Protein AF-A0AAD8XVC3-F1 (afdb_monomer)

Nearest PDB structures (foldseek):
  6iv2-assembly1_C  TM=5.619E-01  e=1.681E-02  Klebsiella pneumoniae IS53
  3zx6-assembly1_B  TM=2.616E-01  e=1.242E+00  Archaeoglobus fulgidus DSM 4304
  7sqc-assembly1_1K  TM=2.149E-01  e=1.416E+00  Chlamydomonas reinhardtii
  7sqc-assembly1_1J  TM=1.838E-01  e=1.416E+00  Chlamydomonas reinhardtii
  2b5u-assembly2_C  TM=2.620E-01  e=6.584E+00  Escherichia coli

Radius of gyration: 31.73 Å; Cα contacts (8 Å, |Δi|>4): 232; chains: 1; bounding box: 78×61×95 Å

Mean predicted aligned error: 15.18 Å

pLDDT: mean 74.12, std 20.17, range [29.25, 97.38]

Solvent-accessible surface area (backbone atoms only — not comparable to full-atom values): 22757 Å² total; per-residue (Å²): 137,85,83,81,68,81,80,72,83,74,81,72,62,64,63,67,61,52,33,49,46,53,58,72,42,43,65,58,52,51,52,51,50,53,53,52,50,59,71,70,61,52,65,84,41,78,66,34,45,54,46,42,64,70,50,52,41,54,45,41,65,71,45,49,50,55,52,48,50,50,53,44,50,52,52,50,51,53,48,49,50,51,35,51,50,50,47,54,51,45,50,47,37,52,50,51,44,53,49,47,51,54,52,42,53,51,34,46,44,70,7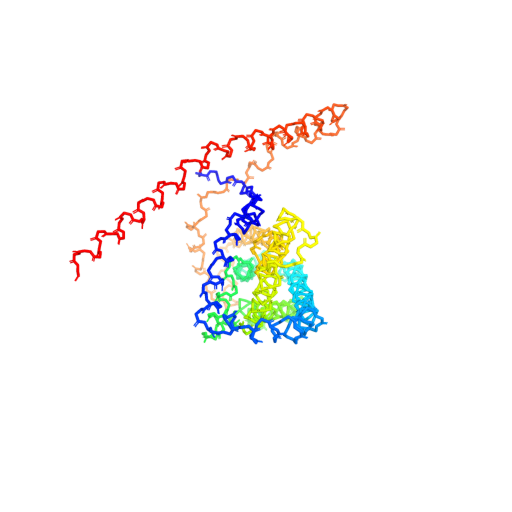0,29,64,50,62,95,31,11,64,54,37,22,52,54,38,50,34,52,39,51,37,48,50,51,51,49,55,63,54,34,76,68,20,55,63,53,49,51,52,28,54,76,71,62,51,67,78,70,52,43,61,57,57,46,52,49,62,60,64,74,35,95,72,56,44,83,79,38,47,73,49,52,52,52,39,50,52,46,51,54,49,44,52,50,41,50,50,54,41,52,48,56,61,70,61,68,83,57,70,67,58,57,53,51,56,51,51,43,53,50,49,53,54,50,51,51,50,66,70,63,75,57,96,85,77,70,90,56,56,74,65,57,52,46,50,52,50,25,51,52,49,32,50,55,51,50,48,51,51,50,49,58,30,44,69,43,47,44,38,69,90,74,35,50,44,73,62,53,49,59,48,55,53,47,46,54,52,39,54,52,52,28,53,52,21,46,52,48,36,65,74,49,54,68,68,62,49,50,52,52,46,74,75,63,74,68,87,80,82,72,68,73,67,72,72,69,78,81,74,90,84,79,80,85,83,66,87,77,55,75,60,67,60,50,50,54,51,46,60,72,40,97,59,15,66,59,51,47,52,52,47,52,49,48,53,51,46,50,55,51,50,48,62,57,50,50,63,59,55,62,65,62,64,60,57,59,61,52,50,54,66,50,56,55,62,56,62,64,70,78,78,115

Foldseek 3Di:
DPDDDPPPPPPDCVLVVVLCVCLVCVVVVLVVVVVVVVVVPQCPDPVSVVCCVPPVLCCLVVPVLVVLVVVLVVLLVVLLVLLVVLLVLLLVLLVVLLVLLVVLLVLLCVLQVDLVRLVVSLVLLVLSLVQLVVVLCCLAPPNLVVLVVCVVVVNPPDGSLVVSLCSLPVAPPSCVVSVVSSVSNVVSSVVSVVSSVVSSVSSNDDDDPVSVVSSVVSLVSSLSSLSSNVSDDDDCPDDPVVSSVVSSVSSSVSSVSVVSSVQSNGQCDHDNHPVVSSVSSVVVSVVSVVSSVVSVVSNVVPDPVNVVVCCVVRPDDDPPVPPVVPPPPPDDDPPPPDDPPVVVVVCCCPDPNNVVVVVVVVVVVVVCVVVVVVVCVVVVVPPPVVVVVVVVVVVVVVVVPD

Structure (mmCIF, N/CA/C/O backbone):
data_AF-A0AAD8XVC3-F1
#
_entry.id   AF-A0AAD8XVC3-F1
#
loop_
_atom_site.group_PDB
_atom_site.id
_atom_site.type_symbol
_atom_site.label_atom_id
_atom_site.label_alt_id
_atom_site.label_comp_id
_atom_site.label_asym_id
_atom_site.label_entity_id
_atom_site.label_seq_id
_atom_site.pdbx_PDB_ins_code
_atom_site.Cartn_x
_atom_site.Cartn_y
_atom_site.Cartn_z
_atom_site.occupancy
_atom_site.B_iso_or_equiv
_atom_site.auth_seq_id
_atom_site.auth_comp_id
_atom_site.auth_asym_id
_atom_site.auth_atom_id
_atom_site.pdbx_PDB_model_num
ATOM 1 N N . MET A 1 1 ? -10.674 18.846 -23.474 1.00 35.31 1 MET A N 1
ATOM 2 C CA . MET A 1 1 ? -10.203 18.866 -22.060 1.00 35.31 1 MET A CA 1
ATOM 3 C C . MET A 1 1 ? -11.229 19.304 -20.996 1.00 35.31 1 MET A C 1
ATOM 5 O O . MET A 1 1 ? -11.520 20.488 -20.851 1.00 35.31 1 MET A O 1
ATOM 9 N N . LYS A 1 2 ? -11.726 18.361 -20.175 1.00 30.55 2 LYS A N 1
ATOM 10 C CA . LYS A 1 2 ? -12.271 18.656 -18.83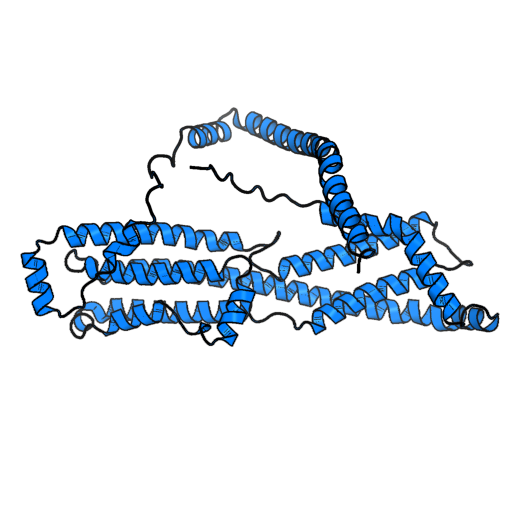2 1.00 30.55 2 LYS A CA 1
ATOM 11 C C . LYS A 1 2 ? -11.085 18.838 -17.884 1.00 30.55 2 LYS A C 1
ATOM 13 O O . LYS A 1 2 ? -10.333 17.897 -17.667 1.00 30.55 2 LYS A O 1
ATOM 18 N N . THR A 1 3 ? -10.907 20.033 -17.342 1.00 30.14 3 THR A N 1
ATOM 19 C CA . THR A 1 3 ? -9.887 20.326 -16.333 1.00 30.14 3 THR A CA 1
ATOM 20 C C . THR A 1 3 ? -10.238 19.622 -15.019 1.00 30.14 3 THR A C 1
ATOM 22 O O . THR A 1 3 ? -11.072 20.091 -14.244 1.00 30.14 3 THR A O 1
ATOM 25 N N . GLU A 1 4 ? -9.623 18.466 -14.763 1.00 30.56 4 GLU A N 1
ATOM 26 C CA . GLU A 1 4 ? -9.633 17.857 -13.433 1.00 30.56 4 GLU A CA 1
ATOM 27 C C . GLU A 1 4 ? -8.769 18.704 -12.495 1.00 30.56 4 GLU A C 1
ATOM 29 O O . GLU A 1 4 ? -7.540 18.681 -12.523 1.00 30.56 4 GLU A O 1
ATOM 34 N N . TYR A 1 5 ? -9.440 19.514 -11.679 1.00 32.16 5 TYR A N 1
ATOM 35 C CA . TYR A 1 5 ? -8.822 20.233 -10.574 1.00 32.16 5 TYR A CA 1
ATOM 36 C C . TYR A 1 5 ? -8.181 19.245 -9.587 1.00 32.16 5 TYR A C 1
ATOM 38 O O . TYR A 1 5 ? -8.728 18.157 -9.375 1.00 32.16 5 TYR A O 1
ATOM 46 N N . PRO A 1 6 ? -7.073 19.625 -8.920 1.00 30.75 6 PRO A N 1
ATOM 47 C CA . PRO A 1 6 ? -6.490 18.809 -7.866 1.00 30.75 6 PRO A CA 1
ATOM 48 C C . PRO A 1 6 ? -7.566 18.542 -6.812 1.00 30.75 6 PRO A C 1
ATOM 50 O O . PRO A 1 6 ? -8.139 19.477 -6.246 1.00 30.75 6 PRO A O 1
ATOM 53 N N . LYS A 1 7 ? -7.869 17.260 -6.580 1.00 31.59 7 LYS A N 1
ATOM 54 C CA . LYS A 1 7 ? -8.741 16.813 -5.493 1.00 31.59 7 LYS A CA 1
ATOM 55 C C . LYS A 1 7 ? -8.135 17.318 -4.183 1.00 31.59 7 LYS A C 1
ATOM 57 O O . LYS A 1 7 ? -7.226 16.705 -3.632 1.00 31.59 7 LYS A O 1
ATOM 62 N N . ILE A 1 8 ? -8.620 18.464 -3.705 1.00 29.25 8 ILE A N 1
ATOM 63 C CA . ILE A 1 8 ? -8.343 18.958 -2.360 1.00 29.25 8 ILE A CA 1
ATOM 64 C C . ILE A 1 8 ? -8.825 17.857 -1.426 1.00 29.25 8 ILE A C 1
ATOM 66 O O . ILE A 1 8 ? -10.016 17.545 -1.398 1.00 29.25 8 ILE A O 1
ATOM 70 N N . VAL A 1 9 ? -7.886 17.245 -0.709 1.00 31.75 9 VAL A N 1
ATOM 71 C CA . VAL A 1 9 ? -8.146 16.238 0.316 1.00 31.75 9 VAL A CA 1
ATOM 72 C C . VAL A 1 9 ? -9.052 16.886 1.362 1.00 31.75 9 VAL A C 1
ATOM 74 O O . VAL A 1 9 ? -8.613 17.630 2.237 1.00 31.75 9 VAL A O 1
ATOM 77 N N . THR A 1 10 ? -10.361 16.682 1.218 1.00 36.31 10 THR A N 1
ATOM 78 C CA . THR A 1 10 ? -11.358 17.153 2.172 1.00 36.31 10 THR A CA 1
ATOM 79 C C . THR A 1 10 ? -11.164 16.378 3.463 1.00 36.31 10 THR A C 1
ATOM 81 O O . THR A 1 10 ? -11.577 15.223 3.559 1.00 36.31 10 THR A O 1
ATOM 84 N N . PHE A 1 11 ? -10.554 17.021 4.459 1.00 41.00 11 PHE A N 1
ATOM 85 C CA . PHE A 1 11 ? -10.508 16.506 5.822 1.00 41.00 11 PHE A CA 1
ATOM 86 C C . PHE A 1 11 ? -11.944 16.395 6.347 1.00 41.00 11 PHE A C 1
ATOM 88 O O . PHE A 1 11 ? -12.620 17.376 6.666 1.00 41.00 11 PHE A O 1
ATOM 95 N N . SER A 1 12 ? -12.442 15.165 6.351 1.00 41.41 12 SER A N 1
ATOM 96 C CA . SER A 1 12 ? -13.770 14.810 6.815 1.00 41.41 12 SER A CA 1
ATOM 97 C C . SER A 1 12 ? -13.841 15.024 8.328 1.00 41.41 12 SER A C 1
ATOM 99 O O . SER A 1 12 ? -13.273 14.255 9.089 1.00 41.41 12 SER A O 1
ATOM 101 N N . LEU A 1 13 ? -14.580 16.040 8.791 1.00 40.75 13 LEU A N 1
ATOM 102 C CA . LEU A 1 13 ? -14.974 16.198 10.207 1.00 40.75 13 LEU A CA 1
ATOM 103 C C . LEU A 1 13 ? -16.072 15.193 10.631 1.00 40.75 13 LEU A C 1
ATOM 105 O O . LEU A 1 13 ? -16.576 15.229 11.755 1.00 40.75 13 LEU A O 1
ATOM 109 N N . GLN A 1 14 ? -16.454 14.274 9.736 1.00 41.41 14 GLN A N 1
ATOM 110 C CA . GLN A 1 14 ? -17.455 13.236 9.976 1.00 41.41 14 GLN A CA 1
ATOM 111 C C . GLN A 1 14 ? -17.119 12.276 11.141 1.00 41.41 14 GLN A C 1
ATOM 113 O O . GLN A 1 14 ? -18.072 11.859 11.805 1.00 41.41 14 GLN A O 1
ATOM 118 N N . PRO A 1 15 ? -15.846 11.936 11.448 1.00 42.09 15 PRO A N 1
ATOM 119 C CA . PRO A 1 15 ? -15.507 11.151 12.634 1.00 42.09 15 PRO A CA 1
ATOM 120 C C . PRO A 1 15 ? -15.822 11.935 13.911 1.00 42.09 15 PRO A C 1
ATOM 122 O O . PRO A 1 15 ? -16.535 11.437 14.775 1.00 42.09 15 PRO A O 1
ATOM 125 N N . PHE A 1 16 ? -15.419 13.207 13.978 1.00 38.66 16 PHE A N 1
ATOM 126 C CA . PHE A 1 16 ? -15.544 14.044 15.175 1.00 38.66 16 PHE A CA 1
ATOM 127 C C . PHE A 1 16 ? -17.006 14.319 15.567 1.00 38.66 16 PHE A C 1
ATOM 129 O O . PHE A 1 16 ? -17.372 14.225 16.733 1.00 38.66 16 PHE A O 1
ATOM 136 N N . CYS A 1 17 ? -17.904 14.571 14.606 1.00 43.31 17 CYS A N 1
ATOM 137 C CA . CYS A 1 17 ? -19.334 14.727 14.918 1.00 43.31 17 CYS A CA 1
ATOM 138 C C . CYS A 1 17 ? -20.045 13.392 15.222 1.00 43.31 17 CYS A C 1
ATOM 140 O O . CYS A 1 17 ? -21.037 13.386 15.952 1.00 43.31 17 CYS A O 1
ATOM 142 N N . ARG A 1 18 ? -19.554 12.249 14.709 1.00 43.16 18 ARG A N 1
ATOM 143 C CA . ARG A 1 18 ? -20.071 10.918 15.090 1.00 43.16 18 ARG A CA 1
ATOM 144 C C . ARG A 1 18 ? -19.725 10.564 16.535 1.00 43.16 18 ARG A C 1
ATOM 146 O O . ARG A 1 18 ? -20.543 9.908 17.175 1.00 43.16 18 ARG A O 1
ATOM 153 N N . GLN A 1 19 ? -18.606 11.059 17.062 1.00 44.12 19 GLN A N 1
ATOM 154 C CA . GLN A 1 19 ? -18.180 10.858 18.453 1.00 44.12 19 GLN A CA 1
ATOM 155 C C . GLN A 1 19 ? -19.134 11.469 19.490 1.00 44.12 19 GLN A C 1
ATOM 157 O O . GLN A 1 19 ? -19.184 10.994 20.619 1.00 44.12 19 GLN A O 1
ATOM 162 N N . PHE A 1 20 ? -19.960 12.451 19.102 1.00 44.62 20 PHE A N 1
ATOM 163 C CA . PHE A 1 20 ? -21.008 13.025 19.960 1.00 44.62 20 PHE A CA 1
ATOM 164 C C . PHE A 1 20 ? -22.375 12.341 19.820 1.00 44.62 20 PHE A C 1
ATOM 166 O O . PHE A 1 20 ? -23.254 12.547 20.656 1.00 44.62 20 PHE A O 1
ATOM 173 N N . SER A 1 21 ? -22.581 11.488 18.811 1.00 51.16 21 SER A N 1
ATOM 174 C CA . SER A 1 21 ? -23.830 10.719 18.690 1.00 51.16 21 SER A CA 1
ATOM 175 C C . SER A 1 21 ? -24.138 9.816 19.905 1.00 51.16 21 SER A C 1
ATOM 177 O O . SER A 1 21 ? -25.293 9.805 20.334 1.00 51.16 21 SER A O 1
ATOM 179 N N . PRO A 1 22 ? -23.163 9.156 20.564 1.00 48.84 22 PRO A N 1
ATOM 180 C CA . PRO A 1 22 ? -23.394 8.393 21.790 1.00 48.84 22 PRO A CA 1
ATOM 181 C C . PRO A 1 22 ? -23.811 9.279 22.966 1.00 48.84 22 PRO A C 1
ATOM 183 O O . PRO A 1 22 ? -24.531 8.812 23.839 1.00 48.84 22 PRO A O 1
ATOM 186 N N . PHE A 1 23 ? -23.441 10.565 22.983 1.00 48.50 23 PHE A N 1
ATOM 187 C CA . PHE A 1 23 ? -23.909 11.513 24.003 1.00 48.50 23 PHE A CA 1
ATOM 188 C C . PHE A 1 23 ? -25.427 11.740 23.903 1.00 48.50 23 PHE A C 1
ATOM 190 O O . PHE A 1 23 ? -26.105 11.911 24.914 1.00 48.50 23 PHE A O 1
ATOM 197 N N . TYR A 1 24 ? -25.974 11.686 22.683 1.00 57.16 24 TYR A N 1
ATOM 198 C CA . TYR A 1 24 ? -27.407 11.837 22.415 1.00 57.16 24 TYR A CA 1
ATOM 199 C C . TYR A 1 24 ? -28.175 10.508 22.537 1.00 57.16 24 TYR A C 1
ATOM 201 O O . TYR A 1 24 ? -29.303 10.478 23.027 1.00 57.16 24 TYR A O 1
ATOM 209 N N . TYR A 1 25 ? -27.565 9.395 22.111 1.00 53.75 25 TYR A N 1
ATOM 210 C CA . TYR A 1 25 ? -28.173 8.058 22.150 1.00 53.75 25 TYR A CA 1
ATOM 211 C C . TYR A 1 25 ? -27.925 7.286 23.450 1.00 53.75 25 TYR A C 1
ATOM 213 O O . TYR A 1 25 ? -28.614 6.298 23.691 1.00 53.75 25 TYR A O 1
ATOM 221 N N . GLY A 1 26 ? -27.009 7.734 24.311 1.00 51.06 26 GLY A N 1
ATOM 222 C CA . GLY A 1 26 ? -26.639 7.046 25.551 1.00 51.06 26 GLY A CA 1
ATOM 223 C C . GLY A 1 26 ? -27.832 6.786 26.468 1.00 51.06 26 GLY A C 1
ATOM 224 O O . GLY A 1 26 ? -27.933 5.711 27.047 1.00 51.06 26 GLY A O 1
ATOM 225 N N . GLY A 1 27 ? -28.806 7.704 26.505 1.00 55.66 27 GLY A N 1
ATOM 226 C CA . GLY A 1 27 ? -30.067 7.481 27.218 1.00 55.66 27 GLY A CA 1
ATOM 227 C C . GLY A 1 27 ? -30.868 6.295 26.667 1.00 55.66 27 GLY A C 1
ATOM 228 O O . GLY A 1 27 ? -31.350 5.475 27.436 1.00 55.66 27 GLY A O 1
ATOM 229 N N . LYS A 1 28 ? -30.960 6.145 25.339 1.00 65.31 28 LYS A N 1
ATOM 230 C CA . LYS A 1 28 ? -31.692 5.037 24.699 1.00 65.31 28 LYS A CA 1
ATOM 231 C C . LYS A 1 28 ? -30.962 3.701 24.824 1.00 65.31 28 LYS A C 1
ATOM 233 O O . LYS A 1 28 ? -31.613 2.683 25.018 1.00 65.31 28 LYS A O 1
ATOM 238 N N . ILE A 1 29 ? -29.632 3.709 24.730 1.00 57.62 29 ILE A N 1
ATOM 239 C CA . ILE A 1 29 ? -28.807 2.505 24.904 1.00 57.62 29 ILE A CA 1
ATOM 240 C C . ILE A 1 29 ? -28.877 2.028 26.360 1.00 57.62 29 ILE A C 1
ATOM 242 O O . ILE A 1 29 ? -29.065 0.841 26.593 1.00 57.62 29 ILE A O 1
ATOM 246 N N . SER A 1 30 ? -28.811 2.947 27.328 1.00 54.78 30 SER A N 1
ATOM 247 C CA . SER A 1 30 ? -28.977 2.630 28.752 1.00 54.78 30 SER A CA 1
ATOM 248 C C . SER A 1 30 ? -30.360 2.037 29.056 1.00 54.78 30 SER A C 1
ATOM 250 O O . SER A 1 30 ? -30.449 1.005 29.715 1.00 54.78 30 SER A O 1
ATOM 252 N N . ILE A 1 31 ? -31.433 2.611 28.494 1.00 62.53 31 ILE A N 1
ATOM 253 C CA . ILE A 1 31 ? -32.797 2.064 28.618 1.00 62.53 31 ILE A CA 1
ATOM 254 C C . ILE A 1 31 ? -32.910 0.679 27.956 1.00 62.53 31 ILE A C 1
ATOM 256 O O . ILE A 1 31 ? -33.521 -0.224 28.515 1.00 62.53 31 ILE A O 1
ATOM 260 N N . GLY A 1 32 ? -32.309 0.473 26.781 1.00 64.19 32 GLY A N 1
ATOM 261 C CA . GLY A 1 32 ? -32.302 -0.839 26.122 1.00 64.19 32 GLY A CA 1
ATOM 262 C C . GLY A 1 32 ? -31.554 -1.903 26.930 1.00 64.19 32 GLY A C 1
ATOM 263 O O . GLY A 1 32 ? -32.036 -3.023 27.078 1.00 64.19 32 GLY A O 1
ATOM 264 N N . LEU A 1 33 ? -30.409 -1.535 27.511 1.00 60.41 33 LEU A N 1
ATOM 265 C CA . LEU A 1 33 ? -29.636 -2.408 28.390 1.00 60.41 33 LEU A CA 1
ATOM 266 C C . LEU A 1 33 ? -30.405 -2.722 29.680 1.00 60.41 33 LEU A C 1
ATOM 268 O O . LEU A 1 33 ? -30.401 -3.865 30.122 1.00 60.41 33 LEU A O 1
ATOM 272 N N . SER A 1 34 ? -31.098 -1.744 30.272 1.00 58.81 34 SER A N 1
ATOM 273 C CA . SER A 1 34 ? -31.883 -1.972 31.489 1.00 58.81 34 SER A CA 1
ATOM 274 C C . SER A 1 34 ? -33.068 -2.913 31.251 1.00 58.81 34 SER A C 1
ATOM 276 O O . SER A 1 34 ? -33.328 -3.768 32.094 1.00 58.81 34 SER A O 1
ATOM 278 N N . VAL A 1 35 ? -33.726 -2.828 30.087 1.00 67.75 35 VAL A N 1
ATOM 279 C CA . VAL A 1 35 ? -34.789 -3.761 29.662 1.00 67.75 35 VAL A CA 1
ATOM 280 C C . VAL A 1 35 ? -34.239 -5.165 29.390 1.00 67.75 35 VAL A C 1
ATOM 282 O O . VAL A 1 35 ? -34.867 -6.162 29.743 1.00 67.75 35 VAL A O 1
ATOM 285 N N . PHE A 1 36 ? -33.054 -5.270 28.789 1.00 67.50 36 PHE A N 1
ATOM 286 C CA . PHE A 1 36 ? -32.385 -6.557 28.596 1.00 67.50 36 PHE A CA 1
ATOM 287 C C . PHE A 1 36 ? -32.048 -7.207 29.946 1.00 67.50 36 PHE A C 1
ATOM 289 O O . PHE A 1 36 ? -32.426 -8.346 30.202 1.00 67.50 36 PHE A O 1
ATOM 296 N N . LEU A 1 37 ? -31.416 -6.464 30.855 1.00 61.78 37 LEU A N 1
ATOM 297 C CA . LEU A 1 37 ? -31.037 -6.961 32.181 1.00 61.78 37 LEU A CA 1
ATOM 298 C C . LEU A 1 37 ? -32.247 -7.324 33.048 1.00 61.78 37 LEU A C 1
ATOM 300 O O . LEU A 1 37 ? -32.185 -8.301 33.793 1.00 61.78 37 LEU A O 1
ATOM 304 N N . SER A 1 38 ? -33.354 -6.583 32.935 1.00 63.69 38 SER A N 1
ATOM 305 C CA . SER A 1 38 ? -34.596 -6.916 33.639 1.00 63.69 38 SER A CA 1
ATOM 306 C C . SER A 1 38 ? -35.263 -8.179 33.086 1.00 63.69 38 SER A C 1
ATOM 308 O O . SER A 1 38 ? -35.881 -8.918 33.850 1.00 63.69 38 SER A O 1
ATOM 310 N N . SER A 1 39 ? -35.076 -8.476 31.795 1.00 68.88 39 SER A N 1
ATOM 311 C CA . SER A 1 39 ? -35.589 -9.689 31.143 1.00 68.88 39 SER A CA 1
ATOM 312 C C . SER A 1 39 ? -34.814 -10.956 31.535 1.00 68.88 39 SER A C 1
ATOM 314 O O . SER A 1 39 ? -35.397 -12.035 31.568 1.00 68.88 39 SER A O 1
ATOM 316 N N . PHE A 1 40 ? -33.526 -10.838 31.883 1.00 62.97 40 PHE A N 1
ATOM 317 C CA . PHE A 1 40 ? -32.688 -11.958 32.348 1.00 62.97 40 PHE A CA 1
ATOM 318 C C . PHE A 1 40 ? -32.732 -12.194 33.875 1.00 62.97 40 PHE A C 1
ATOM 320 O O . PHE A 1 40 ? -32.008 -13.038 34.395 1.00 62.97 40 PHE A O 1
ATOM 327 N N . GLY A 1 41 ? -33.618 -11.506 34.603 1.00 48.41 41 GLY A N 1
ATOM 328 C CA . GLY A 1 41 ? -34.179 -11.988 35.875 1.00 48.41 41 GLY A CA 1
ATOM 329 C C . GLY A 1 41 ? -33.339 -11.854 37.154 1.00 48.41 41 GLY A C 1
ATOM 330 O O . GLY A 1 41 ? -33.872 -12.100 38.231 1.00 48.41 41 GLY A O 1
ATOM 331 N N . VAL A 1 42 ? -32.074 -11.426 37.101 1.00 52.31 42 VAL A N 1
ATOM 332 C CA . VAL A 1 42 ? -31.207 -11.402 38.306 1.00 52.31 42 VAL A CA 1
ATOM 333 C C . VAL A 1 42 ? -31.412 -10.157 39.191 1.00 52.31 42 VAL A C 1
ATOM 335 O O . VAL A 1 42 ? -31.109 -10.189 40.378 1.00 52.31 42 VAL A O 1
ATOM 338 N N . VAL A 1 43 ? -31.963 -9.059 38.662 1.00 54.16 43 VAL A N 1
ATOM 339 C CA . VAL A 1 43 ? -31.930 -7.740 39.342 1.00 54.16 43 VAL A CA 1
ATOM 340 C C . VAL A 1 43 ? -33.186 -7.427 40.177 1.00 54.16 43 VAL A C 1
ATOM 342 O O . VAL A 1 43 ? -33.182 -6.486 40.965 1.00 54.16 43 VAL A O 1
ATOM 345 N N . ASN A 1 44 ? -34.259 -8.217 40.062 1.00 58.94 44 ASN A N 1
ATOM 346 C CA . ASN A 1 44 ? -35.554 -7.870 40.671 1.00 58.94 44 ASN A CA 1
ATOM 347 C C . ASN A 1 44 ? -35.824 -8.517 42.045 1.00 58.94 44 ASN A C 1
ATOM 349 O O . ASN A 1 44 ? -36.875 -8.257 42.629 1.00 58.94 44 ASN A O 1
ATOM 353 N N . SER A 1 45 ? -34.914 -9.339 42.581 1.00 68.19 45 SER A N 1
ATOM 354 C CA . SER A 1 45 ? -35.022 -9.875 43.946 1.00 68.19 45 SER A CA 1
ATOM 355 C C . SER A 1 45 ? -34.109 -9.109 44.909 1.00 68.19 45 SER A C 1
ATOM 357 O O . SER A 1 45 ? -33.019 -8.672 44.537 1.00 68.19 45 SER A O 1
ATOM 359 N N . ALA A 1 46 ? -34.530 -8.957 46.168 1.00 68.12 46 ALA A N 1
ATOM 360 C CA . ALA A 1 46 ? -33.719 -8.303 47.201 1.00 68.12 46 ALA A CA 1
ATOM 361 C C . ALA A 1 46 ? -32.344 -8.982 47.376 1.00 68.12 46 ALA A C 1
ATOM 363 O O . ALA A 1 46 ? -31.335 -8.309 47.565 1.00 68.12 46 ALA A O 1
ATOM 364 N N . GLU A 1 47 ? -32.290 -10.308 47.228 1.00 70.25 47 GLU A N 1
ATOM 365 C CA . GLU A 1 47 ? -31.052 -11.097 47.249 1.00 70.25 47 GLU A CA 1
ATOM 366 C C . GLU A 1 47 ? -30.165 -10.838 46.019 1.00 70.25 47 GLU A C 1
ATOM 368 O O . GLU A 1 47 ? -28.942 -10.753 46.140 1.00 70.25 47 GLU A O 1
ATOM 373 N N . GLY A 1 48 ? -30.768 -10.635 44.843 1.00 67.12 48 GLY A N 1
ATOM 374 C CA . GLY A 1 48 ? -30.065 -10.301 43.605 1.00 67.12 48 GLY A CA 1
ATOM 375 C C . GLY A 1 48 ? -29.380 -8.934 43.652 1.00 67.12 48 GLY A C 1
ATOM 376 O O . GLY A 1 48 ? -28.270 -8.780 43.139 1.00 67.12 48 GLY A O 1
ATOM 377 N N . ILE A 1 49 ? -29.983 -7.959 44.341 1.00 69.25 49 ILE A N 1
ATOM 378 C CA . ILE A 1 49 ? -29.376 -6.640 44.582 1.00 69.25 49 ILE A CA 1
ATOM 379 C C . ILE A 1 49 ? -28.140 -6.776 45.483 1.00 69.25 49 ILE A C 1
ATOM 381 O O . ILE A 1 49 ? -27.074 -6.264 45.145 1.00 69.25 49 ILE A O 1
ATOM 385 N N . VAL A 1 50 ? -28.242 -7.530 46.584 1.00 73.75 50 VAL A N 1
ATOM 386 C CA . VAL A 1 50 ? -27.124 -7.761 47.520 1.00 73.75 50 VAL A CA 1
ATOM 387 C C . VAL A 1 50 ? -25.965 -8.501 46.841 1.00 73.75 50 VAL A C 1
ATOM 389 O O . VAL A 1 50 ? -24.805 -8.130 47.027 1.00 73.75 50 VAL A O 1
ATOM 392 N N . PHE A 1 51 ? -26.254 -9.514 46.019 1.00 74.25 51 PHE A N 1
ATOM 393 C CA . PHE A 1 51 ? -25.242 -10.223 45.229 1.00 74.25 51 PHE A CA 1
ATOM 394 C C . PHE A 1 51 ? -24.551 -9.304 44.209 1.00 74.25 51 PHE A C 1
ATOM 396 O O . PHE A 1 51 ? -23.321 -9.311 44.081 1.00 74.25 51 PHE A O 1
ATOM 403 N N . THR A 1 52 ? -25.336 -8.484 43.504 1.00 69.56 52 THR A N 1
ATOM 404 C CA . THR A 1 52 ? -24.828 -7.544 42.497 1.00 69.56 52 THR A CA 1
ATOM 405 C C . THR A 1 52 ? -23.901 -6.501 43.124 1.00 69.56 52 THR A C 1
ATOM 407 O O . THR A 1 52 ? -22.838 -6.208 42.572 1.00 69.56 52 THR A O 1
ATOM 410 N N . ASP A 1 53 ? -24.272 -5.972 44.290 1.00 72.00 53 ASP A N 1
ATOM 411 C CA . ASP A 1 53 ? -23.548 -4.887 44.953 1.00 72.00 53 ASP A CA 1
ATOM 412 C C . ASP A 1 53 ? -22.286 -5.362 45.676 1.00 72.00 53 ASP A C 1
ATOM 414 O O . ASP A 1 53 ? -21.260 -4.684 45.600 1.00 72.00 53 ASP A O 1
ATOM 418 N N . ASN A 1 54 ? -22.328 -6.535 46.314 1.00 77.06 54 ASN A N 1
ATOM 419 C CA . ASN A 1 54 ? -21.224 -7.009 47.151 1.00 77.06 54 ASN A CA 1
ATOM 420 C C . ASN A 1 54 ? -20.217 -7.903 46.424 1.00 77.06 54 ASN A C 1
ATOM 422 O O . ASN A 1 54 ? -19.059 -7.947 46.832 1.00 77.06 54 ASN A O 1
ATOM 426 N N . LEU A 1 55 ? -20.630 -8.623 45.375 1.00 75.31 55 LEU A N 1
ATOM 427 C CA . LEU A 1 55 ? -19.765 -9.602 44.712 1.00 75.31 55 LEU A CA 1
ATOM 428 C C . LEU A 1 55 ? -19.464 -9.207 43.268 1.00 75.31 55 LEU A C 1
ATOM 430 O O . LEU A 1 55 ? -18.313 -9.007 42.892 1.00 75.31 55 LEU A O 1
ATOM 434 N N . LEU A 1 56 ? -20.507 -9.041 42.457 1.00 70.75 56 LEU A N 1
ATOM 435 C CA . LEU A 1 56 ? -20.353 -8.858 41.015 1.00 70.75 56 LEU A CA 1
ATOM 436 C C . LEU A 1 56 ? -19.697 -7.510 40.679 1.00 70.75 56 LEU A C 1
ATOM 438 O O . LEU A 1 56 ? -18.814 -7.433 39.826 1.00 70.75 56 LEU A O 1
ATOM 442 N N . ARG A 1 57 ? -20.075 -6.440 41.381 1.00 72.69 57 ARG A N 1
ATOM 443 C CA . ARG A 1 57 ? -19.591 -5.084 41.108 1.00 72.69 57 ARG A CA 1
ATOM 444 C C . ARG A 1 57 ? -18.121 -4.852 41.487 1.00 72.69 57 ARG A C 1
ATOM 446 O O . ARG A 1 57 ? -17.396 -4.360 40.618 1.00 72.69 57 ARG A O 1
ATOM 453 N N . PRO A 1 58 ? -17.636 -5.192 42.700 1.00 80.56 58 PRO A N 1
ATOM 454 C CA . PRO A 1 58 ? -16.213 -5.082 43.017 1.00 80.56 58 PRO A CA 1
ATOM 455 C C . PRO A 1 58 ? -15.350 -5.911 42.067 1.00 80.56 58 PRO A C 1
ATOM 457 O O . PRO A 1 58 ? -14.283 -5.459 41.663 1.00 80.56 58 PRO A O 1
ATOM 460 N N . THR A 1 59 ? -15.831 -7.081 41.636 1.00 78.00 59 THR A N 1
ATOM 461 C CA . THR A 1 59 ? -15.122 -7.909 40.656 1.00 78.00 59 THR A CA 1
ATOM 462 C C . THR A 1 59 ? -15.085 -7.260 39.270 1.00 78.00 59 THR A C 1
ATOM 464 O O . THR A 1 59 ? -14.016 -7.200 38.660 1.00 78.00 59 THR A O 1
ATOM 467 N N . ILE A 1 60 ? -16.204 -6.716 38.772 1.00 78.00 60 ILE A N 1
ATOM 468 C CA . ILE A 1 60 ? -16.225 -6.039 37.466 1.00 78.00 60 ILE A CA 1
ATOM 469 C C . ILE A 1 60 ? -15.340 -4.788 37.473 1.00 78.00 60 ILE A C 1
ATOM 471 O O . ILE A 1 60 ? -14.504 -4.632 36.586 1.00 78.00 60 ILE A O 1
ATOM 475 N N . ILE A 1 61 ? -15.500 -3.908 38.464 1.00 81.69 61 ILE A N 1
ATOM 476 C CA . ILE A 1 61 ? -14.768 -2.634 38.534 1.00 81.69 61 ILE A CA 1
ATOM 477 C C . ILE A 1 61 ? -13.296 -2.860 38.894 1.00 81.69 61 ILE A C 1
ATOM 479 O O . ILE A 1 61 ? -12.420 -2.221 38.318 1.00 81.69 61 ILE A O 1
ATOM 483 N N . GLY A 1 62 ? -13.022 -3.748 39.848 1.00 78.81 62 GLY A N 1
ATOM 484 C CA . GLY A 1 62 ? -11.686 -3.945 40.406 1.00 78.81 62 GLY A CA 1
ATOM 485 C C . GLY A 1 62 ? -10.787 -4.858 39.580 1.00 78.81 62 GLY A C 1
ATOM 486 O O . GLY A 1 62 ? -9.573 -4.683 39.608 1.00 78.81 62 GLY A O 1
ATOM 487 N N . VAL A 1 63 ? -11.354 -5.816 38.837 1.00 85.25 63 VAL A N 1
ATOM 488 C CA . VAL A 1 63 ? -10.568 -6.824 38.106 1.00 85.25 63 VAL A CA 1
ATOM 489 C C . VAL A 1 63 ? -10.881 -6.805 36.615 1.00 85.25 63 VAL A C 1
ATOM 491 O O . VAL A 1 63 ? -9.980 -6.611 35.803 1.00 85.25 63 VAL A O 1
ATOM 494 N N . VAL A 1 64 ? -12.150 -6.968 36.233 1.00 83.50 64 VAL A N 1
ATOM 495 C CA . VAL A 1 64 ? -12.519 -7.200 34.825 1.00 83.50 64 VAL A CA 1
ATOM 496 C C . VAL A 1 64 ? -12.239 -5.978 33.948 1.00 83.50 64 VAL A C 1
ATOM 498 O O . VAL A 1 64 ? -11.569 -6.103 32.925 1.00 83.50 64 VAL A O 1
ATOM 501 N N . VAL A 1 65 ? -12.711 -4.790 34.340 1.00 87.06 65 VAL A N 1
ATOM 502 C CA . VAL A 1 65 ? -12.522 -3.555 33.559 1.00 87.06 65 VAL A CA 1
ATOM 503 C C . VAL A 1 65 ? -11.039 -3.212 33.383 1.00 87.06 65 VAL A C 1
ATOM 505 O O . VAL A 1 65 ? -10.645 -2.970 32.238 1.00 87.06 65 VAL A O 1
ATOM 508 N N . PRO A 1 66 ? -10.190 -3.227 34.432 1.00 91.88 66 PRO A N 1
ATOM 509 C CA . PRO A 1 66 ? -8.754 -3.023 34.270 1.00 91.88 66 PRO A CA 1
ATOM 510 C C . PRO A 1 66 ? -8.104 -4.032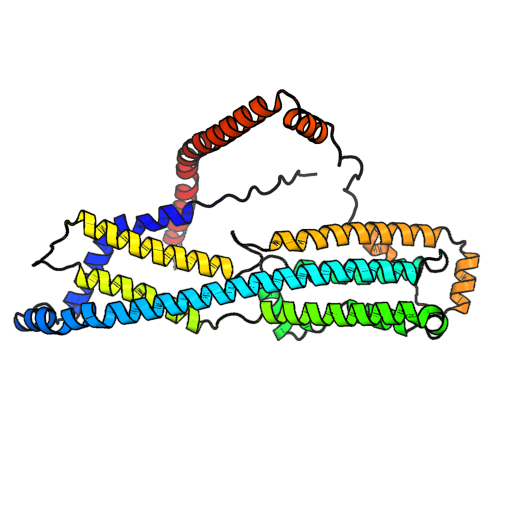 33.322 1.00 91.88 66 PRO A C 1
ATOM 512 O O . PRO A 1 66 ? -7.370 -3.622 32.426 1.00 91.88 66 PRO A O 1
ATOM 515 N N . VAL A 1 67 ? -8.404 -5.328 33.461 1.00 92.00 67 VAL A N 1
ATOM 516 C CA . VAL A 1 67 ? -7.815 -6.380 32.613 1.00 92.00 67 VAL A CA 1
ATOM 517 C C . VAL A 1 67 ? -8.201 -6.193 31.145 1.00 92.00 67 VAL A C 1
ATOM 519 O O . VAL A 1 67 ? -7.323 -6.190 30.284 1.00 92.00 67 VAL A O 1
ATOM 522 N N . ILE A 1 68 ? -9.486 -5.967 30.852 1.00 92.00 68 ILE A N 1
ATOM 523 C CA . ILE A 1 68 ? -9.968 -5.710 29.484 1.00 92.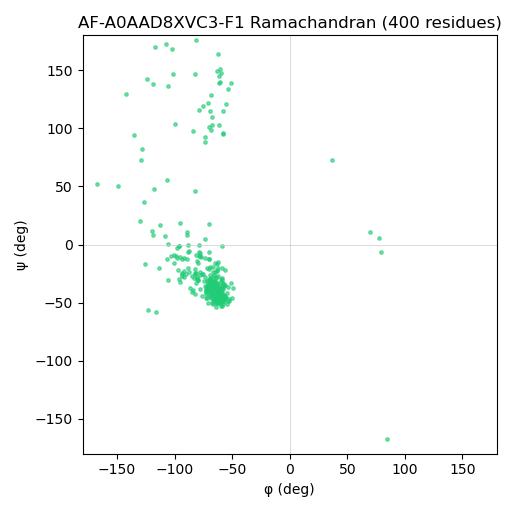00 68 ILE A CA 1
ATOM 524 C C . ILE A 1 68 ? -9.345 -4.427 28.924 1.00 92.00 68 ILE A C 1
ATOM 526 O O . ILE A 1 68 ? -8.948 -4.398 27.762 1.00 92.00 68 ILE A O 1
ATOM 530 N N . SER A 1 69 ? -9.226 -3.375 29.738 1.00 93.06 69 SER A N 1
ATOM 531 C CA . SER A 1 69 ? -8.654 -2.093 29.306 1.00 93.06 69 SER A CA 1
ATOM 532 C C . SER A 1 69 ? -7.170 -2.215 28.975 1.00 93.06 69 SER A C 1
ATOM 534 O O . SER A 1 69 ? -6.729 -1.689 27.956 1.00 93.06 69 SER A O 1
ATOM 536 N N . ILE A 1 70 ? -6.406 -2.936 29.801 1.00 94.81 70 ILE A N 1
ATOM 537 C CA . ILE A 1 70 ? -4.987 -3.209 29.550 1.00 94.81 70 ILE A CA 1
ATOM 538 C C . ILE A 1 70 ? -4.836 -4.064 28.292 1.00 94.81 70 ILE A C 1
ATOM 540 O O . ILE A 1 70 ? -4.045 -3.706 27.427 1.00 94.81 70 ILE A O 1
ATOM 544 N N . ALA A 1 71 ? -5.616 -5.142 28.153 1.00 94.19 71 ALA A N 1
ATOM 545 C CA . ALA A 1 71 ? -5.581 -6.005 26.973 1.00 94.19 71 ALA A CA 1
ATOM 546 C C . ALA A 1 71 ? -5.941 -5.248 25.684 1.00 94.19 71 ALA A C 1
ATOM 548 O O . ALA A 1 71 ? -5.284 -5.414 24.659 1.00 94.19 71 ALA A O 1
ATOM 549 N N . LEU A 1 72 ? -6.954 -4.376 25.731 1.00 94.44 72 LEU A N 1
ATOM 550 C CA . LEU A 1 72 ? -7.299 -3.520 24.600 1.00 94.44 72 LEU A CA 1
ATOM 551 C C . LEU A 1 72 ? -6.154 -2.558 24.276 1.00 94.44 72 LEU A C 1
ATOM 553 O O . LEU A 1 72 ? -5.770 -2.442 23.118 1.00 94.44 72 LEU A O 1
ATOM 557 N N . ALA A 1 73 ? -5.606 -1.870 25.280 1.00 95.38 73 ALA A N 1
ATOM 558 C CA . ALA A 1 73 ? -4.539 -0.897 25.075 1.00 95.38 73 ALA A CA 1
ATOM 559 C C . ALA A 1 73 ? -3.280 -1.545 24.482 1.00 95.38 73 ALA A C 1
ATOM 561 O O . ALA A 1 73 ? -2.678 -0.982 23.567 1.00 95.38 73 ALA A O 1
ATOM 562 N N . THR A 1 74 ? -2.897 -2.734 24.957 1.00 96.69 74 THR A N 1
ATOM 563 C CA . THR A 1 74 ? -1.743 -3.468 24.429 1.00 96.69 74 THR A CA 1
ATOM 564 C C . THR A 1 74 ? -1.983 -3.931 22.998 1.00 96.69 74 THR A C 1
ATOM 566 O O . THR A 1 74 ? -1.143 -3.654 22.147 1.00 96.69 74 THR A O 1
ATOM 569 N N . LEU A 1 75 ? -3.131 -4.551 22.703 1.00 96.06 75 LEU A N 1
ATOM 570 C CA . LEU A 1 75 ? -3.457 -5.012 21.350 1.00 96.06 75 LEU A CA 1
ATOM 571 C C . LEU A 1 75 ? -3.594 -3.856 20.358 1.00 96.06 75 LEU A C 1
ATOM 573 O O . LEU A 1 75 ? -3.104 -3.946 19.237 1.00 96.06 75 LEU A O 1
ATOM 577 N N . VAL A 1 76 ? -4.218 -2.746 20.751 1.00 96.56 76 VAL A N 1
ATOM 578 C CA . VAL A 1 76 ? -4.293 -1.544 19.909 1.00 96.56 76 VAL A CA 1
ATOM 579 C C . VAL A 1 76 ? -2.896 -0.996 19.637 1.00 96.56 76 VAL A C 1
ATOM 581 O O . VAL A 1 76 ? -2.577 -0.691 18.491 1.00 96.56 76 VAL A O 1
ATOM 584 N N . SER A 1 77 ? -2.057 -0.883 20.671 1.00 97.38 77 SER A N 1
ATOM 585 C CA . SER A 1 77 ? -0.695 -0.362 20.537 1.00 97.38 77 SER A CA 1
ATOM 586 C C . SER A 1 77 ? 0.142 -1.212 19.579 1.00 97.38 77 SER A C 1
ATOM 588 O O . SER A 1 77 ? 0.768 -0.673 18.665 1.00 97.38 77 SER A O 1
ATOM 590 N N . THR A 1 78 ? 0.101 -2.542 19.719 1.00 96.69 78 THR A N 1
ATOM 591 C CA . THR A 1 78 ? 0.809 -3.449 18.806 1.00 96.69 78 THR A CA 1
ATOM 592 C C . THR A 1 78 ? 0.253 -3.370 17.388 1.00 96.69 78 THR A C 1
ATOM 594 O O . THR A 1 78 ? 1.040 -3.285 16.449 1.00 96.69 78 THR A O 1
ATOM 597 N N . THR A 1 79 ? -1.072 -3.313 17.222 1.00 96.62 79 THR A N 1
ATOM 598 C CA . THR A 1 79 ? -1.726 -3.179 15.907 1.00 96.62 79 THR A CA 1
ATOM 599 C C . THR A 1 79 ? -1.271 -1.911 15.196 1.00 96.62 79 THR A C 1
ATOM 601 O O . THR A 1 79 ? -0.766 -1.972 14.080 1.00 96.62 79 THR A O 1
ATOM 604 N N . VAL A 1 80 ? -1.379 -0.757 15.860 1.00 96.25 80 VAL A N 1
ATOM 605 C CA . VAL A 1 80 ? -0.968 0.535 15.294 1.00 96.25 80 VAL A CA 1
ATOM 606 C C . VAL A 1 80 ? 0.521 0.533 14.958 1.00 96.25 80 VAL A C 1
ATOM 608 O O . VAL A 1 80 ? 0.903 1.033 13.902 1.00 96.25 80 VAL A O 1
ATOM 611 N N . ASN A 1 81 ? 1.366 -0.039 15.820 1.00 96.81 81 ASN A N 1
ATOM 612 C CA . ASN A 1 81 ? 2.802 -0.110 15.574 1.00 96.81 81 ASN A CA 1
ATOM 613 C C . ASN A 1 81 ? 3.137 -0.967 14.344 1.00 96.81 81 ASN A C 1
ATOM 615 O O . ASN A 1 81 ? 3.912 -0.531 13.496 1.00 96.81 81 ASN A O 1
ATOM 619 N N . VAL A 1 82 ? 2.527 -2.148 14.216 1.00 96.44 82 VAL A N 1
ATOM 620 C CA . VAL A 1 82 ? 2.739 -3.049 13.072 1.00 96.44 82 VAL A CA 1
ATOM 621 C C . VAL A 1 82 ? 2.226 -2.424 11.776 1.00 96.44 82 VAL A C 1
ATOM 623 O O . VAL A 1 82 ? 2.965 -2.394 10.795 1.00 96.44 82 VAL A O 1
ATOM 626 N N . LEU A 1 83 ? 1.013 -1.860 11.767 1.00 95.38 83 LEU A N 1
ATOM 627 C CA . LEU A 1 83 ? 0.459 -1.219 10.568 1.00 95.38 83 LEU A CA 1
ATOM 628 C C . LEU A 1 83 ? 1.285 0.000 10.141 1.00 95.38 83 LEU A C 1
ATOM 630 O O . LEU A 1 83 ? 1.576 0.182 8.960 1.00 95.38 83 LEU A O 1
ATOM 634 N N . ARG A 1 84 ? 1.732 0.818 11.100 1.00 95.69 84 ARG A N 1
ATOM 635 C CA . ARG A 1 84 ? 2.612 1.953 10.807 1.00 95.69 84 ARG A CA 1
ATOM 636 C C . ARG A 1 84 ? 3.957 1.496 10.249 1.00 95.69 84 ARG A C 1
ATOM 638 O O . ARG A 1 84 ? 4.433 2.092 9.286 1.00 95.69 84 ARG A O 1
ATOM 645 N N . GLN A 1 85 ? 4.570 0.470 10.840 1.00 96.12 85 GLN A N 1
ATOM 646 C CA . GLN A 1 85 ? 5.837 -0.072 10.351 1.00 96.12 85 GLN A CA 1
ATOM 647 C C . GLN A 1 85 ? 5.680 -0.614 8.926 1.00 96.12 85 GLN A C 1
ATOM 649 O O . GLN A 1 85 ? 6.460 -0.243 8.054 1.00 96.12 85 GLN A O 1
ATOM 654 N N . ARG A 1 86 ? 4.602 -1.362 8.656 1.00 95.56 86 ARG A N 1
ATOM 655 C CA . ARG A 1 86 ? 4.235 -1.835 7.313 1.00 95.56 86 ARG A CA 1
ATOM 656 C C . ARG A 1 86 ? 4.175 -0.684 6.306 1.00 95.56 86 ARG A C 1
ATOM 658 O O . ARG A 1 86 ? 4.774 -0.783 5.244 1.00 95.56 86 ARG A O 1
ATOM 665 N N . GLN A 1 87 ? 3.523 0.435 6.632 1.00 94.62 87 GLN A N 1
ATOM 666 C CA . GLN A 1 87 ? 3.476 1.605 5.740 1.00 94.62 87 GLN A CA 1
ATOM 667 C C . GLN A 1 87 ? 4.855 2.232 5.484 1.00 94.62 87 GLN A C 1
ATOM 669 O O . GLN A 1 87 ? 5.147 2.650 4.361 1.00 94.62 87 GLN A O 1
ATOM 674 N N . VAL A 1 88 ? 5.701 2.318 6.515 1.00 96.00 88 VAL A N 1
ATOM 675 C CA . VAL A 1 88 ? 7.073 2.833 6.387 1.00 96.00 88 VAL A CA 1
ATOM 676 C C . VAL A 1 88 ? 7.899 1.931 5.472 1.00 96.00 88 VAL A C 1
ATOM 678 O O . VAL A 1 88 ? 8.552 2.440 4.560 1.00 96.00 88 VAL A O 1
ATOM 681 N N . ASP A 1 89 ? 7.813 0.616 5.662 1.00 96.50 89 ASP A N 1
ATOM 682 C CA . ASP A 1 89 ? 8.540 -0.371 4.864 1.00 96.50 89 ASP A CA 1
ATOM 683 C C . ASP A 1 89 ? 8.056 -0.373 3.408 1.00 96.50 89 ASP A C 1
ATOM 685 O O . ASP A 1 89 ? 8.865 -0.303 2.486 1.00 96.50 89 ASP A O 1
ATOM 689 N N . LEU A 1 90 ? 6.737 -0.339 3.176 1.00 95.75 90 LEU A N 1
ATOM 690 C CA . LEU A 1 90 ? 6.161 -0.211 1.831 1.00 95.75 90 LEU A CA 1
ATOM 691 C C . LEU A 1 90 ? 6.657 1.053 1.123 1.00 95.75 90 LEU A C 1
ATOM 693 O O . LEU A 1 90 ? 7.036 1.010 -0.047 1.00 95.75 90 LEU A O 1
ATOM 697 N N . ARG A 1 91 ? 6.702 2.186 1.832 1.00 95.69 91 ARG A N 1
ATOM 698 C CA . ARG A 1 91 ? 7.241 3.434 1.286 1.00 95.69 91 ARG A CA 1
ATOM 699 C C . ARG A 1 91 ? 8.730 3.320 0.961 1.00 95.69 91 ARG A C 1
ATOM 701 O O . ARG A 1 91 ? 9.163 3.904 -0.032 1.00 95.69 91 ARG A O 1
ATOM 708 N N . ALA A 1 92 ? 9.512 2.630 1.787 1.00 96.50 92 ALA A N 1
ATOM 709 C CA . ALA A 1 92 ? 10.927 2.390 1.522 1.00 96.50 92 ALA A CA 1
ATOM 710 C C . ALA A 1 92 ? 11.105 1.562 0.242 1.00 96.50 92 ALA A C 1
ATOM 712 O O . ALA A 1 92 ? 11.785 2.029 -0.669 1.00 96.50 92 ALA A O 1
ATOM 713 N N . PHE A 1 93 ? 10.393 0.438 0.112 1.00 96.62 93 PHE A N 1
ATOM 714 C CA . PHE A 1 93 ? 10.464 -0.414 -1.078 1.00 96.62 93 PHE A CA 1
ATOM 715 C C . PHE A 1 93 ? 10.051 0.313 -2.360 1.00 96.62 93 PHE A C 1
ATOM 717 O O . PHE A 1 93 ? 10.761 0.215 -3.353 1.00 96.62 93 PHE A O 1
ATOM 724 N N . ILE A 1 94 ? 8.989 1.126 -2.338 1.00 95.94 94 ILE A N 1
ATOM 725 C CA . ILE A 1 94 ? 8.588 1.925 -3.513 1.00 95.94 94 ILE A CA 1
ATOM 726 C C . ILE A 1 94 ? 9.699 2.903 -3.931 1.00 95.94 94 ILE A C 1
ATOM 728 O O . ILE A 1 94 ? 9.933 3.115 -5.121 1.00 95.94 94 ILE A O 1
ATOM 732 N N . ASN A 1 95 ? 10.391 3.521 -2.968 1.00 96.06 95 ASN A N 1
ATOM 733 C CA . ASN A 1 95 ? 11.493 4.436 -3.272 1.00 96.06 95 ASN A CA 1
ATOM 734 C C . ASN A 1 95 ? 12.733 3.698 -3.792 1.00 96.06 95 ASN A C 1
ATOM 736 O O . ASN A 1 95 ? 13.393 4.213 -4.696 1.00 96.06 95 ASN A O 1
ATOM 740 N N . GLU A 1 96 ? 13.045 2.526 -3.235 1.00 96.56 96 GLU A N 1
ATOM 741 C CA . GLU A 1 96 ? 14.120 1.649 -3.711 1.00 96.56 96 GLU A CA 1
ATOM 742 C C . GLU A 1 96 ? 13.843 1.211 -5.153 1.00 96.56 96 GLU A C 1
ATOM 744 O O . GLU A 1 96 ? 14.665 1.476 -6.029 1.00 96.56 96 GLU A O 1
ATOM 749 N N . GLU A 1 97 ? 12.638 0.703 -5.439 1.00 96.19 97 GLU A N 1
ATOM 750 C CA . GLU A 1 97 ? 12.203 0.342 -6.793 1.00 96.19 97 GLU A CA 1
ATOM 751 C C . GLU A 1 97 ? 12.297 1.545 -7.745 1.00 96.19 97 GLU A C 1
ATOM 753 O O . GLU A 1 97 ? 12.895 1.454 -8.815 1.00 96.19 97 GLU A O 1
ATOM 758 N N . ALA A 1 98 ? 11.789 2.721 -7.359 1.00 96.00 98 ALA A N 1
ATOM 759 C CA . ALA A 1 98 ? 11.891 3.928 -8.183 1.00 96.00 98 ALA A CA 1
ATOM 760 C C . ALA A 1 98 ? 13.349 4.368 -8.430 1.00 96.00 98 ALA A C 1
ATOM 762 O O . ALA A 1 98 ? 13.665 4.937 -9.481 1.00 96.00 98 ALA A O 1
ATOM 763 N N . GLY A 1 99 ? 14.245 4.153 -7.466 1.00 96.38 99 GLY A N 1
ATOM 764 C CA . GLY A 1 99 ? 15.679 4.400 -7.598 1.00 96.38 99 GLY A CA 1
ATOM 765 C C . GLY A 1 99 ? 16.333 3.441 -8.589 1.00 96.38 99 GLY A C 1
ATOM 766 O O . GLY A 1 99 ? 16.997 3.880 -9.531 1.00 96.38 99 GLY A O 1
ATOM 767 N N . GLU A 1 100 ? 16.090 2.146 -8.428 1.00 96.62 100 GLU A N 1
ATOM 768 C CA . GLU A 1 100 ? 16.618 1.097 -9.299 1.00 96.62 100 GLU A CA 1
ATOM 769 C C . GLU A 1 100 ? 16.095 1.206 -10.726 1.00 96.62 100 GLU A C 1
ATOM 771 O O . GLU A 1 100 ? 16.874 1.072 -11.665 1.00 96.62 100 GLU A O 1
ATOM 776 N N . LEU A 1 101 ? 14.832 1.591 -10.921 1.00 96.88 101 LEU A N 1
ATOM 777 C CA . LEU A 1 101 ? 14.279 1.880 -12.245 1.00 96.88 101 LEU A CA 1
ATOM 778 C C . LEU A 1 101 ? 15.035 3.009 -12.961 1.00 96.88 101 LEU A C 1
ATOM 780 O O . LEU A 1 101 ? 15.264 2.934 -14.170 1.00 96.88 101 LEU A O 1
ATOM 784 N N . ARG A 1 102 ? 15.487 4.044 -12.234 1.00 96.75 102 ARG A N 1
ATOM 785 C CA . ARG A 1 102 ? 16.339 5.109 -12.806 1.00 96.75 102 ARG A CA 1
ATOM 786 C C . ARG A 1 102 ? 17.705 4.570 -13.216 1.00 96.75 102 ARG A C 1
ATOM 788 O O . ARG A 1 102 ? 18.222 4.973 -14.260 1.00 96.75 102 ARG A O 1
ATOM 795 N N . PHE A 1 103 ? 18.297 3.687 -12.416 1.00 96.44 103 PHE A N 1
ATOM 796 C CA . PHE A 1 103 ? 19.566 3.050 -12.763 1.00 96.44 103 PHE A CA 1
ATOM 797 C C . PHE A 1 103 ? 19.415 2.099 -13.946 1.00 96.44 103 PHE A C 1
ATOM 799 O O . PHE A 1 103 ? 20.231 2.154 -14.863 1.00 96.44 103 PHE A O 1
ATOM 806 N N . LEU A 1 104 ? 18.333 1.324 -13.995 1.00 95.31 104 LEU A N 1
ATOM 807 C CA . LEU A 1 104 ? 18.052 0.394 -15.079 1.00 95.31 104 LEU A CA 1
ATOM 808 C C . LEU A 1 104 ? 17.819 1.131 -16.397 1.00 95.31 104 LEU A C 1
ATOM 810 O O . LEU A 1 104 ? 18.407 0.780 -17.416 1.00 95.31 104 LEU A O 1
ATOM 814 N N . ARG A 1 105 ? 17.065 2.236 -16.362 1.00 95.25 105 ARG A N 1
ATOM 815 C CA . ARG A 1 105 ? 16.929 3.160 -17.494 1.00 95.25 105 ARG A CA 1
ATOM 816 C C . ARG A 1 105 ? 18.299 3.625 -18.005 1.00 95.25 105 ARG A C 1
ATOM 818 O O . ARG A 1 105 ? 18.566 3.545 -19.201 1.00 95.25 105 ARG A O 1
ATOM 825 N N . ARG A 1 106 ? 19.200 4.072 -17.121 1.00 93.94 106 ARG A N 1
ATOM 826 C CA . ARG A 1 106 ? 20.565 4.490 -17.507 1.00 93.94 106 ARG A CA 1
ATOM 827 C C . ARG A 1 106 ? 21.391 3.333 -18.072 1.00 93.94 106 ARG A C 1
ATOM 829 O O . ARG A 1 106 ? 22.100 3.533 -19.054 1.00 93.94 106 ARG A O 1
ATOM 836 N N . ALA A 1 107 ? 21.276 2.137 -17.499 1.00 92.19 107 ALA A N 1
ATOM 837 C CA . ALA A 1 107 ? 21.938 0.939 -18.004 1.00 92.19 107 ALA A CA 1
ATOM 838 C C . ALA A 1 107 ? 21.458 0.596 -19.423 1.00 92.19 107 ALA A C 1
ATOM 840 O O . ALA A 1 107 ? 22.283 0.316 -20.287 1.00 92.19 107 ALA A O 1
ATOM 841 N N . ILE A 1 108 ? 20.157 0.724 -19.710 1.00 92.12 108 ILE A N 1
ATOM 842 C CA . ILE A 1 108 ? 19.586 0.556 -21.057 1.00 92.12 108 ILE A CA 1
ATOM 843 C C . ILE A 1 108 ? 20.207 1.545 -22.052 1.00 92.12 108 ILE A C 1
ATOM 845 O O . ILE A 1 108 ? 20.575 1.146 -23.158 1.00 92.12 108 ILE A O 1
ATOM 849 N N . PHE A 1 109 ? 20.384 2.814 -21.672 1.00 91.19 109 PHE A N 1
ATOM 850 C CA . PHE A 1 109 ? 21.086 3.790 -22.516 1.00 91.19 109 PHE A CA 1
ATOM 851 C C . PHE A 1 109 ? 22.571 3.457 -22.700 1.00 91.19 109 PHE A C 1
ATOM 853 O O . PHE A 1 109 ? 23.089 3.616 -23.800 1.00 91.19 109 PHE A O 1
ATOM 860 N N . GLY A 1 110 ? 23.252 2.946 -21.673 1.00 88.69 110 GLY A N 1
ATOM 861 C CA . GLY A 1 110 ? 24.628 2.456 -21.804 1.00 88.69 110 GLY A CA 1
ATOM 862 C C . GLY A 1 110 ? 24.733 1.254 -22.750 1.00 88.69 110 GLY A C 1
ATOM 863 O O . GLY A 1 110 ? 25.603 1.212 -23.618 1.00 88.69 110 GLY A O 1
ATOM 864 N N . MET A 1 111 ? 23.798 0.306 -22.637 1.00 87.44 111 MET A N 1
ATOM 865 C CA . MET A 1 111 ? 23.735 -0.898 -23.465 1.00 87.44 111 MET A CA 1
ATOM 866 C C . MET A 1 111 ? 23.341 -0.602 -24.910 1.00 87.44 111 MET A C 1
ATOM 868 O O . MET A 1 111 ? 23.849 -1.260 -25.811 1.00 87.44 111 MET A O 1
ATOM 872 N N . TYR A 1 112 ? 22.441 0.350 -25.163 1.00 88.75 112 TYR A N 1
ATOM 873 C CA . TYR A 1 112 ? 21.870 0.625 -26.489 1.00 88.75 112 TYR A CA 1
ATOM 874 C C . TYR A 1 112 ? 22.005 2.100 -26.901 1.00 88.75 112 TYR A C 1
ATOM 876 O O . TYR A 1 112 ? 21.115 2.672 -27.533 1.00 88.75 112 TYR A O 1
ATOM 884 N N . GLY A 1 113 ? 23.123 2.731 -26.542 1.00 85.19 113 GLY A N 1
ATOM 885 C CA . GLY A 1 113 ? 23.336 4.166 -26.755 1.00 85.19 113 GLY A CA 1
ATOM 886 C C . GLY A 1 113 ? 23.567 4.574 -28.209 1.00 85.19 113 GLY A C 1
ATOM 887 O O . GLY A 1 113 ? 23.368 5.732 -28.559 1.00 85.19 113 GLY A O 1
ATOM 888 N N . THR A 1 114 ? 23.963 3.647 -29.085 1.00 87.31 114 THR A N 1
ATOM 889 C CA . THR A 1 114 ? 24.194 3.969 -30.500 1.00 87.31 114 THR A CA 1
ATOM 890 C C . THR A 1 114 ? 22.887 3.978 -31.291 1.00 87.31 114 THR A C 1
ATOM 892 O O . THR A 1 114 ? 22.002 3.150 -31.061 1.00 87.31 114 THR A O 1
ATOM 895 N N . ARG A 1 115 ? 22.798 4.850 -32.306 1.00 86.38 115 ARG A N 1
ATOM 896 C CA . ARG A 1 115 ? 21.632 4.925 -33.210 1.00 86.38 115 ARG A CA 1
ATOM 897 C C . ARG A 1 115 ? 21.285 3.575 -33.842 1.00 86.38 115 ARG A C 1
ATOM 899 O O . ARG A 1 115 ? 20.122 3.215 -33.948 1.00 86.38 115 ARG A O 1
ATOM 906 N N . GLN A 1 116 ? 22.293 2.762 -34.168 1.00 84.50 116 GLN A N 1
ATOM 907 C CA . GLN A 1 116 ? 22.116 1.410 -34.723 1.00 84.50 116 GLN A CA 1
ATOM 908 C C . GLN A 1 116 ? 21.315 0.466 -33.805 1.00 84.50 116 GLN A C 1
ATOM 910 O O . GLN A 1 116 ? 20.767 -0.536 -34.267 1.00 84.50 116 GLN A O 1
ATOM 915 N N . HIS A 1 117 ? 21.231 0.768 -32.508 1.00 87.19 117 HIS A N 1
ATOM 916 C CA . HIS A 1 117 ? 20.468 0.001 -31.528 1.00 87.19 117 HIS A CA 1
ATOM 917 C C . HIS A 1 117 ? 19.204 0.708 -31.038 1.00 87.19 117 HIS A C 1
ATOM 919 O O . HIS A 1 117 ? 18.540 0.169 -30.153 1.00 87.19 117 HIS A O 1
ATOM 925 N N . ALA A 1 118 ? 18.818 1.842 -31.627 1.00 89.06 118 ALA A N 1
ATOM 926 C CA . ALA A 1 118 ? 17.656 2.619 -31.200 1.00 89.06 118 ALA A CA 1
ATOM 927 C C . ALA A 1 118 ? 16.362 1.778 -31.165 1.00 89.06 118 ALA A C 1
ATOM 929 O O . ALA A 1 118 ? 15.644 1.773 -30.169 1.00 89.06 118 ALA A O 1
ATOM 930 N N . GLY A 1 119 ? 16.131 0.917 -32.166 1.00 88.31 119 GLY A N 1
ATOM 931 C CA . GLY A 1 119 ? 14.972 0.009 -32.176 1.00 88.31 119 GLY A CA 1
ATOM 932 C C . GLY A 1 119 ? 15.009 -1.118 -31.125 1.00 88.31 119 GLY A C 1
ATOM 933 O O . GLY A 1 119 ? 13.977 -1.717 -30.821 1.00 88.31 119 GLY A O 1
ATOM 934 N N . ARG A 1 120 ? 16.179 -1.455 -30.565 1.00 87.88 120 ARG A N 1
ATOM 935 C CA . ARG A 1 120 ? 16.281 -2.352 -29.394 1.00 87.88 120 ARG A CA 1
ATOM 936 C C . ARG A 1 120 ? 16.102 -1.560 -28.103 1.00 87.88 120 ARG A C 1
ATOM 938 O O . ARG A 1 120 ? 15.357 -2.006 -27.240 1.00 87.88 120 ARG A O 1
ATOM 945 N N . ARG A 1 121 ? 16.692 -0.365 -28.014 1.00 91.81 121 ARG A N 1
ATOM 946 C CA . ARG A 1 121 ? 16.478 0.568 -26.904 1.00 91.81 121 ARG A CA 1
ATOM 947 C C . ARG A 1 121 ? 14.990 0.837 -26.684 1.00 91.81 121 ARG A C 1
ATOM 949 O O . ARG A 1 121 ? 14.513 0.656 -25.573 1.00 91.81 121 ARG A O 1
ATOM 956 N N . ALA A 1 122 ? 14.250 1.156 -27.747 1.00 93.19 122 ALA A N 1
ATOM 957 C CA . ALA A 1 122 ? 12.807 1.378 -27.688 1.00 93.19 122 ALA A CA 1
ATOM 958 C C . ALA A 1 122 ? 12.059 0.168 -27.099 1.00 93.19 122 ALA A C 1
ATOM 960 O O . ALA A 1 122 ? 11.253 0.329 -26.191 1.00 93.19 122 ALA A O 1
ATOM 961 N N . ARG A 1 123 ? 12.374 -1.056 -27.548 1.00 91.31 123 ARG A N 1
ATOM 962 C CA . ARG A 1 123 ? 11.763 -2.290 -27.018 1.00 91.31 123 ARG A CA 1
ATOM 963 C C . ARG A 1 123 ? 12.061 -2.515 -25.534 1.00 91.31 123 ARG A C 1
ATOM 965 O O . ARG A 1 123 ? 11.146 -2.819 -24.779 1.00 91.31 123 ARG A O 1
ATOM 972 N N . ALA A 1 124 ? 13.314 -2.334 -25.122 1.00 92.38 124 ALA A N 1
ATOM 973 C CA . ALA A 1 124 ? 13.714 -2.440 -23.721 1.00 92.38 124 ALA A CA 1
ATOM 974 C C . ALA A 1 124 ? 12.968 -1.423 -22.839 1.00 92.38 124 ALA A C 1
ATOM 976 O O . ALA A 1 124 ? 12.449 -1.773 -21.783 1.00 92.38 124 ALA A O 1
ATOM 977 N N . LEU A 1 125 ? 12.861 -0.174 -23.302 1.00 94.75 125 LEU A N 1
ATOM 978 C CA . LEU A 1 125 ? 12.143 0.884 -22.594 1.00 94.75 125 LEU A CA 1
ATOM 979 C C . LEU A 1 125 ? 10.628 0.632 -22.533 1.00 94.75 125 LEU A C 1
ATOM 981 O O . LEU A 1 125 ? 10.011 0.980 -21.531 1.00 94.75 125 LEU A O 1
ATOM 985 N N . VAL A 1 126 ? 10.028 0.003 -23.552 1.00 94.88 126 VAL A N 1
ATOM 986 C CA . VAL A 1 126 ? 8.613 -0.416 -23.527 1.00 94.88 126 VAL A CA 1
ATOM 987 C C . VAL A 1 126 ? 8.365 -1.460 -22.437 1.00 94.88 126 VAL A C 1
ATOM 989 O O . VAL A 1 126 ? 7.419 -1.302 -21.672 1.00 94.88 126 VAL A O 1
ATOM 992 N N . LEU A 1 127 ? 9.227 -2.476 -22.311 1.00 94.00 127 LEU A N 1
ATOM 993 C CA . LEU A 1 127 ? 9.116 -3.477 -21.239 1.00 94.00 127 LEU A CA 1
ATOM 994 C C . LEU A 1 127 ? 9.294 -2.839 -19.855 1.00 94.00 127 LEU A C 1
ATOM 996 O O . LEU A 1 127 ? 8.513 -3.098 -18.942 1.00 94.00 127 LEU A O 1
ATOM 1000 N N . LEU A 1 128 ? 10.266 -1.931 -19.720 1.00 95.69 128 LEU A N 1
ATOM 1001 C CA . LEU A 1 128 ? 10.473 -1.180 -18.482 1.00 95.69 128 LEU A CA 1
ATOM 1002 C C . LEU A 1 128 ? 9.260 -0.305 -18.132 1.00 95.69 128 LEU A C 1
ATOM 1004 O O . LEU A 1 128 ? 8.861 -0.239 -16.972 1.00 95.69 128 LEU A O 1
ATOM 1008 N N . ARG A 1 129 ? 8.639 0.344 -19.126 1.00 96.12 129 ARG A N 1
ATOM 1009 C CA . ARG A 1 129 ? 7.393 1.101 -18.942 1.00 96.12 129 ARG A CA 1
ATOM 1010 C C . ARG A 1 129 ? 6.250 0.184 -18.507 1.00 96.12 129 ARG A C 1
ATOM 1012 O O . ARG A 1 129 ? 5.520 0.568 -17.600 1.00 96.12 129 ARG A O 1
ATOM 1019 N N . GLY A 1 130 ? 6.111 -0.995 -19.115 1.00 94.69 130 GLY A N 1
ATOM 1020 C CA . GLY A 1 130 ? 5.108 -1.990 -18.728 1.00 94.69 130 GLY A CA 1
ATOM 1021 C C . GLY A 1 130 ? 5.246 -2.393 -17.260 1.00 94.69 130 GLY A C 1
ATOM 1022 O O . GLY A 1 130 ? 4.266 -2.367 -16.520 1.00 94.69 130 GLY A O 1
ATOM 1023 N N . TYR A 1 131 ? 6.478 -2.627 -16.798 1.00 95.62 131 TYR A N 1
ATOM 1024 C CA . TYR A 1 131 ? 6.746 -2.879 -15.382 1.00 95.62 131 TYR A CA 1
ATOM 1025 C C . TYR A 1 131 ? 6.384 -1.686 -14.480 1.00 95.62 131 TYR A C 1
ATOM 1027 O O . TYR A 1 131 ? 5.790 -1.867 -13.421 1.00 95.62 131 TYR A O 1
ATOM 1035 N N . VAL A 1 132 ? 6.696 -0.449 -14.890 1.00 96.31 132 VAL A N 1
ATOM 1036 C CA . VAL A 1 132 ? 6.296 0.757 -14.136 1.00 96.31 132 VAL A CA 1
ATOM 1037 C C . VAL A 1 132 ? 4.776 0.879 -14.046 1.00 96.31 132 VAL A C 1
ATOM 1039 O O . VAL A 1 132 ? 4.255 1.233 -12.991 1.00 96.31 132 VAL A O 1
ATOM 1042 N N . GLU A 1 133 ? 4.054 0.584 -15.125 1.00 94.56 133 GLU A N 1
ATOM 1043 C CA . GLU A 1 133 ? 2.590 0.589 -15.131 1.00 94.56 133 GLU A CA 1
ATOM 1044 C C . GLU A 1 133 ? 2.032 -0.489 -14.197 1.00 94.56 133 GLU A C 1
ATOM 1046 O O . GLU A 1 133 ? 1.184 -0.172 -13.363 1.00 94.56 133 GLU A O 1
ATOM 1051 N N . GLN A 1 134 ? 2.576 -1.709 -14.239 1.00 92.75 134 GLN A N 1
ATOM 1052 C CA . GLN A 1 134 ? 2.251 -2.772 -13.284 1.00 92.75 134 GLN A CA 1
ATOM 1053 C C . GLN A 1 134 ? 2.475 -2.298 -11.840 1.00 92.75 134 GLN A C 1
ATOM 1055 O O . GLN A 1 134 ? 1.552 -2.334 -11.027 1.00 92.75 134 GLN A O 1
ATOM 1060 N N . LEU A 1 135 ? 3.647 -1.741 -11.534 1.00 94.00 135 LEU A N 1
ATOM 1061 C CA . LEU A 1 135 ? 3.979 -1.218 -10.210 1.00 94.00 135 LEU A CA 1
ATOM 1062 C C . LEU A 1 135 ? 3.010 -0.116 -9.749 1.00 94.00 135 LEU A C 1
ATOM 1064 O O . LEU A 1 135 ? 2.585 -0.109 -8.594 1.00 94.00 135 LEU A O 1
ATOM 1068 N N . MET A 1 136 ? 2.619 0.794 -10.645 1.00 94.00 136 MET A N 1
ATOM 1069 C CA . MET A 1 136 ? 1.609 1.814 -10.354 1.00 94.00 136 MET A CA 1
ATOM 1070 C C . MET A 1 136 ? 0.246 1.190 -10.038 1.00 94.00 136 MET A C 1
ATOM 1072 O O . MET A 1 136 ? -0.390 1.618 -9.078 1.00 94.00 136 MET A O 1
ATOM 1076 N N . THR A 1 137 ? -0.191 0.166 -10.783 1.00 92.06 137 THR A N 1
ATOM 1077 C CA . THR A 1 137 ? -1.459 -0.530 -10.487 1.00 92.06 137 THR A CA 1
ATOM 1078 C C . THR A 1 137 ? -1.430 -1.283 -9.156 1.00 92.06 137 THR A C 1
ATOM 1080 O O . THR A 1 137 ? -2.456 -1.370 -8.476 1.00 92.06 137 THR A O 1
ATOM 1083 N N . GLU A 1 138 ? -0.260 -1.780 -8.751 1.00 92.00 138 GLU A N 1
ATOM 1084 C CA . GLU A 1 138 ? -0.024 -2.409 -7.447 1.00 92.00 138 GLU A CA 1
ATOM 1085 C C . GLU A 1 138 ? 0.105 -1.387 -6.298 1.00 92.00 138 GLU A C 1
ATOM 1087 O O . GLU A 1 138 ? 0.098 -1.776 -5.131 1.00 92.00 138 GLU A O 1
ATOM 1092 N N . CYS A 1 139 ? 0.217 -0.090 -6.609 1.00 92.12 139 CYS A N 1
ATOM 1093 C CA . CYS A 1 139 ? 0.321 1.012 -5.645 1.00 92.12 139 CYS A CA 1
ATOM 1094 C C . CYS A 1 139 ? -0.903 1.947 -5.652 1.00 92.12 139 CYS A C 1
ATOM 1096 O O . CYS A 1 139 ? -0.819 3.083 -5.178 1.00 92.12 139 CYS A O 1
ATOM 1098 N N . ASP A 1 140 ? -2.015 1.493 -6.227 1.00 91.44 140 ASP A N 1
ATOM 1099 C CA . ASP A 1 140 ? -3.270 2.240 -6.302 1.00 91.44 140 ASP A CA 1
ATOM 1100 C C . ASP A 1 140 ? -4.291 1.735 -5.269 1.00 91.44 140 ASP A C 1
ATOM 1102 O O . ASP A 1 140 ? -4.132 0.670 -4.663 1.00 91.44 140 ASP A O 1
ATOM 1106 N N . ASP A 1 141 ? -5.372 2.483 -5.070 1.00 87.25 141 ASP A N 1
ATOM 1107 C CA . ASP A 1 141 ? -6.452 2.055 -4.188 1.00 87.25 141 ASP A CA 1
ATOM 1108 C C . ASP A 1 141 ? -7.072 0.730 -4.680 1.00 87.25 141 ASP A C 1
ATOM 1110 O O . ASP A 1 141 ? -7.206 0.453 -5.881 1.00 87.25 141 ASP A O 1
ATOM 1114 N N . GLY A 1 142 ? -7.389 -0.152 -3.733 1.00 85.12 142 GLY A N 1
ATOM 1115 C CA . GLY A 1 142 ? -7.835 -1.517 -4.016 1.00 85.12 142 GLY A CA 1
ATOM 1116 C C . GLY A 1 142 ? -6.763 -2.456 -4.590 1.00 85.12 142 GLY A C 1
ATOM 1117 O O . GLY A 1 142 ? -7.112 -3.550 -5.032 1.00 85.12 142 GLY A O 1
ATOM 1118 N N . ALA A 1 143 ? -5.478 -2.075 -4.591 1.00 87.62 143 ALA A N 1
ATOM 1119 C CA . ALA A 1 143 ? -4.400 -2.950 -5.062 1.00 87.62 143 ALA A CA 1
ATOM 1120 C C . ALA A 1 143 ? -4.319 -4.271 -4.290 1.00 87.62 143 ALA A C 1
ATOM 1122 O O . ALA A 1 143 ? -4.079 -5.303 -4.904 1.00 87.62 143 ALA A O 1
ATOM 1123 N N . VAL A 1 144 ? -4.569 -4.253 -2.976 1.00 87.06 144 VAL A N 1
ATOM 1124 C CA . VAL A 1 144 ? -4.531 -5.457 -2.128 1.00 87.06 144 VAL A CA 1
ATOM 1125 C C . VAL A 1 144 ? -5.510 -6.516 -2.640 1.00 87.06 144 VAL A C 1
ATOM 1127 O O . VAL A 1 144 ? -5.088 -7.624 -2.942 1.00 87.06 144 VAL A O 1
ATOM 1130 N N . GLY A 1 145 ? -6.778 -6.157 -2.865 1.00 85.88 145 GLY A N 1
ATOM 1131 C CA . GLY A 1 145 ? -7.779 -7.105 -3.372 1.00 85.88 145 GLY A CA 1
ATOM 1132 C C . GLY A 1 145 ? -7.458 -7.636 -4.775 1.00 85.88 145 GLY A C 1
ATOM 1133 O O . GLY A 1 145 ? -7.657 -8.816 -5.047 1.00 85.88 145 GLY A O 1
ATOM 1134 N N . ARG A 1 146 ? -6.893 -6.797 -5.658 1.00 89.31 146 ARG A N 1
ATOM 1135 C CA . ARG A 1 146 ? -6.422 -7.250 -6.982 1.00 89.31 146 ARG A CA 1
ATOM 1136 C C . ARG A 1 146 ? -5.246 -8.219 -6.866 1.00 89.31 146 ARG A C 1
ATOM 1138 O O . ARG A 1 146 ? -5.181 -9.196 -7.604 1.00 89.31 146 ARG A O 1
ATOM 1145 N N . LEU A 1 147 ? -4.309 -7.945 -5.959 1.00 89.31 147 LEU A N 1
ATOM 1146 C CA . LEU A 1 147 ? -3.164 -8.814 -5.699 1.00 89.31 147 LEU A CA 1
ATOM 1147 C C . LEU A 1 147 ? -3.603 -10.154 -5.108 1.00 89.31 147 LEU A C 1
ATOM 1149 O O . LEU A 1 147 ? -3.096 -11.180 -5.541 1.00 89.31 147 LEU A O 1
ATOM 1153 N N . GLU A 1 148 ? -4.572 -10.170 -4.195 1.00 87.44 148 GLU A N 1
ATOM 1154 C CA . GLU A 1 148 ? -5.161 -11.407 -3.668 1.00 87.44 148 GLU A CA 1
ATOM 1155 C C . GLU A 1 148 ? -5.821 -12.240 -4.775 1.00 87.44 148 GLU A C 1
ATOM 1157 O O . GLU A 1 148 ? -5.581 -13.443 -4.872 1.00 87.44 148 GLU A O 1
ATOM 1162 N N . GLU A 1 149 ? -6.597 -11.609 -5.661 1.00 88.75 149 GLU A N 1
ATOM 1163 C CA . GLU A 1 149 ? -7.197 -12.290 -6.814 1.00 88.75 149 GLU A CA 1
ATOM 1164 C C . GLU A 1 149 ? -6.122 -12.879 -7.742 1.00 88.75 149 GLU A C 1
ATOM 1166 O O . GLU A 1 149 ? -6.205 -14.048 -8.127 1.00 88.75 149 GLU A O 1
ATOM 1171 N N . MET A 1 150 ? -5.060 -12.116 -8.025 1.00 86.81 150 MET A N 1
ATOM 1172 C CA . MET A 1 150 ? -3.911 -12.601 -8.796 1.00 86.81 150 MET A CA 1
ATOM 1173 C C . MET A 1 150 ? -3.140 -13.717 -8.078 1.00 86.81 150 MET A C 1
ATOM 1175 O O . MET A 1 150 ? -2.570 -14.589 -8.734 1.00 86.81 150 MET A O 1
ATOM 1179 N N . GLN A 1 151 ? -3.099 -13.719 -6.742 1.00 86.81 151 GLN A N 1
ATOM 1180 C CA . GLN A 1 151 ? -2.480 -14.795 -5.966 1.00 86.81 151 GLN A CA 1
ATOM 1181 C C . GLN A 1 151 ? -3.256 -16.096 -6.145 1.00 86.81 151 GLN A C 1
ATOM 1183 O O . GLN A 1 151 ? -2.658 -17.148 -6.368 1.00 86.81 151 GLN A O 1
ATOM 1188 N N . LEU A 1 152 ? -4.585 -16.011 -6.071 1.00 86.12 152 LEU A N 1
ATOM 1189 C CA . LEU A 1 152 ? -5.484 -17.150 -6.232 1.00 86.12 152 LEU A CA 1
ATOM 1190 C C . LEU A 1 152 ? -5.464 -17.698 -7.663 1.00 86.12 152 LEU A C 1
ATOM 1192 O O . LEU A 1 152 ? -5.560 -18.910 -7.849 1.00 86.12 152 LEU A O 1
ATOM 1196 N N . SER A 1 153 ? -5.301 -16.832 -8.666 1.00 88.19 153 SER A N 1
ATOM 1197 C CA . SER A 1 153 ? -5.179 -17.242 -10.069 1.00 88.19 153 SER A CA 1
ATOM 1198 C C . SER A 1 153 ? -3.772 -17.716 -10.462 1.00 88.19 153 SER A C 1
ATOM 1200 O O . SER A 1 153 ? -3.593 -18.220 -11.569 1.00 88.19 153 SER A O 1
ATOM 1202 N N . GLY A 1 154 ? -2.771 -17.554 -9.586 1.00 83.56 154 GLY A N 1
ATOM 1203 C CA . GLY A 1 154 ? -1.363 -17.869 -9.859 1.00 83.56 154 GLY A CA 1
ATOM 1204 C C . GLY A 1 154 ? -0.622 -16.834 -10.719 1.00 83.56 154 GLY A C 1
ATOM 1205 O O . GLY A 1 154 ? 0.539 -17.052 -11.057 1.00 83.56 154 GLY A O 1
ATOM 1206 N N . GLY A 1 155 ? -1.253 -15.702 -11.047 1.00 82.56 155 GLY A N 1
ATOM 1207 C CA . GLY A 1 155 ? -0.710 -14.666 -11.935 1.00 82.56 155 GLY A CA 1
ATOM 1208 C C . GLY A 1 155 ? 0.318 -13.725 -11.295 1.00 82.56 155 GLY A C 1
ATOM 1209 O O . GLY A 1 155 ? 0.928 -12.928 -11.996 1.00 82.56 155 GLY A O 1
ATOM 1210 N N . ILE A 1 156 ? 0.557 -13.799 -9.979 1.00 82.19 156 ILE A N 1
ATOM 1211 C CA . ILE A 1 156 ? 1.544 -12.930 -9.297 1.00 82.19 156 ILE A CA 1
ATOM 1212 C C . ILE A 1 156 ? 2.965 -13.086 -9.861 1.00 82.19 156 ILE A C 1
ATOM 1214 O O . ILE A 1 156 ? 3.748 -12.127 -9.841 1.00 82.19 156 ILE A O 1
ATOM 1218 N N . ALA A 1 157 ? 3.293 -14.286 -10.348 1.00 77.88 157 ALA A N 1
ATOM 1219 C CA . ALA A 1 157 ? 4.601 -14.598 -10.909 1.00 77.88 157 ALA A CA 1
ATOM 1220 C C . ALA A 1 157 ? 4.851 -13.912 -12.261 1.00 77.88 157 ALA A C 1
ATOM 1222 O O . ALA A 1 157 ? 6.010 -13.727 -12.619 1.00 77.88 157 ALA A O 1
ATOM 1223 N N . ASP A 1 158 ? 3.802 -13.494 -12.977 1.00 80.44 158 ASP A N 1
ATOM 1224 C CA . ASP A 1 158 ? 3.961 -12.842 -14.271 1.00 80.44 158 ASP A CA 1
ATOM 1225 C C . ASP A 1 158 ? 4.549 -11.435 -14.095 1.00 80.44 158 ASP A C 1
ATOM 1227 O O . ASP A 1 158 ? 4.017 -10.571 -13.384 1.00 80.44 158 ASP A O 1
ATOM 1231 N N . ASN A 1 159 ? 5.691 -11.215 -14.745 1.00 82.00 159 ASN A N 1
ATOM 1232 C CA . ASN A 1 159 ? 6.472 -9.998 -14.606 1.00 82.00 159 ASN A CA 1
ATOM 1233 C C . ASN A 1 159 ? 7.080 -9.572 -15.948 1.00 82.00 159 ASN A C 1
ATOM 1235 O O . ASN A 1 159 ? 7.757 -10.346 -16.628 1.00 82.00 159 ASN A O 1
ATOM 1239 N N . GLU A 1 160 ? 6.894 -8.303 -16.315 1.00 84.75 160 GLU A N 1
ATOM 1240 C CA . GLU A 1 160 ? 7.498 -7.728 -17.524 1.00 84.75 160 GLU A CA 1
ATOM 1241 C C . GLU A 1 160 ? 9.039 -7.723 -17.470 1.00 84.75 160 GLU A C 1
ATOM 1243 O O . GLU A 1 160 ? 9.702 -7.752 -18.513 1.00 84.75 160 GLU A O 1
ATOM 1248 N N . LEU A 1 161 ? 9.633 -7.763 -16.269 1.00 88.94 161 LEU A N 1
ATOM 1249 C CA . LEU A 1 161 ? 11.083 -7.879 -16.101 1.00 88.94 161 LEU A CA 1
ATOM 1250 C C . LEU A 1 161 ? 11.643 -9.224 -16.577 1.00 88.94 161 LEU A C 1
ATOM 1252 O O . LEU A 1 161 ? 12.778 -9.251 -17.048 1.00 88.94 161 LEU A O 1
ATOM 1256 N N . ASP A 1 162 ? 10.868 -10.311 -16.549 1.00 88.75 162 ASP A N 1
ATOM 1257 C CA . ASP A 1 162 ? 11.333 -11.615 -17.046 1.00 88.75 162 ASP A CA 1
ATOM 1258 C C . ASP A 1 162 ? 11.452 -11.607 -18.573 1.00 88.75 162 ASP A C 1
ATOM 1260 O O . ASP A 1 162 ? 12.411 -12.129 -19.147 1.00 88.75 162 ASP A O 1
ATOM 1264 N N . ARG A 1 163 ? 10.523 -10.920 -19.250 1.00 87.56 163 ARG A N 1
ATOM 1265 C CA . ARG A 1 163 ? 10.611 -10.671 -20.697 1.00 87.56 163 ARG A CA 1
ATOM 1266 C C . ARG A 1 163 ? 11.801 -9.781 -21.032 1.00 87.56 163 ARG A C 1
ATOM 1268 O O . ARG A 1 163 ? 12.463 -9.997 -22.049 1.00 87.56 163 ARG A O 1
ATOM 1275 N N . PHE A 1 164 ? 12.091 -8.796 -20.183 1.00 89.25 164 PHE A N 1
ATOM 1276 C CA . PHE A 1 164 ? 13.262 -7.944 -20.351 1.00 89.25 164 PHE A CA 1
ATOM 1277 C C . PHE A 1 164 ? 14.569 -8.723 -20.143 1.00 89.25 164 PHE A C 1
ATOM 1279 O O . PHE A 1 164 ? 15.461 -8.630 -20.984 1.00 89.25 164 PHE A O 1
ATOM 1286 N N . ALA A 1 165 ? 14.656 -9.570 -19.117 1.00 89.12 165 ALA A N 1
ATOM 1287 C CA . ALA A 1 165 ? 15.793 -10.463 -18.898 1.00 89.12 165 ALA A CA 1
ATOM 1288 C C . ALA A 1 165 ? 15.994 -11.435 -20.076 1.00 89.12 165 ALA A C 1
ATOM 1290 O O . ALA A 1 165 ? 17.104 -11.575 -20.591 1.00 89.12 165 ALA A O 1
ATOM 1291 N N . ALA A 1 166 ? 14.918 -12.037 -20.594 1.00 86.75 166 ALA A N 1
ATOM 1292 C CA . ALA A 1 166 ? 14.984 -12.889 -21.783 1.00 86.75 166 ALA A CA 1
ATOM 1293 C C . ALA A 1 166 ? 15.509 -12.129 -23.017 1.00 86.75 166 ALA A C 1
ATOM 1295 O O . ALA A 1 166 ? 16.288 -12.672 -23.802 1.00 86.75 166 ALA A O 1
ATOM 1296 N N . MET A 1 167 ? 15.136 -10.854 -23.175 1.00 85.81 167 MET A N 1
ATOM 1297 C CA . MET A 1 167 ? 15.656 -9.991 -24.239 1.00 85.81 167 MET A CA 1
ATOM 1298 C C . MET A 1 167 ? 17.161 -9.705 -24.092 1.00 85.81 167 MET A C 1
ATOM 1300 O O . MET A 1 167 ? 17.840 -9.552 -25.111 1.00 85.81 167 MET A O 1
ATOM 1304 N N . LEU A 1 168 ? 17.690 -9.638 -22.865 1.00 83.19 168 LEU A N 1
ATOM 1305 C CA . LEU A 1 168 ? 19.126 -9.462 -22.617 1.00 83.19 168 LEU A CA 1
ATOM 1306 C C . LEU A 1 168 ? 19.931 -10.701 -23.039 1.00 83.19 168 LEU A C 1
ATOM 1308 O O . LEU A 1 168 ? 20.979 -10.555 -23.672 1.00 83.19 168 LEU A O 1
ATOM 1312 N N . HIS A 1 169 ? 19.416 -11.903 -22.760 1.00 77.06 169 HIS A N 1
ATOM 1313 C CA . HIS A 1 169 ? 20.096 -13.168 -23.061 1.00 77.06 169 HIS A CA 1
ATOM 1314 C C . HIS A 1 169 ? 19.881 -13.689 -24.488 1.00 77.06 169 HIS A C 1
ATOM 1316 O O . HIS A 1 169 ? 20.754 -14.366 -25.017 1.00 77.06 169 HIS A O 1
ATOM 1322 N N . GLY A 1 170 ? 18.768 -13.356 -25.150 1.00 67.00 170 GLY A N 1
ATOM 1323 C CA . GLY A 1 170 ? 18.432 -13.842 -26.498 1.00 67.00 170 GLY A CA 1
ATOM 1324 C C . GLY A 1 170 ? 19.301 -13.296 -27.642 1.00 67.00 170 GLY A C 1
ATOM 1325 O O . GLY A 1 170 ? 18.877 -13.319 -28.797 1.00 67.00 170 GLY A O 1
ATOM 1326 N N . VAL A 1 171 ? 20.484 -12.742 -27.355 1.00 58.25 171 VAL A N 1
ATOM 1327 C CA . VAL A 1 171 ? 21.370 -12.119 -28.345 1.00 58.25 171 VAL A CA 1
ATOM 1328 C C . VAL A 1 171 ? 22.784 -12.692 -28.236 1.00 58.25 171 VAL A C 1
ATOM 1330 O O . VAL A 1 171 ? 23.687 -12.050 -27.693 1.00 58.25 171 VAL A O 1
ATOM 1333 N N . ASP A 1 172 ? 22.990 -13.853 -28.860 1.00 49.91 172 ASP A N 1
ATOM 1334 C CA . ASP A 1 172 ? 24.230 -14.657 -28.853 1.00 49.91 172 ASP A CA 1
ATOM 1335 C C . ASP A 1 172 ? 25.503 -13.955 -29.388 1.00 49.91 172 ASP A C 1
ATOM 1337 O O . ASP A 1 172 ? 26.589 -14.523 -29.359 1.00 49.91 172 ASP A O 1
ATOM 1341 N N . GLY A 1 173 ? 25.423 -12.698 -29.844 1.00 51.50 173 GLY A N 1
ATOM 1342 C CA . GLY A 1 173 ? 26.586 -11.915 -30.296 1.00 51.50 173 GLY A CA 1
ATOM 1343 C C . GLY A 1 173 ? 26.782 -10.547 -29.630 1.00 51.50 173 GLY A C 1
ATOM 1344 O O . GLY A 1 173 ? 27.869 -9.983 -29.712 1.00 51.50 173 GLY A O 1
ATOM 1345 N N . ALA A 1 174 ? 25.764 -9.983 -28.965 1.00 50.50 174 ALA A N 1
ATOM 1346 C CA . ALA A 1 174 ? 25.868 -8.651 -28.347 1.00 50.50 174 ALA A CA 1
ATOM 1347 C C . ALA A 1 174 ? 26.245 -8.720 -26.862 1.00 50.50 174 ALA A C 1
ATOM 1349 O O . ALA A 1 174 ? 26.972 -7.844 -26.390 1.00 50.50 174 ALA A O 1
ATOM 1350 N N . ALA A 1 175 ? 25.819 -9.776 -26.158 1.00 52.88 175 ALA A N 1
ATOM 1351 C CA . ALA A 1 175 ? 26.177 -10.015 -24.760 1.00 52.88 175 ALA A CA 1
ATOM 1352 C C . ALA A 1 175 ? 27.705 -10.103 -24.566 1.00 52.88 175 ALA A C 1
ATOM 1354 O O . ALA A 1 175 ? 28.243 -9.510 -23.635 1.00 52.88 175 ALA A O 1
ATOM 1355 N N . ALA A 1 176 ? 28.422 -10.713 -25.519 1.00 51.12 176 ALA A N 1
ATOM 1356 C CA . ALA A 1 176 ? 29.878 -10.872 -25.474 1.00 51.12 176 ALA A CA 1
ATOM 1357 C C . ALA A 1 176 ? 30.676 -9.549 -25.541 1.00 51.12 176 ALA A C 1
ATOM 1359 O O . ALA A 1 176 ? 31.804 -9.495 -25.067 1.00 51.12 176 ALA A O 1
ATOM 1360 N N . SER A 1 177 ? 30.113 -8.468 -26.101 1.00 56.00 177 SER A N 1
ATOM 1361 C CA . SER A 1 177 ? 30.799 -7.158 -26.198 1.00 56.00 177 SER A CA 1
ATOM 1362 C C . SER A 1 177 ? 30.388 -6.159 -25.111 1.00 56.00 177 SER A C 1
ATOM 1364 O O . SER A 1 177 ? 31.004 -5.104 -24.976 1.00 56.00 177 SER A O 1
ATOM 1366 N N . ARG A 1 178 ? 29.337 -6.472 -24.341 1.00 67.81 178 ARG A N 1
ATOM 1367 C CA . ARG A 1 178 ? 28.680 -5.560 -23.384 1.00 67.81 178 ARG A CA 1
ATOM 1368 C C . ARG A 1 178 ? 28.489 -6.175 -22.001 1.00 67.81 178 ARG A C 1
ATOM 1370 O O . ARG A 1 178 ? 27.663 -5.690 -21.226 1.00 67.81 178 ARG A O 1
ATOM 1377 N N . GLN A 1 179 ? 29.268 -7.211 -21.699 1.00 71.38 179 GLN A N 1
ATOM 1378 C CA . GLN A 1 179 ? 29.081 -8.101 -20.557 1.00 71.38 179 GLN A CA 1
ATOM 1379 C C . GLN A 1 179 ? 28.889 -7.349 -19.233 1.00 71.38 179 GLN A C 1
ATOM 1381 O O . GLN A 1 179 ? 27.899 -7.588 -18.558 1.00 71.38 179 GLN A O 1
ATOM 1386 N N . GLY A 1 180 ? 29.712 -6.334 -18.936 1.00 79.12 180 GLY A N 1
ATOM 1387 C CA . GLY A 1 180 ? 29.572 -5.561 -17.693 1.00 79.12 180 GLY A CA 1
ATOM 1388 C C . GLY A 1 180 ? 28.277 -4.740 -17.579 1.00 79.12 180 GLY A C 1
ATOM 1389 O O . GLY A 1 180 ? 27.742 -4.576 -16.489 1.00 79.12 180 GLY A O 1
ATOM 1390 N N . SER A 1 181 ? 27.734 -4.235 -18.692 1.00 80.81 181 SER A N 1
ATOM 1391 C CA . SER A 1 181 ? 26.462 -3.489 -18.675 1.00 80.81 181 SER A CA 1
ATOM 1392 C C . SER A 1 181 ? 25.233 -4.397 -18.631 1.00 80.81 181 SER A C 1
ATOM 1394 O O . SER A 1 181 ? 24.218 -4.012 -18.056 1.00 80.81 181 SER A O 1
ATOM 1396 N N . VAL A 1 182 ? 25.342 -5.598 -19.206 1.00 85.25 182 VAL A N 1
ATOM 1397 C CA . VAL A 1 182 ? 24.297 -6.628 -19.150 1.00 85.25 182 VAL A CA 1
ATOM 1398 C C . VAL A 1 182 ? 24.235 -7.228 -17.746 1.00 85.25 182 VAL A C 1
ATOM 1400 O O . VAL A 1 182 ? 23.160 -7.269 -17.163 1.00 85.25 182 VAL A O 1
ATOM 1403 N N . GLU A 1 183 ? 25.383 -7.561 -17.153 1.00 87.12 183 GLU A N 1
ATOM 1404 C CA . GLU A 1 183 ? 25.487 -8.045 -15.770 1.00 87.12 183 GLU A CA 1
ATOM 1405 C C . GLU A 1 183 ? 24.941 -7.018 -14.764 1.00 87.12 183 GLU A C 1
ATOM 1407 O O . GLU A 1 183 ? 24.158 -7.362 -13.880 1.00 87.12 183 GLU A O 1
ATOM 1412 N N . ALA A 1 184 ? 25.266 -5.731 -14.944 1.00 89.62 184 ALA A N 1
ATOM 1413 C CA . ALA A 1 184 ? 24.691 -4.665 -14.125 1.00 89.62 184 ALA A CA 1
ATOM 1414 C C . ALA A 1 184 ? 23.161 -4.562 -14.280 1.00 89.62 184 ALA A C 1
ATOM 1416 O O . ALA A 1 184 ? 22.461 -4.305 -13.302 1.00 89.62 184 ALA A O 1
ATOM 1417 N N . ALA A 1 185 ? 22.627 -4.758 -15.490 1.00 91.00 185 ALA A N 1
ATOM 1418 C CA . ALA A 1 185 ? 21.185 -4.768 -15.719 1.00 91.00 185 ALA A CA 1
ATOM 1419 C C . ALA A 1 185 ? 20.510 -5.999 -15.092 1.00 91.00 185 ALA A C 1
ATOM 1421 O O . ALA A 1 185 ? 19.442 -5.857 -14.505 1.00 91.00 185 ALA A O 1
ATOM 1422 N N . GLU A 1 186 ? 21.130 -7.179 -15.157 1.00 91.44 186 GLU A N 1
ATOM 1423 C CA . GLU A 1 186 ? 20.640 -8.401 -14.508 1.00 91.44 186 GLU A CA 1
ATOM 1424 C C . GLU A 1 186 ? 20.602 -8.276 -12.982 1.00 91.44 186 GLU A C 1
ATOM 1426 O O . GLU A 1 186 ? 19.621 -8.686 -12.361 1.00 91.44 186 GLU A O 1
ATOM 1431 N N . GLU A 1 187 ? 21.628 -7.677 -12.371 1.00 93.94 187 GLU A N 1
ATOM 1432 C CA . GLU A 1 187 ? 21.641 -7.417 -10.928 1.00 93.94 187 GLU A CA 1
ATOM 1433 C C . GLU A 1 187 ? 20.519 -6.453 -10.526 1.00 93.94 187 GLU A C 1
ATOM 1435 O O . GLU A 1 187 ? 19.793 -6.714 -9.569 1.00 93.94 187 GLU A O 1
ATOM 1440 N N . LEU A 1 188 ? 20.300 -5.389 -11.306 1.00 95.19 188 LEU A N 1
ATOM 1441 C CA . LEU A 1 188 ? 19.188 -4.463 -11.083 1.00 95.19 188 LEU A CA 1
ATOM 1442 C C . LEU A 1 188 ? 17.821 -5.144 -11.251 1.00 95.19 188 LEU A C 1
ATOM 1444 O O . LEU A 1 188 ? 16.919 -4.883 -10.464 1.00 95.19 188 LEU A O 1
ATOM 1448 N N . ILE A 1 189 ? 17.653 -6.035 -12.234 1.00 94.69 189 ILE A N 1
ATOM 1449 C CA . ILE A 1 189 ? 16.413 -6.812 -12.410 1.00 94.69 189 ILE A CA 1
ATOM 1450 C C . ILE A 1 189 ? 16.179 -7.738 -11.212 1.00 94.69 189 ILE A C 1
ATOM 1452 O O . ILE A 1 189 ? 15.069 -7.806 -10.685 1.00 94.69 189 ILE A O 1
ATOM 1456 N N . ARG A 1 190 ? 17.222 -8.441 -10.758 1.00 94.88 190 ARG A N 1
ATOM 1457 C CA . ARG A 1 190 ? 17.158 -9.322 -9.585 1.00 94.88 190 ARG A CA 1
ATOM 1458 C C . ARG A 1 190 ? 16.778 -8.540 -8.331 1.00 94.88 190 ARG A C 1
ATOM 1460 O O . ARG A 1 190 ? 15.929 -9.000 -7.565 1.00 94.88 190 ARG A O 1
ATOM 1467 N N . SER A 1 191 ? 17.379 -7.368 -8.142 1.00 96.38 191 SER A N 1
ATOM 1468 C CA . SER A 1 191 ? 17.079 -6.488 -7.016 1.00 96.38 191 SER A CA 1
ATOM 1469 C C . SER A 1 191 ? 15.636 -5.981 -7.072 1.00 96.38 191 SER A C 1
ATOM 1471 O O . SER A 1 191 ? 14.887 -6.202 -6.117 1.00 96.38 191 SER A O 1
ATOM 1473 N N . LEU A 1 192 ? 15.179 -5.477 -8.227 1.00 96.00 192 LEU A N 1
ATOM 1474 C CA . LEU A 1 192 ? 13.792 -5.047 -8.445 1.00 96.00 192 LEU A CA 1
ATOM 1475 C C . LEU A 1 192 ? 12.790 -6.166 -8.139 1.00 96.00 192 LEU A C 1
ATOM 1477 O O . LEU A 1 192 ? 11.811 -5.939 -7.430 1.00 96.00 192 LEU A O 1
ATOM 1481 N N . ASN A 1 193 ? 13.057 -7.390 -8.601 1.00 94.44 193 ASN A N 1
ATOM 1482 C CA . ASN A 1 193 ? 12.221 -8.556 -8.305 1.00 94.44 193 ASN A CA 1
ATOM 1483 C C . ASN A 1 193 ? 12.178 -8.871 -6.803 1.00 94.44 193 ASN A C 1
ATOM 1485 O O . ASN A 1 193 ? 11.118 -9.197 -6.264 1.00 94.44 193 ASN A O 1
ATOM 1489 N N . SER A 1 194 ? 13.312 -8.744 -6.110 1.00 95.31 194 SER A N 1
ATOM 1490 C CA . SER A 1 194 ? 13.395 -8.894 -4.654 1.00 95.31 194 SER A CA 1
ATOM 1491 C C . SER A 1 194 ? 12.589 -7.809 -3.925 1.00 95.31 194 SER A C 1
ATOM 1493 O O . SER A 1 194 ? 11.816 -8.136 -3.019 1.00 95.31 194 SER A O 1
ATOM 1495 N N . HIS A 1 195 ? 12.704 -6.538 -4.323 1.00 95.31 195 HIS A N 1
ATOM 1496 C CA . HIS A 1 195 ? 11.938 -5.441 -3.722 1.00 95.31 195 HIS A CA 1
ATOM 1497 C C . HIS A 1 195 ? 10.433 -5.593 -3.976 1.00 95.31 195 HIS A C 1
ATOM 1499 O O . HIS A 1 195 ? 9.654 -5.513 -3.022 1.00 95.31 195 HIS A O 1
ATOM 1505 N N . ARG A 1 196 ? 10.022 -5.928 -5.208 1.00 94.31 196 ARG A N 1
ATOM 1506 C CA . ARG A 1 196 ? 8.624 -6.238 -5.542 1.00 94.31 196 ARG A CA 1
ATOM 1507 C C . ARG A 1 196 ? 8.091 -7.379 -4.695 1.00 94.31 196 ARG A C 1
ATOM 1509 O O . ARG A 1 196 ? 7.025 -7.244 -4.104 1.00 94.31 196 ARG A O 1
ATOM 1516 N N . SER A 1 197 ? 8.828 -8.486 -4.593 1.00 93.75 197 SER A N 1
ATOM 1517 C CA . SER A 1 197 ? 8.403 -9.641 -3.796 1.00 93.75 197 SER A CA 1
ATOM 1518 C C . SER A 1 197 ? 8.192 -9.270 -2.326 1.00 93.75 197 SER A C 1
ATOM 1520 O O . SER A 1 197 ? 7.158 -9.625 -1.761 1.00 93.75 197 SER A O 1
ATOM 1522 N N . LYS A 1 198 ? 9.108 -8.503 -1.718 1.00 95.56 198 LYS A N 1
ATOM 1523 C CA . LYS A 1 198 ? 8.963 -8.026 -0.331 1.00 95.56 198 LYS A CA 1
ATOM 1524 C C . LYS A 1 198 ? 7.769 -7.089 -0.169 1.00 95.56 198 LYS A C 1
ATOM 1526 O O . LYS A 1 198 ? 7.003 -7.245 0.779 1.00 95.56 198 LYS A O 1
ATOM 1531 N N . ARG A 1 199 ? 7.579 -6.147 -1.097 1.00 94.88 199 ARG A N 1
ATOM 1532 C CA . ARG A 1 199 ? 6.444 -5.216 -1.088 1.00 94.88 199 ARG A CA 1
ATOM 1533 C C . ARG A 1 199 ? 5.114 -5.954 -1.224 1.00 94.88 199 ARG A C 1
ATOM 1535 O O . ARG A 1 199 ? 4.215 -5.718 -0.426 1.00 94.88 199 ARG A O 1
ATOM 1542 N N . VAL A 1 200 ? 4.993 -6.860 -2.193 1.00 93.75 200 VAL A N 1
ATOM 1543 C CA . VAL A 1 200 ? 3.786 -7.671 -2.412 1.00 93.75 200 VAL A CA 1
ATOM 1544 C C . VAL A 1 200 ? 3.510 -8.565 -1.205 1.00 93.75 200 VAL A C 1
ATOM 1546 O O . VAL A 1 200 ? 2.375 -8.613 -0.744 1.00 93.75 200 VAL A O 1
ATOM 1549 N N . ALA A 1 201 ? 4.537 -9.198 -0.630 1.00 93.56 201 ALA A N 1
ATOM 1550 C CA . ALA A 1 201 ? 4.386 -9.969 0.600 1.00 93.56 201 ALA A CA 1
ATOM 1551 C C . ALA A 1 201 ? 3.836 -9.099 1.739 1.00 93.56 201 ALA A C 1
ATOM 1553 O O . ALA A 1 201 ? 2.854 -9.485 2.361 1.00 93.56 201 ALA A O 1
ATOM 1554 N N . LEU A 1 202 ? 4.386 -7.898 1.954 1.00 94.19 202 LEU A N 1
ATOM 1555 C CA . LEU A 1 202 ? 3.867 -6.961 2.954 1.00 94.19 202 LEU A CA 1
ATOM 1556 C C . LEU A 1 202 ? 2.440 -6.485 2.663 1.00 94.19 202 LEU A C 1
ATOM 1558 O O . LEU A 1 202 ? 1.683 -6.227 3.597 1.00 94.19 202 LEU A O 1
ATOM 1562 N N . LEU A 1 203 ? 2.057 -6.333 1.394 1.00 92.44 203 LEU A N 1
ATOM 1563 C CA . LEU A 1 203 ? 0.689 -5.969 1.023 1.00 92.44 203 LEU A CA 1
ATOM 1564 C C . LEU A 1 203 ? -0.302 -7.095 1.329 1.00 92.44 203 LEU A C 1
ATOM 1566 O O . LEU A 1 203 ? -1.408 -6.792 1.759 1.00 92.44 203 LEU A O 1
ATOM 1570 N N . LEU A 1 204 ? 0.107 -8.353 1.171 1.00 90.94 204 LEU A N 1
ATOM 1571 C CA . LEU A 1 204 ? -0.735 -9.532 1.395 1.00 90.94 204 LEU A CA 1
ATOM 1572 C C . LEU A 1 204 ? -0.712 -10.035 2.846 1.00 90.94 204 LEU A C 1
ATOM 1574 O O . LEU A 1 204 ? -1.618 -10.747 3.271 1.00 90.94 204 LEU A O 1
ATOM 1578 N N . THR A 1 205 ? 0.308 -9.683 3.631 1.00 89.19 205 THR A N 1
ATOM 1579 C CA . THR A 1 205 ? 0.337 -9.970 5.068 1.00 89.19 205 THR A CA 1
ATOM 1580 C C . THR A 1 205 ? -0.426 -8.892 5.826 1.00 89.19 205 THR A C 1
ATOM 1582 O O . THR A 1 205 ? 0.124 -7.832 6.134 1.00 89.19 205 THR A O 1
ATOM 1585 N N . ASP A 1 206 ? -1.682 -9.179 6.145 1.00 86.38 206 ASP A N 1
ATOM 1586 C CA . ASP A 1 206 ? -2.486 -8.387 7.074 1.00 86.38 206 ASP A CA 1
ATOM 1587 C C . ASP A 1 206 ? -2.881 -9.204 8.319 1.00 86.38 206 ASP A C 1
ATOM 1589 O O . ASP A 1 206 ? -2.647 -10.416 8.408 1.00 86.38 206 ASP A O 1
ATOM 1593 N N . PHE A 1 207 ? -3.434 -8.533 9.328 1.00 87.81 207 PHE A N 1
ATOM 1594 C CA . PHE A 1 207 ? -3.995 -9.182 10.499 1.00 87.81 207 PHE A CA 1
ATOM 1595 C C . PHE A 1 207 ? -5.168 -10.098 10.115 1.00 87.81 207 PHE A C 1
ATOM 1597 O O . PHE A 1 207 ? -6.032 -9.719 9.324 1.00 87.81 207 PHE A O 1
ATOM 1604 N N . PRO A 1 208 ? -5.270 -11.298 10.717 1.00 89.25 208 PRO A N 1
ATOM 1605 C CA . PRO A 1 208 ? -6.412 -12.167 10.475 1.00 89.25 208 PRO A CA 1
ATOM 1606 C C . PRO A 1 208 ? -7.702 -11.498 10.965 1.00 89.25 208 PRO A C 1
ATOM 1608 O O . PRO A 1 208 ? -7.696 -10.808 11.983 1.00 89.25 208 PRO A O 1
ATOM 1611 N N . VAL A 1 209 ? -8.831 -11.786 10.309 1.00 84.94 209 VAL A N 1
ATOM 1612 C CA . VAL A 1 209 ? -10.163 -11.246 10.667 1.00 84.94 209 VAL A CA 1
ATOM 1613 C C . VAL A 1 209 ? -10.468 -11.405 12.165 1.00 84.94 209 VAL A C 1
ATOM 1615 O O . VAL A 1 209 ? -10.964 -10.480 12.804 1.00 84.94 209 VAL A O 1
ATOM 1618 N N . LEU A 1 210 ? -10.052 -12.529 12.760 1.00 85.19 210 LEU A N 1
ATOM 1619 C CA . LEU A 1 210 ? -10.214 -12.809 14.189 1.00 85.19 210 LEU A CA 1
ATOM 1620 C C . LEU A 1 210 ? -9.583 -11.737 15.100 1.00 85.19 210 LEU A C 1
ATOM 1622 O O . LEU A 1 210 ? -10.116 -11.442 16.167 1.00 85.19 210 LEU A O 1
ATOM 1626 N N . HIS A 1 211 ? -8.454 -11.143 14.705 1.00 90.38 211 HIS A N 1
ATOM 1627 C CA . HIS A 1 211 ? -7.803 -10.072 15.469 1.00 90.38 211 HIS A CA 1
ATOM 1628 C C . HIS A 1 211 ? -8.687 -8.822 15.546 1.00 90.38 211 HIS A C 1
ATOM 1630 O O . HIS A 1 211 ? -8.861 -8.237 16.619 1.00 90.38 211 HIS A O 1
ATOM 1636 N N . TRP A 1 212 ? -9.304 -8.452 14.423 1.00 91.12 212 TRP A N 1
ATOM 1637 C CA . TRP A 1 212 ? -10.239 -7.333 14.338 1.00 91.12 212 TRP A CA 1
ATOM 1638 C C . TRP A 1 212 ? -11.506 -7.583 15.162 1.00 91.12 212 TRP A C 1
ATOM 1640 O O . TRP A 1 212 ? -11.961 -6.682 15.874 1.00 91.12 212 TRP A O 1
ATOM 1650 N N . ASP A 1 213 ? -12.016 -8.817 15.150 1.00 85.69 213 ASP A N 1
ATOM 1651 C CA . ASP A 1 213 ? -13.153 -9.229 15.977 1.00 85.69 213 ASP A CA 1
ATOM 1652 C C . ASP A 1 213 ? -12.839 -9.126 17.476 1.00 85.69 213 ASP A C 1
ATOM 1654 O O . ASP A 1 213 ? -13.652 -8.613 18.250 1.00 85.69 213 ASP A O 1
ATOM 1658 N N . ILE A 1 214 ? -11.640 -9.544 17.901 1.00 89.75 214 ILE A N 1
ATOM 1659 C CA . ILE A 1 214 ? -11.190 -9.426 19.297 1.00 89.75 214 ILE A CA 1
ATOM 1660 C C . ILE A 1 214 ? -11.099 -7.952 19.711 1.00 89.75 214 ILE A C 1
ATOM 1662 O O . ILE A 1 214 ? -11.619 -7.575 20.764 1.00 89.75 214 ILE A O 1
ATOM 1666 N N . LEU A 1 215 ? -10.492 -7.092 18.885 1.00 91.31 215 LEU A N 1
ATOM 1667 C CA . LEU A 1 215 ? -10.411 -5.652 19.155 1.00 91.31 215 LEU A CA 1
ATOM 1668 C C . LEU A 1 215 ? -11.797 -5.001 19.255 1.00 91.31 215 LEU A C 1
ATOM 1670 O O . LEU A 1 215 ? -12.035 -4.172 20.141 1.00 91.31 215 LEU A O 1
ATOM 1674 N N . ALA A 1 216 ? -12.727 -5.369 18.372 1.00 89.56 216 ALA A N 1
ATOM 1675 C CA . ALA A 1 216 ? -14.103 -4.888 18.417 1.00 89.56 216 ALA A CA 1
ATOM 1676 C C . ALA A 1 216 ? -14.827 -5.377 19.682 1.00 89.56 216 ALA A C 1
ATOM 1678 O O . ALA A 1 216 ? -15.450 -4.577 20.386 1.00 89.56 216 ALA A O 1
ATOM 1679 N N . GLY A 1 217 ? -14.688 -6.662 20.019 1.00 86.88 217 GLY A N 1
ATOM 1680 C CA . GLY A 1 217 ? -15.274 -7.275 21.209 1.00 86.88 217 GLY A CA 1
ATOM 1681 C C . GLY A 1 217 ? -14.782 -6.639 22.510 1.00 86.88 217 GLY A C 1
ATOM 1682 O O . GLY A 1 217 ? -15.592 -6.318 23.383 1.00 86.88 217 GLY A O 1
ATOM 1683 N N . LEU A 1 218 ? -13.478 -6.371 22.628 1.00 90.44 218 LEU A N 1
ATOM 1684 C CA . LEU A 1 218 ? -12.896 -5.685 23.787 1.00 90.44 218 LEU A CA 1
ATOM 1685 C C . LEU A 1 218 ? -13.414 -4.244 23.913 1.00 90.44 218 LEU A C 1
ATOM 1687 O O . LEU A 1 218 ? -13.828 -3.838 24.999 1.00 90.44 218 LEU A O 1
ATOM 1691 N N . ASN A 1 219 ? -13.476 -3.491 22.808 1.00 91.69 219 ASN A N 1
ATOM 1692 C CA . ASN A 1 219 ? -14.049 -2.139 22.796 1.00 91.69 219 ASN A CA 1
ATOM 1693 C C . ASN A 1 219 ? -15.515 -2.131 23.259 1.00 91.69 219 ASN A C 1
ATOM 1695 O O . ASN A 1 219 ? -15.895 -1.339 24.123 1.00 91.69 219 ASN A O 1
ATOM 1699 N N . VAL A 1 220 ? -16.341 -3.030 22.717 1.00 88.62 220 VAL A N 1
ATOM 1700 C CA . VAL A 1 220 ? -17.754 -3.157 23.105 1.00 88.62 220 VAL A CA 1
ATOM 1701 C C . VAL A 1 220 ? -17.884 -3.564 24.574 1.00 88.62 220 VAL A C 1
ATOM 1703 O O . VAL A 1 220 ? -18.727 -3.018 25.285 1.00 88.62 220 VAL A O 1
ATOM 1706 N N . SER A 1 221 ? -17.016 -4.452 25.061 1.00 87.88 221 SER A N 1
ATOM 1707 C CA . SER A 1 221 ? -17.022 -4.904 26.456 1.00 87.88 221 SER A CA 1
ATOM 1708 C C . SER A 1 221 ? -16.767 -3.761 27.441 1.00 87.88 221 SER A C 1
ATOM 1710 O O . SER A 1 221 ? -17.458 -3.671 28.455 1.00 87.88 221 SER A O 1
ATOM 1712 N N . ILE A 1 222 ? -15.849 -2.837 27.131 1.00 90.31 222 ILE A N 1
ATOM 1713 C CA . ILE A 1 222 ? -15.609 -1.639 27.958 1.00 90.31 222 ILE A CA 1
ATOM 1714 C C . ILE A 1 222 ? -16.847 -0.739 27.989 1.00 90.31 222 ILE A C 1
ATOM 1716 O O . ILE A 1 222 ? -17.227 -0.246 29.052 1.00 90.31 222 ILE A O 1
ATOM 1720 N N . LEU A 1 223 ? -17.515 -0.550 26.847 1.00 88.94 223 LEU A N 1
ATOM 1721 C CA . LEU A 1 223 ? -18.740 0.251 26.778 1.00 88.94 223 LEU A CA 1
ATOM 1722 C C . LEU A 1 223 ? -19.876 -0.374 27.594 1.00 88.94 223 LEU A C 1
ATOM 1724 O O . LEU A 1 223 ? -20.550 0.333 28.342 1.00 88.94 223 LEU A O 1
ATOM 1728 N N . ILE A 1 224 ? -20.067 -1.691 27.492 1.00 84.31 224 ILE A N 1
ATOM 1729 C CA . ILE A 1 224 ? -21.063 -2.422 28.283 1.00 84.31 224 ILE A CA 1
ATOM 1730 C C . ILE A 1 224 ? -20.735 -2.312 29.775 1.00 84.31 224 ILE A C 1
ATOM 1732 O O . ILE A 1 224 ? -21.613 -1.967 30.564 1.00 84.31 224 ILE A O 1
ATOM 1736 N N . ALA A 1 225 ? -19.480 -2.529 30.171 1.00 85.62 225 ALA A N 1
ATOM 1737 C CA . ALA A 1 225 ? -19.061 -2.418 31.564 1.00 85.62 225 ALA A CA 1
ATOM 1738 C C . ALA A 1 225 ? -19.263 -1.000 32.126 1.00 85.62 225 ALA A C 1
ATOM 1740 O O . ALA A 1 225 ? -19.727 -0.845 33.258 1.00 85.62 225 ALA A O 1
ATOM 1741 N N . PHE A 1 226 ? -19.003 0.043 31.332 1.00 85.94 226 PHE A N 1
ATOM 1742 C CA . PHE A 1 226 ? -19.304 1.421 31.723 1.00 85.94 226 PHE A CA 1
ATOM 1743 C C . PHE A 1 226 ? -20.811 1.633 31.934 1.00 85.94 226 PHE A C 1
ATOM 1745 O O . PHE A 1 226 ? -21.230 2.250 32.912 1.00 85.94 226 PHE A O 1
ATOM 1752 N N . LEU A 1 227 ? -21.657 1.112 31.043 1.00 83.88 227 LEU A N 1
ATOM 1753 C CA . LEU A 1 227 ? -23.110 1.255 31.169 1.00 83.88 227 LEU A CA 1
ATOM 1754 C C . LEU A 1 227 ? -23.660 0.495 32.386 1.00 83.88 227 LEU A C 1
ATOM 1756 O O . LEU A 1 227 ? -24.487 1.036 33.117 1.00 83.88 227 LEU A O 1
ATOM 1760 N N . LEU A 1 228 ? -23.159 -0.714 32.649 1.00 77.69 228 LEU A N 1
ATOM 1761 C CA . LEU A 1 228 ? -23.537 -1.512 33.821 1.00 77.69 228 LEU A CA 1
ATOM 1762 C C . LEU A 1 228 ? -23.155 -0.834 35.139 1.00 77.69 228 LEU A C 1
ATOM 1764 O O . LEU A 1 228 ? -23.934 -0.837 36.091 1.00 77.69 228 LEU A O 1
ATOM 1768 N N . THR A 1 229 ? -21.962 -0.244 35.195 1.00 77.38 229 THR A N 1
ATOM 1769 C CA . THR A 1 229 ? -21.459 0.422 36.406 1.00 77.38 229 THR A CA 1
ATOM 1770 C C . THR A 1 229 ? -22.099 1.789 36.632 1.00 77.38 229 THR A C 1
ATOM 1772 O O . THR A 1 229 ? -22.202 2.235 37.770 1.00 77.38 229 THR A O 1
ATOM 1775 N N . SER A 1 230 ? -22.575 2.449 35.575 1.00 77.06 230 SER A N 1
ATOM 1776 C CA . SER A 1 230 ? -23.143 3.795 35.664 1.00 77.06 230 SER A CA 1
ATOM 1777 C C . SER A 1 230 ? -24.661 3.865 35.878 1.00 77.06 230 SER A C 1
ATOM 1779 O O . SER A 1 230 ? -25.157 4.871 36.395 1.00 77.06 230 SER A O 1
ATOM 1781 N N . ASN A 1 231 ? -25.408 2.815 35.524 1.00 70.94 231 ASN A N 1
ATOM 1782 C CA . ASN A 1 231 ? -26.873 2.754 35.619 1.00 70.94 231 ASN A CA 1
ATOM 1783 C C . ASN A 1 231 ? -27.392 2.385 37.029 1.00 70.94 231 ASN A C 1
ATOM 1785 O O . ASN A 1 231 ? -28.244 1.512 37.175 1.00 70.94 231 ASN A O 1
ATOM 1789 N N . GLN A 1 232 ? -26.855 3.002 38.085 1.00 64.69 232 GLN A N 1
ATOM 1790 C CA . GLN A 1 232 ? -27.127 2.589 39.468 1.00 64.69 232 GLN A CA 1
ATOM 1791 C C . GLN A 1 232 ? -27.797 3.691 40.306 1.00 64.69 232 GLN A C 1
ATOM 1793 O O . GLN A 1 232 ? -27.384 4.849 40.221 1.00 64.69 232 GLN A O 1
ATOM 1798 N N . PRO A 1 233 ? -28.809 3.345 41.130 1.00 56.12 233 PRO A N 1
ATOM 1799 C CA . PRO A 1 233 ? -29.642 4.323 41.834 1.00 56.12 233 PRO A CA 1
ATOM 1800 C C . PRO A 1 233 ? -29.033 4.911 43.119 1.00 56.12 233 PRO A C 1
ATOM 1802 O O . PRO A 1 233 ? -29.557 5.903 43.613 1.00 56.12 233 PRO A O 1
ATOM 1805 N N . THR A 1 234 ? -27.966 4.335 43.688 1.00 49.00 234 THR A N 1
ATOM 1806 C CA . THR A 1 234 ? -27.674 4.527 45.124 1.00 49.00 234 THR A CA 1
ATOM 1807 C C . THR A 1 234 ? -26.410 5.311 45.498 1.00 49.00 234 THR A C 1
ATOM 1809 O O . THR A 1 234 ? -26.387 5.842 46.600 1.00 49.00 234 THR A O 1
ATOM 1812 N N . LEU A 1 235 ? -25.395 5.480 44.639 1.00 49.53 235 LEU A N 1
ATOM 1813 C CA . LEU A 1 235 ? -24.128 6.157 45.009 1.00 49.53 235 LEU A CA 1
ATOM 1814 C C . LEU A 1 235 ? -23.476 6.895 43.817 1.00 49.53 235 LEU A C 1
ATOM 1816 O O . LEU A 1 235 ? -22.296 6.720 43.512 1.00 49.53 235 LEU A O 1
ATOM 1820 N N . GLN A 1 236 ? -24.237 7.728 43.100 1.00 53.88 236 GLN A N 1
ATOM 1821 C CA . GLN A 1 236 ? -23.647 8.617 42.091 1.00 53.88 236 GLN A CA 1
ATOM 1822 C C . GLN A 1 236 ? -22.902 9.772 42.779 1.00 53.88 236 GLN A C 1
ATOM 1824 O O . GLN A 1 236 ? -23.449 10.847 42.998 1.00 53.88 236 GLN A O 1
ATOM 1829 N N . TYR A 1 237 ? -21.621 9.559 43.093 1.00 57.66 237 TYR A N 1
ATOM 1830 C CA . TYR A 1 237 ? -20.699 10.637 43.483 1.00 57.66 237 TYR A CA 1
ATOM 1831 C C . TYR A 1 237 ? -20.499 11.673 42.361 1.00 57.66 237 TYR A C 1
ATOM 1833 O O . TYR A 1 237 ? -20.077 12.799 42.618 1.00 57.66 237 TYR A O 1
ATOM 1841 N N . LEU A 1 238 ? -20.793 11.292 41.112 1.00 63.44 238 LEU A N 1
ATOM 1842 C CA . LEU A 1 238 ? -20.674 12.130 39.924 1.00 63.44 238 LEU A CA 1
ATOM 1843 C C . LEU A 1 238 ? -22.051 12.576 39.435 1.00 63.44 238 LEU A C 1
ATOM 1845 O O . LEU A 1 238 ? -22.981 11.781 39.319 1.00 63.44 238 LEU A O 1
ATOM 1849 N N . SER A 1 239 ? -22.155 13.849 39.069 1.00 78.25 239 SER A N 1
ATOM 1850 C CA . SER A 1 239 ? -23.346 14.401 38.422 1.00 78.25 239 SER A CA 1
ATOM 1851 C C . SER A 1 239 ? -23.635 13.705 37.083 1.00 78.25 239 SER A C 1
ATOM 1853 O O . SER A 1 239 ? -22.723 13.292 36.362 1.00 78.25 239 SER A O 1
ATOM 1855 N N . SER A 1 240 ? -24.915 13.644 36.691 1.00 79.56 240 SER A N 1
ATOM 1856 C CA . SER A 1 240 ? -25.346 13.039 35.415 1.00 79.56 240 SER A CA 1
ATOM 1857 C C . SER A 1 240 ? -24.570 13.577 34.203 1.00 79.56 240 SER A C 1
ATOM 1859 O O . SER A 1 240 ? -24.297 12.840 33.254 1.00 79.56 240 SER A O 1
ATOM 1861 N N . ILE A 1 241 ? -24.164 14.851 34.234 1.00 77.19 241 ILE A N 1
ATOM 1862 C CA . ILE A 1 241 ? -23.396 15.460 33.148 1.00 77.19 241 ILE A CA 1
ATOM 1863 C C . ILE A 1 241 ? -21.947 14.961 33.085 1.00 77.19 241 ILE A C 1
ATOM 1865 O O . ILE A 1 241 ? -21.462 14.682 31.989 1.00 77.19 241 ILE A O 1
ATOM 1869 N N . GLN A 1 242 ? -21.284 14.769 34.231 1.00 82.19 242 GLN A N 1
ATOM 1870 C CA . GLN A 1 242 ? -19.929 14.206 34.296 1.00 82.19 242 GLN A CA 1
ATOM 1871 C C . GLN A 1 242 ? -19.906 12.771 33.760 1.00 82.19 242 GLN A C 1
ATOM 1873 O O . GLN A 1 242 ? -19.020 12.412 32.990 1.00 82.19 242 GLN A O 1
ATOM 1878 N N . LEU A 1 243 ? -20.923 11.973 34.092 1.00 82.00 243 LEU A N 1
ATOM 1879 C CA . LEU A 1 243 ? -21.050 10.604 33.599 1.00 82.00 243 LEU A CA 1
ATOM 1880 C C . LEU A 1 243 ? -21.231 10.548 32.070 1.00 82.00 243 LEU A C 1
ATOM 1882 O O . LEU A 1 243 ? -20.564 9.773 31.386 1.00 82.00 243 LEU A O 1
ATOM 1886 N N . ARG A 1 244 ? -22.097 11.404 31.512 1.00 82.00 244 ARG A N 1
ATOM 1887 C CA . ARG A 1 244 ? -22.282 11.507 30.052 1.00 82.00 244 ARG A CA 1
ATOM 1888 C C . ARG A 1 244 ? -21.005 11.958 29.349 1.00 82.00 244 ARG A C 1
ATOM 1890 O O . ARG A 1 244 ? -20.706 11.476 28.259 1.00 82.00 244 ARG A O 1
ATOM 1897 N N . PHE A 1 245 ? -20.261 12.874 29.965 1.00 84.00 245 PHE A N 1
ATOM 1898 C CA . PHE A 1 245 ? -18.985 13.346 29.440 1.00 84.00 245 PHE A CA 1
ATOM 1899 C C . PHE A 1 245 ? -17.929 12.233 29.413 1.00 84.00 245 PHE A C 1
ATOM 1901 O O . PHE A 1 245 ? -17.273 12.041 28.388 1.00 84.00 245 PHE A O 1
ATOM 1908 N N . LEU A 1 246 ? -17.815 11.448 30.490 1.00 86.38 246 LEU A N 1
ATOM 1909 C CA . LEU A 1 246 ? -16.931 10.280 30.538 1.00 86.38 246 LEU A CA 1
ATOM 1910 C C . LEU A 1 246 ? -17.307 9.253 29.466 1.00 86.38 246 LEU A C 1
ATOM 1912 O O . LEU A 1 246 ? -16.440 8.816 28.714 1.00 86.38 246 LEU A O 1
ATOM 1916 N N . PHE A 1 247 ? -18.597 8.938 29.323 1.00 86.19 247 PHE A N 1
ATOM 1917 C CA . PHE A 1 247 ? -19.065 8.021 28.282 1.00 86.19 247 PHE A CA 1
ATOM 1918 C C . PHE A 1 247 ? -18.702 8.504 26.874 1.00 86.19 247 PHE A C 1
ATOM 1920 O O . PHE A 1 247 ? -18.169 7.740 26.072 1.00 86.19 247 PHE A O 1
ATOM 1927 N N . ALA A 1 248 ? -18.957 9.780 26.569 1.00 84.00 248 ALA A N 1
ATOM 1928 C CA . ALA A 1 248 ? -18.608 10.339 25.268 1.00 84.00 248 ALA A CA 1
ATOM 1929 C C . ALA A 1 248 ? -17.101 10.325 25.019 1.00 84.00 248 ALA A C 1
ATOM 1931 O O . ALA A 1 248 ? -16.690 10.002 23.912 1.00 84.00 248 ALA A O 1
ATOM 1932 N N . THR A 1 249 ? -16.287 10.605 26.038 1.00 89.00 249 THR A N 1
ATOM 1933 C CA . THR A 1 249 ? -14.825 10.495 25.940 1.00 89.00 249 THR A CA 1
ATOM 1934 C C . THR A 1 249 ? -14.410 9.070 25.584 1.00 89.00 249 THR A C 1
ATOM 1936 O O . THR A 1 249 ? -13.640 8.882 24.647 1.00 89.00 249 THR A O 1
ATOM 1939 N N . ILE A 1 250 ? -14.956 8.058 26.267 1.00 88.88 250 ILE A N 1
ATOM 1940 C CA . ILE A 1 250 ? -14.633 6.651 25.990 1.00 88.88 250 ILE A CA 1
ATOM 1941 C C . ILE A 1 250 ? -15.013 6.289 24.554 1.00 88.88 250 ILE A C 1
ATOM 1943 O O . ILE A 1 250 ? -14.181 5.774 23.812 1.00 88.88 250 ILE A O 1
ATOM 1947 N N . VAL A 1 251 ? -16.235 6.610 24.116 1.00 89.06 251 VAL A N 1
ATOM 1948 C CA . VAL A 1 251 ? -16.645 6.301 22.738 1.00 89.06 251 VAL A CA 1
ATOM 1949 C C . VAL A 1 251 ? -15.818 7.087 21.718 1.00 89.06 251 VAL A C 1
ATOM 1951 O O . VAL A 1 251 ? -15.493 6.557 20.654 1.00 89.06 251 VAL A O 1
ATOM 1954 N N . ALA A 1 252 ? -15.443 8.330 22.023 1.00 89.94 252 ALA A N 1
ATOM 1955 C CA . ALA A 1 252 ? -14.572 9.129 21.172 1.00 89.94 252 ALA A CA 1
ATOM 1956 C C . ALA A 1 252 ? -13.195 8.480 21.003 1.00 89.94 252 ALA A C 1
ATOM 1958 O O . ALA A 1 252 ? -12.721 8.366 19.875 1.00 89.94 252 ALA A O 1
ATOM 1959 N N . VAL A 1 253 ? -12.600 7.982 22.090 1.00 91.81 253 VAL A N 1
ATOM 1960 C CA . VAL A 1 253 ? -11.328 7.252 22.050 1.00 91.81 253 VAL A CA 1
ATOM 1961 C C . VAL A 1 253 ? -11.481 5.953 21.259 1.00 91.81 253 VAL A C 1
ATOM 1963 O O . VAL A 1 253 ? -10.778 5.780 20.271 1.00 91.81 253 VAL A O 1
ATOM 1966 N N . CYS A 1 254 ? -12.448 5.092 21.595 1.00 89.19 254 CYS A N 1
ATOM 1967 C CA . CYS A 1 254 ? -12.665 3.818 20.896 1.00 89.19 254 CYS A CA 1
ATOM 1968 C C . CYS A 1 254 ? -12.891 4.008 19.388 1.00 89.19 254 CYS A C 1
ATOM 1970 O O . CYS A 1 254 ? -12.302 3.310 18.566 1.00 89.19 254 CYS A O 1
ATOM 1972 N N . SER A 1 255 ? -13.731 4.973 19.008 1.00 90.25 255 SER A N 1
ATOM 1973 C CA . SER A 1 255 ? -14.004 5.259 17.595 1.00 90.25 255 SER A CA 1
ATOM 1974 C C . SER A 1 255 ? -12.822 5.916 16.889 1.00 90.25 255 SER A C 1
ATOM 1976 O O . SER A 1 255 ? -12.560 5.571 15.743 1.00 90.25 255 SER A O 1
ATOM 1978 N N . GLY A 1 256 ? -12.092 6.817 17.555 1.00 91.75 256 GLY A N 1
ATOM 1979 C CA . GLY A 1 256 ? -10.870 7.419 17.026 1.00 91.75 256 GLY A CA 1
ATOM 1980 C C . GLY A 1 256 ? -9.799 6.365 16.749 1.00 91.75 256 GLY A C 1
ATOM 1981 O O . GLY A 1 256 ? -9.230 6.335 15.660 1.00 91.75 256 GLY A O 1
ATOM 1982 N N . THR A 1 257 ? -9.597 5.444 17.690 1.00 91.81 257 THR A N 1
ATOM 1983 C CA . THR A 1 257 ? -8.709 4.293 17.527 1.00 91.81 257 THR A CA 1
ATOM 1984 C C . THR A 1 257 ? -9.156 3.392 16.380 1.00 91.81 257 THR A C 1
ATOM 1986 O O . THR A 1 257 ? -8.339 3.058 15.532 1.00 91.81 257 THR A O 1
ATOM 1989 N N . ALA A 1 258 ? -10.444 3.046 16.295 1.00 89.75 258 ALA A N 1
ATOM 1990 C CA . ALA A 1 258 ? -10.956 2.226 15.198 1.00 89.75 258 ALA A CA 1
ATOM 1991 C C . ALA A 1 258 ? -10.746 2.899 13.832 1.00 89.75 258 ALA A C 1
ATOM 1993 O O . ALA A 1 258 ? -10.313 2.246 12.889 1.00 89.75 258 ALA A O 1
ATOM 1994 N N . THR A 1 259 ? -10.994 4.211 13.728 1.00 91.75 259 THR A N 1
ATOM 1995 C CA . THR A 1 259 ? -10.726 4.955 12.489 1.00 91.75 259 THR A CA 1
ATOM 1996 C C . THR A 1 259 ? -9.244 5.025 12.162 1.00 91.75 259 THR A C 1
ATOM 1998 O O . THR A 1 259 ? -8.902 4.945 10.993 1.00 91.75 259 THR A O 1
ATOM 2001 N N . LEU A 1 260 ? -8.373 5.150 13.167 1.00 93.50 260 LEU A N 1
ATOM 2002 C CA . LEU A 1 260 ? -6.929 5.144 12.963 1.00 93.50 260 LEU A CA 1
ATOM 2003 C C . LEU A 1 260 ? -6.459 3.786 12.438 1.00 93.50 260 LEU A C 1
ATOM 2005 O O . LEU A 1 260 ? -5.725 3.749 11.461 1.00 93.50 260 LEU A O 1
ATOM 2009 N N . CYS A 1 261 ? -6.895 2.682 13.049 1.00 92.88 261 CYS A N 1
ATOM 2010 C CA . CYS A 1 261 ? -6.527 1.351 12.576 1.00 92.88 261 CYS A CA 1
ATOM 2011 C C . CYS A 1 261 ? -7.058 1.091 11.161 1.00 92.88 261 CYS A C 1
ATOM 2013 O O . CYS A 1 261 ? -6.312 0.590 10.335 1.00 92.88 261 CYS A O 1
ATOM 2015 N N . TRP A 1 262 ? -8.298 1.498 10.865 1.00 90.88 262 TRP A N 1
ATOM 2016 C CA . TRP A 1 262 ? -8.874 1.398 9.520 1.00 90.88 262 TRP A CA 1
ATOM 2017 C C . TRP A 1 262 ? -8.100 2.221 8.479 1.00 90.88 262 TRP A C 1
ATOM 2019 O O . TRP A 1 262 ? -7.907 1.780 7.354 1.00 90.88 262 TRP A O 1
ATOM 2029 N N . ASP A 1 263 ? -7.658 3.429 8.838 1.00 92.19 263 ASP A N 1
ATOM 2030 C CA . ASP A 1 263 ? -6.873 4.288 7.941 1.00 92.19 263 ASP A CA 1
ATOM 2031 C C . ASP A 1 263 ? -5.458 3.738 7.712 1.00 92.19 263 ASP A C 1
ATOM 2033 O O . ASP A 1 263 ? -4.900 3.896 6.632 1.00 92.19 263 ASP A O 1
ATOM 2037 N N . LEU A 1 264 ? -4.875 3.085 8.722 1.00 92.88 264 LEU A N 1
ATOM 2038 C CA . LEU A 1 264 ? -3.550 2.474 8.621 1.00 92.88 264 LEU A CA 1
ATOM 2039 C C . LEU A 1 264 ? -3.554 1.133 7.871 1.00 92.88 264 LEU A C 1
ATOM 2041 O O . LEU A 1 264 ? -2.529 0.766 7.299 1.00 92.88 264 LEU A O 1
ATOM 2045 N N . ASP A 1 265 ? -4.685 0.428 7.877 1.00 91.38 265 ASP A N 1
ATOM 2046 C CA . ASP A 1 265 ? -4.862 -0.880 7.246 1.00 91.38 265 ASP A CA 1
ATOM 2047 C C . ASP A 1 265 ? -4.681 -0.836 5.718 1.00 91.38 265 ASP A C 1
ATOM 2049 O O . ASP A 1 265 ? -3.955 -1.649 5.142 1.00 91.38 265 ASP A O 1
ATOM 2053 N N . ASN A 1 266 ? -5.250 0.180 5.058 1.00 90.06 266 ASN A N 1
ATOM 2054 C CA . ASN A 1 266 ? -5.063 0.389 3.623 1.00 90.06 266 ASN A CA 1
ATOM 2055 C C . ASN A 1 266 ? -3.994 1.472 3.356 1.00 90.06 266 ASN A C 1
ATOM 2057 O O . ASN A 1 266 ? -4.301 2.663 3.447 1.00 90.06 266 ASN A O 1
ATOM 2061 N N . PRO A 1 267 ? -2.765 1.096 2.948 1.00 92.12 267 PRO A N 1
ATOM 2062 C CA . PRO A 1 267 ? -1.636 2.020 2.822 1.00 92.12 267 PRO A CA 1
ATOM 2063 C C . PRO A 1 267 ? -1.807 3.067 1.713 1.00 92.12 267 PRO A C 1
ATOM 2065 O O . PRO A 1 267 ? -1.172 4.120 1.769 1.00 92.12 267 PRO A O 1
ATOM 2068 N N . PHE A 1 268 ? -2.637 2.811 0.698 1.00 92.50 268 PHE A N 1
ATOM 2069 C CA . PHE A 1 268 ? -2.798 3.713 -0.449 1.00 92.50 268 PHE A CA 1
ATOM 2070 C C . PHE A 1 268 ? -4.021 4.625 -0.331 1.00 92.50 268 PHE A C 1
ATOM 2072 O O . PHE A 1 268 ? -4.116 5.623 -1.048 1.00 92.50 268 PHE A O 1
ATOM 2079 N N . SER A 1 269 ? -4.908 4.364 0.628 1.00 88.31 269 SER A N 1
ATOM 2080 C CA . SER A 1 269 ? -6.089 5.187 0.893 1.00 88.31 269 SER A CA 1
ATOM 2081 C C . SER A 1 269 ? -5.940 6.000 2.185 1.00 88.31 269 SER A C 1
ATOM 2083 O O . SER A 1 2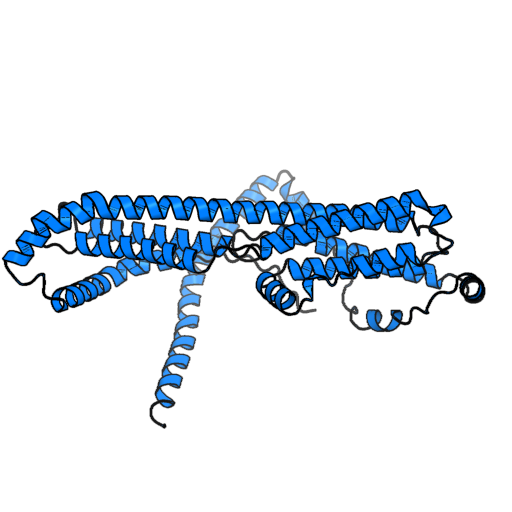69 ? -4.985 5.832 2.938 1.00 88.31 269 SER A O 1
ATOM 2085 N N . GLY A 1 270 ? -6.890 6.898 2.447 1.00 87.19 270 GLY A N 1
ATOM 2086 C CA . GLY A 1 270 ? -6.993 7.527 3.763 1.00 87.19 270 GLY A CA 1
ATOM 2087 C C . GLY A 1 270 ? -6.097 8.746 4.001 1.00 87.19 270 GLY A C 1
ATOM 2088 O O . GLY A 1 270 ? -5.558 9.353 3.073 1.00 87.19 270 GLY A O 1
ATOM 2089 N N . SER A 1 271 ? -5.994 9.153 5.268 1.00 88.88 271 SER A N 1
ATOM 2090 C CA . SER A 1 271 ? -5.226 10.326 5.704 1.00 88.88 271 SER A CA 1
ATOM 2091 C C . SER A 1 271 ? -3.730 10.045 5.835 1.00 88.88 271 SER A C 1
ATOM 2093 O O . SER A 1 271 ? -2.934 10.969 5.661 1.00 88.88 271 SER A O 1
ATOM 2095 N N . PHE A 1 272 ? -3.347 8.809 6.159 1.00 87.44 272 PHE A N 1
ATOM 2096 C CA . PHE A 1 272 ? -1.951 8.362 6.251 1.00 87.44 272 PHE A CA 1
ATOM 2097 C C . PHE A 1 272 ? -1.441 7.698 4.961 1.00 87.44 272 PHE A C 1
ATOM 2099 O O . PHE A 1 272 ? -0.415 7.023 4.978 1.00 87.44 272 PHE A O 1
ATOM 2106 N N . SER A 1 273 ? -2.129 7.926 3.837 1.00 90.00 273 SER A N 1
ATOM 2107 C CA . SER A 1 273 ? -1.790 7.342 2.538 1.00 90.00 273 SER A CA 1
ATOM 2108 C C . SER A 1 273 ? -0.338 7.606 2.120 1.00 90.00 273 SER A C 1
ATOM 2110 O O . SER A 1 273 ? 0.150 8.743 2.133 1.00 90.00 273 SER A O 1
ATOM 2112 N N . ILE A 1 274 ? 0.334 6.553 1.652 1.00 92.69 274 ILE A N 1
ATOM 2113 C CA . ILE A 1 274 ? 1.652 6.630 1.014 1.00 92.69 274 ILE A CA 1
ATOM 2114 C C . ILE A 1 274 ? 1.568 6.844 -0.503 1.00 92.69 274 ILE A C 1
ATOM 2116 O O . ILE A 1 274 ? 2.599 6.788 -1.170 1.00 92.69 274 ILE A O 1
ATOM 2120 N N . ALA A 1 275 ? 0.393 7.160 -1.062 1.00 88.06 275 ALA A N 1
ATOM 2121 C CA . ALA A 1 275 ? 0.220 7.443 -2.495 1.00 88.06 275 ALA A CA 1
ATOM 2122 C C . ALA A 1 275 ? 1.131 8.578 -3.003 1.00 88.06 275 ALA A C 1
ATOM 2124 O O . ALA A 1 275 ? 1.482 8.640 -4.176 1.00 88.06 275 ALA A O 1
ATOM 2125 N N . GLY A 1 276 ? 1.604 9.461 -2.116 1.00 86.81 276 GLY A N 1
ATOM 2126 C CA . GLY A 1 276 ? 2.631 10.443 -2.470 1.00 86.81 276 GLY A CA 1
ATOM 2127 C C . GLY A 1 276 ? 3.944 9.808 -2.954 1.00 86.81 276 GLY A C 1
ATOM 2128 O O . GLY A 1 276 ? 4.628 10.397 -3.784 1.00 86.81 276 GLY A O 1
ATOM 2129 N N . ALA A 1 277 ? 4.300 8.608 -2.488 1.00 88.31 277 ALA A N 1
ATOM 2130 C CA . ALA A 1 277 ? 5.511 7.906 -2.912 1.00 88.31 277 ALA A CA 1
ATOM 2131 C C . ALA A 1 277 ? 5.413 7.388 -4.358 1.00 88.31 277 ALA A C 1
ATOM 2133 O O . ALA A 1 277 ? 6.402 7.440 -5.088 1.00 88.31 277 ALA A O 1
ATOM 2134 N N . SER A 1 278 ? 4.220 6.977 -4.805 1.00 88.62 278 SER A N 1
ATOM 2135 C CA . SER A 1 278 ? 4.005 6.473 -6.168 1.00 88.62 278 SER A CA 1
ATOM 2136 C C . SER A 1 278 ? 4.019 7.578 -7.232 1.00 88.62 278 SER A C 1
ATOM 2138 O O . SER A 1 278 ? 4.171 7.285 -8.416 1.00 88.62 278 SER A O 1
ATOM 2140 N N . THR A 1 279 ? 3.978 8.860 -6.843 1.00 90.75 279 THR A N 1
ATOM 2141 C CA . THR A 1 279 ? 4.123 9.990 -7.786 1.00 90.75 279 THR A CA 1
ATOM 2142 C C . THR A 1 279 ? 5.439 9.942 -8.569 1.00 90.75 279 THR A C 1
ATOM 2144 O O . THR A 1 279 ? 5.461 10.262 -9.755 1.00 90.75 279 THR A O 1
ATOM 2147 N N . GLN A 1 280 ? 6.518 9.437 -7.962 1.00 92.62 280 GLN A N 1
ATOM 2148 C CA . GLN A 1 280 ? 7.805 9.263 -8.642 1.00 92.62 280 GLN A CA 1
ATOM 2149 C C . GLN A 1 280 ? 7.742 8.252 -9.794 1.00 92.62 280 GLN A C 1
ATOM 2151 O O . GLN A 1 280 ? 8.508 8.356 -10.753 1.00 92.62 280 GLN A O 1
ATOM 2156 N N . LEU A 1 281 ? 6.839 7.273 -9.701 1.00 94.25 281 LEU A N 1
ATOM 2157 C CA . LEU A 1 281 ? 6.609 6.289 -10.754 1.00 94.25 281 LEU A CA 1
ATOM 2158 C C . LEU A 1 281 ? 5.854 6.915 -11.925 1.00 94.25 281 LEU A C 1
ATOM 2160 O O . LEU A 1 281 ? 6.168 6.623 -13.076 1.00 94.25 281 LEU A O 1
ATOM 2164 N N . ALA A 1 282 ? 4.924 7.833 -11.647 1.00 94.25 282 ALA A N 1
ATOM 2165 C CA . ALA A 1 282 ? 4.251 8.603 -12.689 1.00 94.25 282 ALA A CA 1
ATOM 2166 C C . ALA A 1 282 ? 5.249 9.475 -13.471 1.00 94.25 282 ALA A C 1
ATOM 2168 O O . ALA A 1 282 ? 5.223 9.481 -14.702 1.00 94.25 282 ALA A O 1
ATOM 2169 N N . ASP A 1 283 ? 6.181 10.136 -12.780 1.00 94.81 283 ASP A N 1
ATOM 2170 C CA . ASP A 1 283 ? 7.260 10.888 -13.431 1.00 94.81 283 ASP A CA 1
ATOM 2171 C C . ASP A 1 283 ? 8.158 9.970 -14.273 1.00 94.81 283 ASP A C 1
ATOM 2173 O O . ASP A 1 283 ? 8.475 10.286 -15.422 1.00 94.81 283 ASP A O 1
ATOM 2177 N N . MET A 1 284 ? 8.522 8.798 -13.738 1.00 95.94 284 MET A N 1
ATOM 2178 C CA . MET A 1 284 ? 9.288 7.794 -14.479 1.00 95.94 284 MET A CA 1
ATOM 2179 C C . MET A 1 284 ? 8.558 7.345 -15.748 1.00 95.94 284 MET A C 1
ATOM 2181 O O . MET A 1 284 ? 9.173 7.273 -16.810 1.00 95.94 284 MET A O 1
ATOM 2185 N N . ARG A 1 285 ? 7.249 7.087 -15.669 1.00 96.19 285 ARG A N 1
ATOM 2186 C CA . ARG A 1 285 ? 6.418 6.704 -16.818 1.00 96.19 285 ARG A CA 1
ATOM 2187 C C . ARG A 1 285 ? 6.467 7.761 -17.922 1.00 96.19 285 ARG A C 1
ATOM 2189 O O . ARG A 1 285 ? 6.608 7.407 -19.091 1.00 96.19 285 ARG A O 1
ATOM 2196 N N . VAL A 1 286 ? 6.391 9.044 -17.561 1.00 96.31 286 VAL A N 1
ATOM 2197 C CA . VAL A 1 286 ? 6.501 10.157 -18.518 1.00 96.31 286 VAL A CA 1
ATOM 2198 C C . VAL A 1 286 ? 7.893 10.202 -19.149 1.00 96.31 286 VAL A C 1
ATOM 2200 O O . VAL A 1 286 ? 7.994 10.301 -20.369 1.00 96.31 286 VAL A O 1
ATOM 2203 N N . CYS A 1 287 ? 8.961 10.071 -18.353 1.00 96.88 287 CYS A N 1
ATOM 2204 C CA . CYS A 1 287 ? 10.325 10.013 -18.884 1.00 96.88 287 CYS A CA 1
ATOM 2205 C C . CYS A 1 287 ? 10.517 8.844 -19.859 1.00 96.88 287 CYS A C 1
ATOM 2207 O O . CYS A 1 287 ? 11.055 9.040 -20.942 1.00 96.88 287 CYS A O 1
ATOM 2209 N N . LEU A 1 288 ? 10.049 7.645 -19.501 1.00 96.62 288 LEU A N 1
ATOM 2210 C CA . LEU A 1 288 ? 10.164 6.466 -20.358 1.00 96.62 288 LEU A CA 1
ATOM 2211 C C . LEU A 1 288 ? 9.373 6.631 -21.655 1.00 96.62 288 LEU A C 1
ATOM 2213 O O . LEU A 1 288 ? 9.858 6.234 -22.707 1.00 96.62 288 LEU A O 1
ATOM 2217 N N . ARG A 1 289 ? 8.181 7.239 -21.609 1.00 97.00 289 ARG A N 1
ATOM 2218 C CA . ARG A 1 289 ? 7.396 7.533 -22.817 1.00 97.00 289 ARG A CA 1
ATOM 2219 C C . ARG A 1 289 ? 8.176 8.423 -23.784 1.00 97.00 289 ARG A C 1
ATOM 2221 O O . ARG A 1 289 ? 8.210 8.129 -24.977 1.00 97.00 289 ARG A O 1
ATOM 2228 N N . GLU A 1 290 ? 8.810 9.471 -23.271 1.00 97.19 290 GLU A N 1
ATOM 2229 C CA . GLU A 1 290 ? 9.606 10.380 -24.095 1.00 97.19 290 GLU A CA 1
ATOM 2230 C C . GLU A 1 290 ? 10.852 9.693 -24.668 1.00 97.19 290 GLU A C 1
ATOM 2232 O O . GLU A 1 290 ? 11.112 9.795 -25.865 1.00 97.19 290 GLU A O 1
ATOM 2237 N N . ASP A 1 291 ? 11.555 8.893 -23.865 1.00 97.00 291 ASP A N 1
ATOM 2238 C CA . ASP A 1 291 ? 12.712 8.129 -24.342 1.00 97.00 291 ASP A CA 1
ATOM 2239 C C . ASP A 1 291 ? 12.339 7.094 -25.413 1.00 97.00 291 ASP A C 1
ATOM 2241 O O . ASP A 1 291 ? 13.103 6.852 -26.349 1.00 97.00 291 ASP A O 1
ATOM 2245 N N . ILE A 1 292 ? 11.175 6.446 -25.269 1.00 96.81 292 ILE A N 1
ATOM 2246 C CA . ILE A 1 292 ? 10.643 5.515 -26.271 1.00 96.81 292 ILE A CA 1
ATOM 2247 C C . ILE A 1 292 ? 10.397 6.276 -27.571 1.00 96.81 292 ILE A C 1
ATOM 2249 O O . ILE A 1 292 ? 10.817 5.812 -28.629 1.00 96.81 292 ILE A O 1
ATOM 2253 N N . ARG A 1 293 ? 9.755 7.448 -27.495 1.00 96.50 293 ARG A N 1
ATOM 2254 C CA . ARG A 1 293 ? 9.479 8.303 -28.654 1.00 96.50 293 ARG A CA 1
ATOM 2255 C C . ARG A 1 293 ? 10.772 8.708 -29.363 1.00 96.50 293 ARG A C 1
ATOM 2257 O O . ARG A 1 293 ? 10.875 8.528 -30.573 1.00 96.50 293 ARG A O 1
ATOM 2264 N N . GLU A 1 294 ? 11.767 9.189 -28.623 1.00 95.62 294 GLU A N 1
ATOM 2265 C CA . GLU A 1 294 ? 13.081 9.561 -29.162 1.00 95.62 294 GLU A CA 1
ATOM 2266 C C . GLU A 1 294 ? 13.788 8.363 -29.814 1.00 95.62 294 GLU A C 1
ATOM 2268 O O . GLU A 1 294 ? 14.261 8.451 -30.947 1.00 95.62 294 GLU A O 1
ATOM 2273 N N . ALA A 1 295 ? 13.796 7.203 -29.150 1.00 93.81 295 ALA A N 1
ATOM 2274 C CA . ALA A 1 295 ? 14.397 5.986 -29.688 1.00 93.81 295 ALA A CA 1
ATOM 2275 C C . ALA A 1 295 ? 13.690 5.475 -30.957 1.00 93.81 295 ALA A C 1
ATOM 2277 O O . ALA A 1 295 ? 14.346 4.920 -31.841 1.00 93.81 295 ALA A O 1
ATOM 2278 N N . LEU A 1 296 ? 12.371 5.651 -31.073 1.00 93.31 296 LEU A N 1
ATOM 2279 C CA . LEU A 1 296 ? 11.628 5.311 -32.287 1.00 93.31 296 LEU A CA 1
ATOM 2280 C C . LEU A 1 296 ? 11.997 6.248 -33.443 1.00 93.31 296 LEU A C 1
ATOM 2282 O O . LEU A 1 296 ? 12.325 5.751 -34.521 1.00 93.31 296 LEU A O 1
ATOM 2286 N N . VAL A 1 297 ? 12.051 7.563 -33.202 1.00 93.94 297 VAL A N 1
ATOM 2287 C CA . VAL A 1 297 ? 12.470 8.559 -34.206 1.00 93.94 297 VAL A CA 1
ATOM 2288 C C . VAL A 1 297 ? 13.887 8.271 -34.707 1.00 93.94 297 VAL A C 1
ATOM 2290 O O . VAL A 1 297 ? 14.093 8.136 -35.911 1.00 93.94 297 VAL A O 1
ATOM 2293 N N . GLU A 1 298 ? 14.849 8.058 -33.802 1.00 92.00 298 GLU A N 1
ATOM 2294 C CA . GLU A 1 298 ? 16.219 7.678 -34.179 1.00 92.00 298 GLU A CA 1
ATOM 2295 C C . GLU A 1 298 ? 16.271 6.384 -35.000 1.00 92.00 298 GLU A C 1
ATOM 2297 O O . GLU A 1 298 ? 17.140 6.218 -35.859 1.00 92.00 298 GLU A O 1
ATOM 2302 N N . SER A 1 299 ? 15.367 5.439 -34.727 1.00 88.38 299 SER A N 1
ATOM 2303 C CA . SER A 1 299 ? 15.320 4.176 -35.456 1.00 88.38 299 SER A CA 1
ATOM 2304 C C . SER A 1 299 ? 14.795 4.341 -36.883 1.00 88.38 299 SER A C 1
ATOM 2306 O O . SER A 1 299 ? 15.218 3.587 -37.766 1.00 88.38 299 SER A O 1
ATOM 2308 N N . ASP A 1 300 ? 13.902 5.307 -37.113 1.00 87.69 300 ASP A N 1
ATOM 2309 C CA . ASP A 1 300 ? 13.275 5.601 -38.406 1.00 87.69 300 ASP A CA 1
ATOM 2310 C C . ASP A 1 300 ? 14.144 6.459 -39.325 1.00 87.69 300 ASP A C 1
ATOM 2312 O O . ASP A 1 300 ? 14.065 6.308 -40.543 1.00 87.69 300 ASP A O 1
ATOM 2316 N N . GLU A 1 301 ? 15.060 7.253 -38.770 1.00 86.31 301 GLU A N 1
ATOM 2317 C CA . GLU A 1 301 ? 16.089 7.960 -39.544 1.00 86.31 301 GLU A CA 1
ATOM 2318 C C . GLU A 1 301 ? 17.095 7.018 -40.231 1.00 86.31 301 GLU A C 1
ATOM 2320 O O . GLU A 1 301 ? 17.830 7.432 -41.130 1.00 86.31 301 GLU A O 1
ATOM 2325 N N . ILE A 1 302 ? 17.157 5.744 -39.829 1.00 80.12 302 ILE A N 1
ATOM 2326 C CA . ILE A 1 302 ? 18.071 4.768 -40.426 1.00 80.12 302 ILE A CA 1
ATOM 2327 C C . ILE A 1 302 ? 17.527 4.354 -41.804 1.00 80.12 302 ILE A C 1
ATOM 2329 O O . ILE A 1 302 ? 16.453 3.746 -41.866 1.00 80.12 302 ILE A O 1
ATOM 2333 N N . PRO A 1 303 ? 18.277 4.589 -42.903 1.00 78.06 303 PRO A N 1
ATOM 2334 C CA . PRO A 1 303 ? 17.845 4.240 -44.251 1.00 78.06 303 PRO A CA 1
ATOM 2335 C C . PRO A 1 303 ? 17.385 2.783 -44.351 1.00 78.06 303 PRO A C 1
ATOM 2337 O O . PRO A 1 303 ? 18.001 1.873 -43.785 1.00 78.06 303 PRO A O 1
ATOM 2340 N N . SER A 1 304 ? 16.303 2.550 -45.094 1.00 73.44 304 SER A N 1
ATOM 2341 C CA . SER A 1 304 ? 15.656 1.238 -45.217 1.00 73.44 304 SER A CA 1
ATOM 2342 C C . SER A 1 304 ? 16.595 0.149 -45.755 1.00 73.44 304 SER A C 1
ATOM 2344 O O . SER A 1 304 ? 16.463 -1.012 -45.361 1.00 73.44 304 SER A O 1
ATOM 2346 N N . ASP A 1 305 ? 17.581 0.518 -46.572 1.00 72.50 305 ASP A N 1
ATOM 2347 C CA . ASP A 1 305 ? 18.608 -0.389 -47.095 1.00 72.50 305 ASP A CA 1
ATOM 2348 C C . ASP A 1 305 ? 19.591 -0.838 -46.007 1.00 72.50 305 ASP A C 1
ATOM 2350 O O . ASP A 1 305 ? 19.852 -2.033 -45.851 1.00 72.50 305 ASP A O 1
ATOM 2354 N N . THR A 1 306 ? 20.034 0.090 -45.157 1.00 68.19 306 THR A N 1
ATOM 2355 C CA . THR A 1 306 ? 20.840 -0.198 -43.963 1.00 68.19 306 THR A CA 1
ATOM 2356 C C . THR A 1 306 ? 20.054 -1.079 -42.990 1.00 68.19 306 THR A C 1
ATOM 2358 O O . THR A 1 306 ? 20.565 -2.078 -42.483 1.00 68.19 306 THR A O 1
ATOM 2361 N N . ARG A 1 307 ? 18.763 -0.783 -42.788 1.00 64.62 307 ARG A N 1
ATOM 2362 C CA . ARG A 1 307 ? 17.858 -1.577 -41.944 1.00 64.62 307 ARG A CA 1
ATOM 2363 C C . ARG A 1 307 ? 17.693 -3.010 -42.468 1.00 64.62 307 ARG A C 1
ATOM 2365 O O . ARG A 1 307 ? 17.725 -3.944 -41.669 1.00 64.62 307 ARG A O 1
ATOM 2372 N N . LYS A 1 308 ? 17.542 -3.211 -43.785 1.00 69.12 308 LYS A N 1
ATOM 2373 C CA . LYS A 1 308 ? 17.460 -4.546 -44.414 1.00 69.12 308 LYS A CA 1
ATOM 2374 C C . LYS A 1 308 ? 18.763 -5.330 -44.265 1.00 69.12 308 LYS A C 1
ATOM 2376 O O . LYS A 1 308 ? 18.706 -6.506 -43.911 1.00 69.12 308 LYS A O 1
ATOM 2381 N N . PHE A 1 309 ? 19.910 -4.679 -44.457 1.00 69.44 309 PHE A N 1
ATOM 2382 C CA . PHE A 1 309 ? 21.226 -5.289 -44.262 1.00 69.44 309 PHE A CA 1
ATOM 2383 C C . PHE A 1 309 ? 21.406 -5.784 -42.817 1.00 69.44 309 PHE A C 1
ATOM 2385 O O . PHE A 1 309 ? 21.610 -6.978 -42.592 1.00 69.44 309 PHE A O 1
ATOM 2392 N N . PHE A 1 310 ? 21.184 -4.920 -41.822 1.00 62.66 310 PHE A N 1
ATOM 2393 C CA . PHE A 1 310 ? 21.258 -5.312 -40.409 1.00 62.66 310 PHE A CA 1
ATOM 2394 C C . PHE A 1 310 ? 20.215 -6.372 -40.030 1.00 62.66 310 PHE A C 1
ATOM 2396 O O . PHE A 1 310 ? 20.506 -7.274 -39.248 1.00 62.66 310 PHE A O 1
ATOM 2403 N N . ARG A 1 311 ? 19.008 -6.320 -40.605 1.00 64.06 311 ARG A N 1
ATOM 2404 C CA . ARG A 1 311 ? 17.971 -7.336 -40.377 1.00 64.06 311 ARG A CA 1
ATOM 2405 C C . ARG A 1 311 ? 18.380 -8.710 -40.908 1.00 64.06 311 ARG A C 1
ATOM 2407 O O . ARG A 1 311 ? 18.098 -9.704 -40.246 1.00 64.06 311 ARG A O 1
ATOM 2414 N N . SER A 1 312 ? 19.048 -8.759 -42.061 1.00 59.28 312 SER A N 1
ATOM 2415 C CA . SER A 1 312 ? 19.564 -10.006 -42.638 1.00 59.28 312 SER A CA 1
ATOM 2416 C C . SER A 1 312 ? 20.720 -10.601 -41.829 1.00 59.28 312 SER A C 1
ATOM 2418 O O . SER A 1 312 ? 20.858 -11.817 -41.771 1.00 59.28 312 SER A O 1
ATOM 2420 N N . GLN A 1 313 ? 21.502 -9.754 -41.152 1.00 55.28 313 GLN A N 1
ATOM 2421 C CA . GLN A 1 313 ? 22.689 -10.170 -40.406 1.00 55.28 313 GLN A CA 1
ATOM 2422 C C . GLN A 1 313 ? 22.405 -10.500 -38.928 1.00 55.28 313 GLN A C 1
ATOM 2424 O O . GLN A 1 313 ? 23.108 -11.317 -38.344 1.00 55.28 313 GLN A O 1
ATOM 2429 N N . PHE A 1 314 ? 21.378 -9.892 -38.317 1.00 53.84 314 PHE A N 1
ATOM 2430 C CA . PHE A 1 314 ? 21.106 -9.991 -36.872 1.00 53.84 314 PHE A CA 1
ATOM 2431 C C . PHE A 1 314 ? 19.742 -10.597 -36.499 1.00 53.84 314 PHE A C 1
ATOM 2433 O O . PHE A 1 314 ? 19.349 -10.481 -35.339 1.00 53.84 314 PHE A O 1
ATOM 2440 N N . GLY A 1 315 ? 19.019 -11.199 -37.455 1.00 45.31 315 GLY A N 1
ATOM 2441 C CA . GLY A 1 315 ? 17.882 -12.108 -37.227 1.00 45.31 315 GLY A CA 1
ATOM 2442 C C . GLY A 1 315 ? 16.965 -11.754 -36.049 1.00 45.31 315 GLY A C 1
ATOM 2443 O O . GLY A 1 315 ? 16.999 -12.423 -35.025 1.00 45.31 315 GLY A O 1
ATOM 2444 N N . GLY A 1 316 ? 16.149 -10.701 -36.173 1.00 49.72 316 GLY A N 1
ATOM 2445 C CA . GLY A 1 316 ? 15.202 -10.299 -35.123 1.00 49.72 316 GLY A CA 1
ATOM 2446 C C . GLY A 1 316 ? 13.749 -10.227 -35.617 1.00 49.72 316 GLY A C 1
ATOM 2447 O O . GLY A 1 316 ? 13.527 -9.761 -36.741 1.00 49.72 316 GLY A O 1
ATOM 2448 N N . PRO A 1 317 ? 12.752 -10.627 -34.798 1.00 47.16 317 PRO A N 1
ATOM 2449 C CA . PRO A 1 317 ? 11.335 -10.505 -35.143 1.00 47.16 317 PRO A CA 1
ATOM 2450 C C . PRO A 1 317 ? 10.934 -9.036 -35.359 1.00 47.16 317 PRO A C 1
ATOM 2452 O O . PRO A 1 317 ? 11.469 -8.120 -34.717 1.00 47.16 317 PRO A O 1
ATOM 2455 N N . SER A 1 318 ? 10.015 -8.814 -36.307 1.00 42.78 318 SER A N 1
ATOM 2456 C CA . SER A 1 318 ? 9.514 -7.490 -36.688 1.00 42.78 318 SER A CA 1
ATOM 2457 C C . SER A 1 318 ? 8.690 -6.869 -35.569 1.00 42.78 318 SER A C 1
ATOM 2459 O O . SER A 1 318 ? 7.743 -7.478 -35.083 1.00 42.78 318 SER A O 1
ATOM 2461 N N . VAL A 1 319 ? 9.019 -5.630 -35.209 1.00 48.09 319 VAL A N 1
ATOM 2462 C CA . VAL A 1 319 ? 8.195 -4.796 -34.332 1.00 48.09 319 VAL A CA 1
ATOM 2463 C C . VAL A 1 319 ? 6.988 -4.326 -35.142 1.00 48.09 319 VAL A C 1
ATOM 2465 O O . VAL A 1 319 ? 7.064 -3.336 -35.858 1.00 48.09 319 VAL A O 1
ATOM 2468 N N . SER A 1 320 ? 5.893 -5.078 -35.080 1.00 43.66 320 SER A N 1
ATOM 2469 C CA . SER A 1 320 ? 4.560 -4.641 -35.519 1.00 43.66 320 SER A CA 1
ATOM 2470 C C . SER A 1 320 ? 3.780 -3.930 -34.400 1.00 43.66 320 SER A C 1
ATOM 2472 O O . SER A 1 320 ? 2.681 -3.448 -34.640 1.00 43.66 320 SER A O 1
ATOM 2474 N N . ALA A 1 321 ? 4.371 -3.795 -33.205 1.00 44.97 321 ALA A N 1
ATOM 2475 C CA . ALA A 1 321 ? 3.784 -3.118 -32.042 1.00 44.97 321 ALA A CA 1
ATOM 2476 C C . ALA A 1 321 ? 3.683 -1.582 -32.184 1.00 44.97 321 ALA A C 1
ATOM 2478 O O . ALA A 1 321 ? 3.095 -0.916 -31.339 1.00 44.97 321 ALA A O 1
ATOM 2479 N N . SER A 1 322 ? 4.233 -0.999 -33.254 1.00 45.19 322 SER A N 1
ATOM 2480 C CA . SER A 1 322 ? 4.242 0.453 -33.483 1.00 45.19 322 SER A CA 1
ATOM 2481 C C . SER A 1 322 ? 2.866 1.039 -33.821 1.00 45.19 322 SER A C 1
ATOM 2483 O O . SER A 1 322 ? 2.730 2.257 -33.850 1.00 45.19 322 SER A O 1
ATOM 2485 N N . ARG A 1 323 ? 1.860 0.203 -34.122 1.00 41.72 323 ARG A N 1
ATOM 2486 C CA . ARG A 1 323 ? 0.547 0.672 -34.593 1.00 41.72 323 ARG A CA 1
ATOM 2487 C C . ARG A 1 323 ? -0.512 0.780 -33.492 1.00 41.72 323 ARG A C 1
ATOM 2489 O O . ARG A 1 323 ? -1.420 1.578 -33.646 1.00 41.72 323 ARG A O 1
ATOM 2496 N N . GLU A 1 324 ? -0.360 0.067 -32.377 1.00 43.97 324 GLU A N 1
ATOM 2497 C CA . GLU A 1 324 ? -1.319 0.126 -31.256 1.00 43.97 324 GLU A CA 1
ATOM 2498 C C . GLU A 1 324 ? -1.002 1.250 -30.254 1.00 43.97 324 GLU A C 1
ATOM 2500 O O . GLU A 1 324 ? -1.901 1.764 -29.603 1.00 43.97 324 GLU A O 1
ATOM 2505 N N . LEU A 1 325 ? 0.250 1.721 -30.179 1.00 46.81 325 LEU A N 1
ATOM 2506 C CA . LEU A 1 325 ? 0.631 2.836 -29.294 1.00 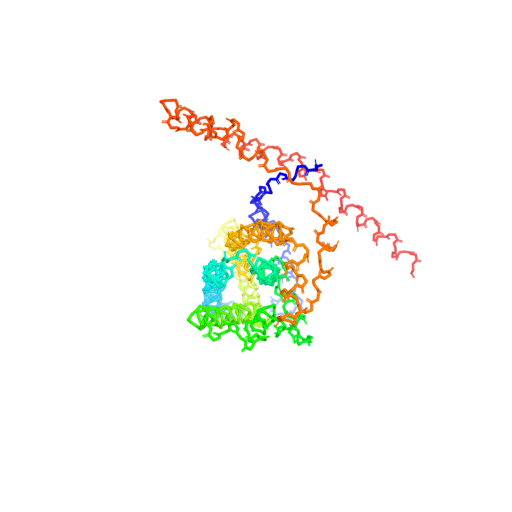46.81 325 LEU A CA 1
ATOM 2507 C C . LEU A 1 325 ? 0.246 4.231 -29.826 1.00 46.81 325 LEU A C 1
ATOM 2509 O O . LEU A 1 325 ? 0.412 5.215 -29.111 1.00 46.81 325 LEU A O 1
ATOM 2513 N N . SER A 1 326 ? -0.203 4.333 -31.082 1.00 43.84 326 SER A N 1
ATOM 2514 C CA . SER A 1 326 ? -0.446 5.611 -31.766 1.00 43.84 326 SER A CA 1
ATOM 2515 C C . SER A 1 326 ? -1.887 6.118 -31.652 1.00 43.84 326 SER A C 1
ATOM 2517 O O . SER A 1 326 ? -2.126 7.265 -32.018 1.00 43.84 326 SER A O 1
ATOM 2519 N N . GLU A 1 327 ? -2.842 5.301 -31.198 1.00 47.41 327 GLU A N 1
ATOM 2520 C CA . GLU A 1 327 ? -4.271 5.660 -31.235 1.00 47.41 327 GLU A CA 1
ATOM 2521 C C . GLU A 1 327 ? -4.836 6.161 -29.889 1.00 47.41 327 GLU A C 1
ATOM 2523 O O . GLU A 1 327 ? -5.930 6.716 -29.877 1.00 47.41 327 GLU A O 1
ATOM 2528 N N . GLU A 1 328 ? -4.101 6.065 -28.770 1.00 47.25 328 GLU A N 1
ATOM 2529 C CA . GLU A 1 328 ? -4.604 6.509 -27.449 1.00 47.25 328 GLU A CA 1
ATOM 2530 C C . GLU A 1 328 ? -4.058 7.861 -26.934 1.00 47.25 328 GLU A C 1
ATOM 2532 O O . GLU A 1 328 ? -4.585 8.388 -25.957 1.00 47.25 328 GLU A O 1
ATOM 2537 N N . ASP A 1 329 ? -3.041 8.466 -27.560 1.00 46.19 329 ASP A N 1
ATOM 2538 C CA . ASP A 1 329 ? -2.282 9.596 -26.976 1.00 46.19 329 ASP A CA 1
ATOM 2539 C C . ASP A 1 329 ? -2.391 10.912 -27.801 1.00 46.19 329 ASP A C 1
ATOM 2541 O O . ASP A 1 329 ? -1.398 11.595 -28.053 1.00 46.19 329 ASP A O 1
ATOM 2545 N N . GLU A 1 330 ? -3.604 11.319 -28.200 1.00 45.00 330 GLU A N 1
ATOM 2546 C CA . GLU A 1 330 ? -3.867 12.595 -28.902 1.00 45.00 330 GLU A CA 1
ATOM 2547 C C . GLU A 1 330 ? -4.551 13.656 -28.000 1.00 45.00 330 GLU A C 1
ATOM 2549 O O . GLU A 1 330 ? -5.617 14.149 -28.337 1.00 45.00 330 GLU A O 1
ATOM 2554 N N . GLU A 1 331 ? -3.990 14.029 -26.833 1.00 41.88 331 GLU A N 1
ATOM 2555 C CA . GLU A 1 331 ? -4.375 15.293 -26.140 1.00 41.88 331 GLU A CA 1
ATOM 2556 C C . GLU A 1 331 ? -3.425 15.710 -24.981 1.00 41.88 331 GLU A C 1
ATOM 2558 O O . GLU A 1 331 ? -3.876 15.975 -23.870 1.00 41.88 331 GLU A O 1
ATOM 2563 N N . LEU A 1 332 ? -2.099 15.802 -25.165 1.00 42.91 332 LEU A N 1
ATOM 2564 C CA . LEU A 1 332 ? -1.231 16.443 -24.151 1.00 42.91 332 LEU A CA 1
ATOM 2565 C C . LEU A 1 332 ? -0.206 17.390 -24.787 1.00 42.91 332 LEU A C 1
ATOM 2567 O O . LEU A 1 332 ? 0.884 16.988 -25.180 1.00 42.91 332 LEU A O 1
ATOM 2571 N N . AS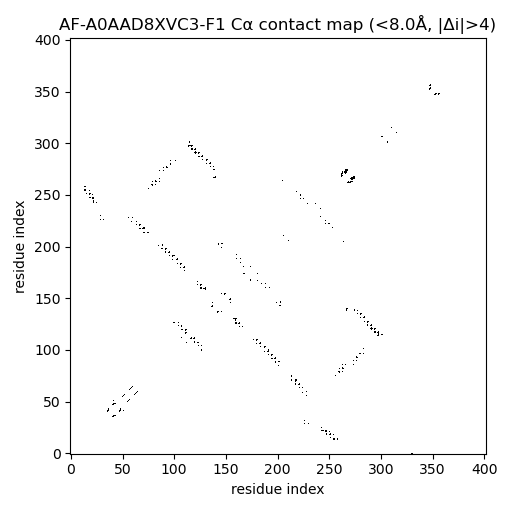P A 1 333 ? -0.580 18.670 -24.850 1.00 36.03 333 ASP A N 1
ATOM 2572 C CA . ASP A 1 333 ? 0.255 19.796 -25.279 1.00 36.03 333 ASP A CA 1
ATOM 2573 C C . ASP A 1 333 ? 1.368 20.085 -24.237 1.00 36.03 333 ASP A C 1
ATOM 2575 O O . ASP A 1 333 ? 1.071 20.462 -23.096 1.00 36.03 333 ASP A O 1
ATOM 2579 N N . PRO A 1 334 ? 2.661 19.910 -24.580 1.00 41.59 334 PRO A N 1
ATOM 2580 C CA . PRO A 1 334 ? 3.774 20.086 -23.646 1.00 41.59 334 PRO A CA 1
ATOM 2581 C C . PRO A 1 334 ? 4.160 21.559 -23.400 1.00 41.59 334 PRO A C 1
ATOM 2583 O O . PRO A 1 334 ? 5.057 21.827 -22.597 1.00 41.59 334 PRO A O 1
ATOM 2586 N N . SER A 1 335 ? 3.494 22.531 -24.035 1.00 40.38 335 SER A N 1
ATOM 2587 C CA . SER A 1 335 ? 3.892 23.949 -23.992 1.00 40.38 335 SER A CA 1
ATOM 2588 C C . SER A 1 335 ? 3.313 24.776 -22.826 1.00 40.38 335 SER A C 1
ATOM 2590 O O . SER A 1 335 ? 3.734 25.911 -22.606 1.00 40.38 335 SER A O 1
ATOM 2592 N N . SER A 1 336 ? 2.407 24.227 -22.005 1.00 44.28 336 SER A N 1
ATOM 2593 C CA . SER A 1 336 ? 1.671 25.014 -20.990 1.00 44.28 336 SER A CA 1
ATOM 2594 C C . SER A 1 336 ? 2.249 24.989 -19.557 1.00 44.28 336 SER A C 1
ATOM 2596 O O . SER A 1 336 ? 1.690 25.633 -18.661 1.00 44.28 336 SER A O 1
ATOM 2598 N N . ARG A 1 337 ? 3.347 24.266 -19.284 1.00 46.69 337 ARG A N 1
ATOM 2599 C CA . ARG A 1 337 ? 3.769 23.956 -17.895 1.00 46.69 337 ARG A CA 1
ATOM 2600 C C . ARG A 1 337 ? 4.469 25.075 -17.112 1.00 46.69 337 ARG A C 1
ATOM 2602 O O . ARG A 1 337 ? 4.635 24.928 -15.905 1.00 46.69 337 ARG A O 1
ATOM 2609 N N . TYR A 1 338 ? 4.793 26.206 -17.736 1.00 45.50 338 TYR A N 1
ATOM 2610 C CA . TYR A 1 338 ? 5.286 27.400 -17.037 1.00 45.50 338 TYR A CA 1
ATOM 2611 C C . TYR A 1 338 ? 4.496 28.641 -17.460 1.00 45.50 338 TYR A C 1
ATOM 2613 O O . TYR A 1 338 ? 4.977 29.498 -18.195 1.00 45.50 338 TYR A O 1
ATOM 2621 N N . GLY A 1 339 ? 3.247 28.733 -16.997 1.00 48.09 339 GLY A N 1
ATOM 2622 C CA . GLY A 1 339 ? 2.476 29.974 -17.092 1.00 48.09 339 GLY A CA 1
ATOM 2623 C C . GLY A 1 339 ? 3.133 31.114 -16.303 1.00 48.09 339 GLY A C 1
ATOM 2624 O O . GLY A 1 339 ? 3.967 30.886 -15.439 1.00 48.09 339 GLY A O 1
ATOM 2625 N N . LEU A 1 340 ? 2.731 32.358 -16.557 1.00 48.56 340 LEU A N 1
ATOM 2626 C CA . LEU A 1 340 ? 3.209 33.564 -15.854 1.00 48.56 340 LEU A CA 1
ATOM 2627 C C . LEU A 1 340 ? 2.882 33.595 -14.345 1.00 48.56 340 LEU A C 1
ATOM 2629 O O . LEU A 1 340 ? 3.431 34.400 -13.599 1.00 48.56 340 LEU A O 1
ATOM 2633 N N . LEU A 1 341 ? 1.970 32.735 -13.889 1.00 49.62 341 LEU A N 1
ATOM 2634 C CA . LEU A 1 341 ? 1.409 32.740 -12.535 1.00 49.62 341 LEU A CA 1
ATOM 2635 C C . LEU A 1 341 ? 2.339 32.176 -11.441 1.00 49.62 341 LEU A C 1
ATOM 2637 O O . LEU A 1 341 ? 2.441 32.820 -10.396 1.00 49.62 341 LEU A O 1
ATOM 2641 N N . PRO A 1 342 ? 3.049 31.044 -11.621 1.00 49.16 342 PRO A N 1
ATOM 2642 C CA . PRO A 1 342 ? 3.953 30.509 -10.602 1.00 49.16 342 PRO A CA 1
ATOM 2643 C C . PRO A 1 342 ? 5.192 31.391 -10.393 1.00 49.16 342 PRO A C 1
ATOM 2645 O O . PRO A 1 342 ? 5.668 31.516 -9.268 1.00 49.16 342 PRO A O 1
ATOM 2648 N N . THR A 1 343 ? 5.679 32.060 -11.442 1.00 53.34 343 THR A N 1
ATOM 2649 C CA . THR A 1 343 ? 6.806 33.007 -11.376 1.00 53.34 343 THR A CA 1
ATOM 2650 C C . THR A 1 343 ? 6.421 34.322 -10.693 1.00 53.34 343 THR A C 1
ATOM 2652 O O . THR A 1 343 ? 7.177 34.813 -9.854 1.00 53.34 343 THR A O 1
ATOM 2655 N N . LEU A 1 344 ? 5.218 34.855 -10.947 1.00 54.50 344 LEU A N 1
ATOM 2656 C CA . LEU A 1 344 ? 4.679 36.008 -10.207 1.00 54.50 344 LEU A CA 1
ATOM 2657 C C . LEU A 1 344 ? 4.425 35.682 -8.731 1.00 54.50 344 LEU A C 1
ATOM 2659 O O . LEU A 1 344 ? 4.737 36.493 -7.860 1.00 54.50 344 LEU A O 1
ATOM 2663 N N . TYR A 1 345 ? 3.909 34.485 -8.442 1.00 51.91 345 TYR A N 1
ATOM 2664 C CA . TYR A 1 345 ? 3.668 34.021 -7.076 1.00 51.91 345 TYR A CA 1
ATOM 2665 C C . TYR A 1 345 ? 4.973 33.883 -6.280 1.00 51.91 345 TYR A C 1
ATOM 2667 O O . TYR A 1 345 ? 5.051 34.334 -5.138 1.00 51.91 345 TYR A O 1
ATOM 2675 N N . TRP A 1 346 ? 6.028 33.342 -6.898 1.00 57.41 346 TRP A N 1
ATOM 2676 C CA . TRP A 1 346 ? 7.337 33.186 -6.261 1.00 57.41 346 TRP A CA 1
ATOM 2677 C C . TRP A 1 346 ? 8.012 34.535 -5.948 1.00 57.41 346 TRP A C 1
ATOM 2679 O O . TRP A 1 346 ? 8.586 34.703 -4.869 1.00 57.41 346 TRP A O 1
ATOM 2689 N N . HIS A 1 347 ? 7.872 35.534 -6.827 1.00 56.88 347 HIS A N 1
ATOM 2690 C CA . HIS A 1 347 ? 8.386 36.889 -6.584 1.00 56.88 347 HIS A CA 1
ATOM 2691 C C . HIS A 1 347 ? 7.555 37.696 -5.574 1.00 56.88 347 HIS A C 1
ATOM 2693 O O . HIS A 1 347 ? 8.123 38.479 -4.810 1.00 56.88 347 HIS A O 1
ATOM 2699 N N . LEU A 1 348 ? 6.237 37.471 -5.491 1.00 56.97 348 LEU A N 1
ATOM 2700 C CA . LEU A 1 348 ? 5.398 38.081 -4.452 1.00 56.97 348 LEU A CA 1
ATOM 2701 C C . LEU A 1 348 ? 5.732 37.549 -3.049 1.00 56.97 348 LEU A C 1
ATOM 2703 O O . LEU A 1 348 ? 5.615 38.286 -2.073 1.00 56.97 348 LEU A O 1
ATOM 2707 N N . LEU A 1 349 ? 6.141 36.279 -2.945 1.00 50.03 349 LEU A N 1
ATOM 2708 C CA . LEU A 1 349 ? 6.410 35.617 -1.665 1.00 50.03 349 LEU A CA 1
ATOM 2709 C C . LEU A 1 349 ? 7.803 35.916 -1.092 1.00 50.03 349 LEU A C 1
ATOM 2711 O O . LEU A 1 349 ? 8.002 35.793 0.116 1.00 50.03 349 LEU A O 1
ATOM 2715 N N . THR A 1 350 ? 8.759 36.279 -1.950 1.00 54.81 350 THR A N 1
ATOM 2716 C CA . THR A 1 350 ? 10.170 36.504 -1.584 1.00 54.81 350 THR A CA 1
ATOM 2717 C C . THR A 1 350 ? 10.573 37.984 -1.563 1.00 54.81 350 THR A C 1
ATOM 2719 O O . THR A 1 350 ? 11.621 38.318 -1.015 1.00 54.81 350 THR A O 1
ATOM 2722 N N . GLY A 1 351 ? 9.745 38.885 -2.108 1.00 68.50 351 GLY A N 1
ATOM 2723 C CA . GLY A 1 351 ? 9.967 40.335 -2.087 1.00 68.50 351 GLY A CA 1
ATOM 2724 C C . GLY A 1 351 ? 9.545 41.037 -0.780 1.00 68.50 351 GLY A C 1
ATOM 2725 O O . GLY A 1 351 ? 8.934 40.424 0.096 1.00 68.50 351 GLY A O 1
ATOM 2726 N N . PRO A 1 352 ? 9.796 42.357 -0.646 1.00 57.19 352 PRO A N 1
ATOM 2727 C CA . PRO A 1 352 ? 9.523 43.135 0.575 1.00 57.19 352 PRO A CA 1
ATOM 2728 C C . PRO A 1 352 ? 8.032 43.215 0.956 1.00 57.19 352 PRO A C 1
ATOM 2730 O O . PRO A 1 352 ? 7.701 43.516 2.100 1.00 57.19 352 PRO A O 1
ATOM 2733 N N . ALA A 1 353 ? 7.124 42.895 0.027 1.00 53.69 353 ALA A N 1
ATOM 2734 C CA . ALA A 1 353 ? 5.687 42.770 0.280 1.00 53.69 353 ALA A CA 1
ATOM 2735 C C . ALA A 1 353 ? 5.255 41.364 0.755 1.00 53.69 353 ALA A C 1
ATOM 2737 O O . ALA A 1 353 ? 4.096 41.172 1.126 1.00 53.69 353 ALA A O 1
ATOM 2738 N N . GLY A 1 354 ? 6.165 40.382 0.788 1.00 57.56 354 GLY A N 1
ATOM 2739 C CA . GLY A 1 354 ? 5.859 38.977 1.080 1.00 57.56 354 GLY A CA 1
ATOM 2740 C C . GLY A 1 354 ? 5.276 38.735 2.474 1.00 57.56 354 GLY A C 1
ATOM 2741 O O . GLY A 1 354 ? 4.468 37.826 2.653 1.00 57.56 354 GLY A O 1
ATOM 2742 N N . ALA A 1 355 ? 5.597 39.593 3.448 1.00 55.75 355 ALA A N 1
ATOM 2743 C CA . ALA A 1 355 ? 4.992 39.547 4.779 1.00 55.75 355 ALA A CA 1
ATOM 2744 C C . ALA A 1 355 ? 3.491 39.890 4.746 1.00 55.75 355 ALA A C 1
ATOM 2746 O O . ALA A 1 355 ? 2.691 39.205 5.381 1.00 55.75 355 ALA A O 1
ATOM 2747 N N . TYR A 1 356 ? 3.087 40.885 3.949 1.00 55.41 356 TYR A N 1
ATOM 2748 C CA . TYR A 1 356 ? 1.676 41.240 3.772 1.00 55.41 356 TYR A CA 1
ATOM 2749 C C . TYR A 1 356 ? 0.929 40.178 2.968 1.00 55.41 356 TYR A C 1
ATOM 2751 O O . TYR A 1 356 ? -0.206 39.860 3.297 1.00 55.41 356 TYR A O 1
ATOM 2759 N N . VAL A 1 357 ? 1.573 39.575 1.967 1.00 57.62 357 VAL A N 1
ATOM 2760 C CA . VAL A 1 357 ? 0.989 38.483 1.172 1.00 57.62 357 VAL A CA 1
ATOM 2761 C C . VAL A 1 357 ? 0.794 37.225 2.017 1.00 57.62 357 VAL A C 1
ATOM 2763 O O . VAL A 1 357 ? -0.245 36.583 1.898 1.00 57.62 357 VAL A O 1
ATOM 2766 N N . ARG A 1 358 ? 1.728 36.898 2.922 1.00 57.50 358 ARG A N 1
ATOM 2767 C CA . ARG A 1 358 ? 1.538 35.824 3.911 1.00 57.50 358 ARG A CA 1
ATOM 2768 C C . ARG A 1 358 ? 0.430 36.153 4.895 1.00 57.50 358 ARG A C 1
ATOM 2770 O O . ARG A 1 358 ? -0.443 35.327 5.092 1.00 57.50 358 ARG A O 1
ATOM 2777 N N . MET A 1 359 ? 0.396 37.370 5.433 1.00 59.81 359 MET A N 1
ATOM 2778 C CA . MET A 1 359 ? -0.654 37.778 6.367 1.00 59.81 359 MET A CA 1
ATOM 2779 C C . MET A 1 359 ? -2.047 37.770 5.716 1.00 59.81 359 MET A C 1
ATOM 2781 O O . MET A 1 359 ? -2.998 37.291 6.323 1.00 59.81 359 MET A O 1
ATOM 2785 N N . PHE A 1 360 ? -2.182 38.246 4.474 1.00 53.66 360 PHE A N 1
ATOM 2786 C CA . PHE A 1 360 ? -3.434 38.166 3.714 1.00 53.66 360 PHE A CA 1
ATOM 2787 C C . PHE A 1 360 ? -3.752 36.739 3.266 1.00 53.66 360 PHE A C 1
ATOM 2789 O O . PHE A 1 360 ? -4.922 36.374 3.242 1.00 53.66 360 PHE A O 1
ATOM 2796 N N . GLY A 1 361 ? -2.744 35.926 2.949 1.00 58.03 361 GLY A N 1
ATOM 2797 C CA . GLY A 1 361 ? -2.892 34.505 2.641 1.00 58.03 361 GLY A CA 1
ATOM 2798 C C . GLY A 1 361 ? -3.394 33.708 3.843 1.00 58.03 361 GLY A C 1
ATOM 2799 O O . GLY A 1 361 ? -4.348 32.948 3.709 1.00 58.03 361 GLY A O 1
ATOM 2800 N N . ASP A 1 362 ? -2.841 33.961 5.026 1.00 50.00 362 ASP A N 1
ATOM 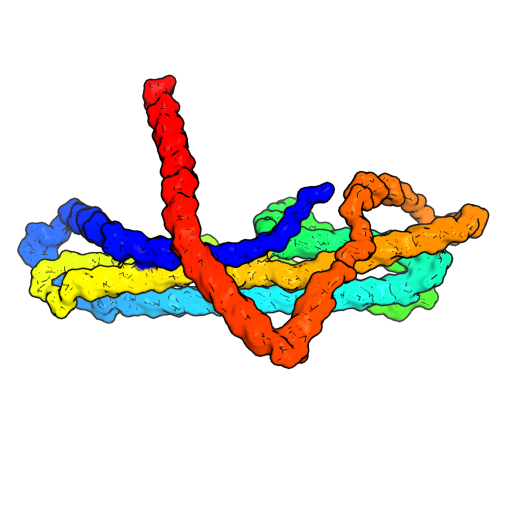2801 C CA . ASP A 1 362 ? -3.249 33.352 6.291 1.00 50.00 362 ASP A CA 1
ATOM 2802 C C . ASP A 1 362 ?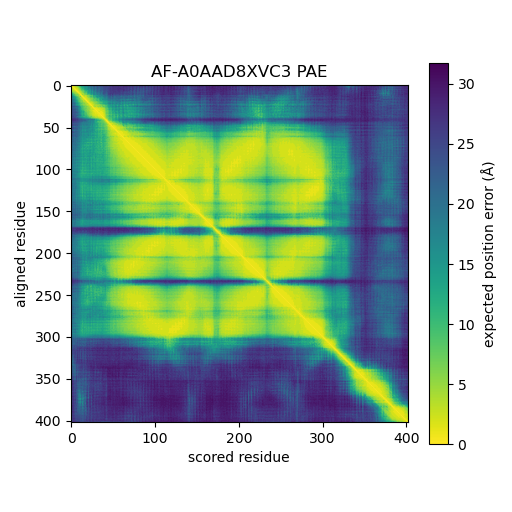 -4.613 33.881 6.742 1.00 50.00 362 ASP A C 1
ATOM 2804 O O . ASP A 1 362 ? -5.462 33.107 7.176 1.00 50.00 362 ASP A O 1
ATOM 2808 N N . ALA A 1 363 ? -4.885 35.178 6.562 1.00 46.19 363 ALA A N 1
ATOM 2809 C CA . ALA A 1 363 ? -6.196 35.761 6.829 1.00 46.19 363 ALA A CA 1
ATOM 2810 C C . ALA A 1 363 ? -7.262 35.238 5.859 1.00 46.19 363 ALA A C 1
ATOM 2812 O O . ALA A 1 363 ? -8.377 34.972 6.291 1.00 46.19 363 ALA A O 1
ATOM 2813 N N . ALA A 1 364 ? -6.939 35.027 4.579 1.00 48.22 364 ALA A N 1
ATOM 2814 C CA . ALA A 1 364 ? -7.828 34.414 3.593 1.00 48.22 364 ALA A CA 1
ATOM 2815 C C . ALA A 1 364 ? -8.001 32.908 3.839 1.00 48.22 364 ALA A C 1
ATOM 2817 O O . ALA A 1 364 ? -9.109 32.398 3.689 1.00 48.22 364 ALA A O 1
ATOM 2818 N N . ALA A 1 365 ? -6.968 32.191 4.287 1.00 48.31 365 ALA A N 1
ATOM 2819 C CA . ALA A 1 365 ? -7.058 30.800 4.739 1.00 48.31 365 ALA A CA 1
ATOM 2820 C C . ALA A 1 365 ? -7.929 30.679 6.007 1.00 48.31 365 ALA A C 1
ATOM 2822 O O . ALA A 1 365 ? -8.762 29.780 6.148 1.00 48.31 365 ALA A O 1
ATOM 2823 N N . TRP A 1 366 ? -7.825 31.646 6.914 1.00 57.06 366 TRP A N 1
ATOM 2824 C CA . TRP A 1 366 ? -8.672 31.742 8.097 1.00 57.06 366 TRP A CA 1
ATOM 2825 C C . TRP A 1 366 ? -10.116 32.153 7.743 1.00 57.06 366 TRP A C 1
ATOM 2827 O O . TRP A 1 366 ? -11.082 31.580 8.248 1.00 57.06 366 TRP A O 1
ATOM 2837 N N . LEU A 1 367 ? -10.307 33.072 6.789 1.00 42.19 367 LEU A N 1
ATOM 2838 C CA . LEU A 1 367 ? -11.633 33.466 6.306 1.00 42.19 367 LEU A CA 1
ATOM 2839 C C . LEU A 1 367 ? -12.310 32.332 5.534 1.00 42.19 367 LEU A C 1
ATOM 2841 O O . LEU A 1 367 ? -13.501 32.109 5.707 1.00 42.19 367 LEU A O 1
ATOM 2845 N N . THR A 1 368 ? -11.573 31.581 4.715 1.00 46.44 368 THR A N 1
ATOM 2846 C CA . THR A 1 368 ? -12.094 30.413 3.984 1.00 46.44 368 THR A CA 1
ATOM 2847 C C . THR A 1 368 ? -12.412 29.255 4.925 1.00 46.44 368 THR A C 1
ATOM 2849 O O . THR A 1 368 ? -13.406 28.565 4.704 1.00 46.44 368 THR A O 1
ATOM 2852 N N . THR A 1 369 ? -11.685 29.091 6.036 1.00 47.53 369 THR A N 1
ATOM 2853 C CA . THR A 1 369 ? -12.066 28.131 7.088 1.00 47.53 369 THR A CA 1
ATOM 2854 C C . THR A 1 369 ? -13.309 28.573 7.869 1.00 47.53 369 THR A C 1
ATOM 2856 O O . THR A 1 369 ? -14.106 27.721 8.257 1.00 47.53 369 THR A O 1
ATOM 2859 N N . ILE A 1 370 ? -13.569 29.874 8.041 1.00 49.34 370 ILE A N 1
ATOM 2860 C CA . ILE A 1 370 ? -14.783 30.383 8.716 1.00 49.34 370 ILE A CA 1
ATOM 2861 C C . ILE A 1 370 ? -16.003 30.443 7.792 1.00 49.34 370 ILE A C 1
ATOM 2863 O O . ILE A 1 370 ? -17.099 30.033 8.180 1.00 49.34 370 ILE A O 1
ATOM 2867 N N . VAL A 1 371 ? -15.830 30.907 6.557 1.00 44.94 371 VAL A N 1
ATOM 2868 C CA . VAL A 1 371 ? -16.875 30.917 5.525 1.00 44.94 371 VAL A CA 1
ATOM 2869 C C . VAL A 1 371 ? -17.193 29.482 5.101 1.00 44.94 371 VAL A C 1
ATOM 2871 O O . VAL A 1 371 ? -18.366 29.146 4.961 1.00 44.94 371 VAL A O 1
ATOM 2874 N N . GLY A 1 372 ? -16.197 28.590 5.043 1.00 45.03 372 GLY A N 1
ATOM 2875 C CA . GLY A 1 372 ? -16.382 27.146 4.870 1.00 45.03 372 GLY A CA 1
ATOM 2876 C C . GLY A 1 372 ? -17.220 26.514 5.987 1.00 45.03 372 GLY A C 1
ATOM 2877 O O . GLY A 1 372 ? -18.139 25.750 5.691 1.00 45.03 372 GLY A O 1
ATOM 2878 N N . ARG A 1 373 ? -17.007 26.924 7.251 1.00 42.78 373 ARG A N 1
ATOM 2879 C CA . ARG A 1 373 ? -17.833 26.521 8.411 1.00 42.78 373 ARG A CA 1
ATOM 2880 C C . ARG A 1 373 ? -19.290 27.016 8.329 1.00 42.78 373 ARG A C 1
ATOM 2882 O O . ARG A 1 373 ? -20.168 26.344 8.865 1.00 42.78 373 ARG A O 1
ATOM 2889 N N . LYS A 1 374 ? -19.579 28.143 7.653 1.00 42.53 374 LYS A N 1
ATOM 2890 C CA . LYS A 1 374 ? -20.950 28.680 7.457 1.00 42.53 374 LYS A CA 1
ATOM 2891 C C . LYS A 1 374 ? -21.638 28.256 6.148 1.00 42.53 374 LYS A C 1
ATOM 2893 O O . LYS A 1 374 ? -22.863 28.215 6.104 1.00 42.53 374 LYS A O 1
ATOM 2898 N N . LEU A 1 375 ? -20.899 27.917 5.090 1.00 39.09 375 LEU A N 1
ATOM 2899 C CA . LEU A 1 375 ? -21.477 27.370 3.852 1.00 39.09 375 LEU A CA 1
ATOM 2900 C C . LEU A 1 375 ? -21.798 25.870 4.001 1.00 39.09 375 LEU A C 1
ATOM 2902 O O . LEU A 1 375 ? -22.789 25.387 3.445 1.00 39.09 375 LEU A O 1
ATOM 2906 N N . GLN A 1 376 ? -21.020 25.144 4.820 1.00 46.38 376 GLN A N 1
ATOM 2907 C CA . GLN A 1 376 ? -21.290 23.746 5.180 1.00 46.38 376 GLN A CA 1
ATOM 2908 C C . GLN A 1 376 ? -22.638 23.561 5.885 1.00 46.38 376 GLN A C 1
ATOM 2910 O O . GLN A 1 376 ? -23.315 22.568 5.624 1.00 46.38 376 GLN A O 1
ATOM 2915 N N . THR A 1 377 ? -23.075 24.507 6.722 1.00 45.41 377 THR A N 1
ATOM 2916 C CA . THR A 1 377 ? -24.373 24.429 7.416 1.00 45.41 377 THR A CA 1
ATOM 2917 C C . THR A 1 377 ? -25.573 24.585 6.475 1.00 45.41 377 THR A C 1
ATOM 2919 O O . THR A 1 377 ? -26.623 24.005 6.741 1.00 45.41 377 THR A O 1
ATOM 2922 N N . ILE A 1 378 ? -25.423 25.273 5.337 1.00 47.34 378 ILE A N 1
ATOM 2923 C CA . ILE A 1 378 ? -26.498 25.448 4.341 1.00 47.34 378 ILE A CA 1
ATOM 2924 C C . ILE A 1 378 ? -26.572 24.242 3.389 1.00 47.34 378 ILE A C 1
ATOM 2926 O O . ILE A 1 378 ? -27.658 23.755 3.066 1.00 47.34 378 ILE A O 1
ATOM 2930 N N . ILE A 1 379 ? -25.424 23.696 2.979 1.00 45.34 379 ILE A N 1
ATOM 2931 C CA . ILE A 1 379 ? -25.357 22.603 1.993 1.00 45.34 379 ILE A CA 1
ATOM 2932 C C . ILE A 1 379 ? -25.672 21.235 2.637 1.00 45.34 379 ILE A C 1
ATOM 2934 O O . ILE A 1 379 ? -26.306 20.380 2.006 1.00 45.34 379 ILE A O 1
ATOM 2938 N N . LEU A 1 380 ? -25.354 21.049 3.929 1.00 45.53 380 LEU A N 1
ATOM 2939 C CA . LEU A 1 380 ? -25.712 19.843 4.692 1.00 45.53 380 LEU A CA 1
ATOM 2940 C C . LEU A 1 380 ? -27.227 19.676 4.910 1.00 45.53 380 LEU A C 1
ATOM 2942 O O . LEU A 1 380 ? -27.678 18.549 5.135 1.00 45.53 380 LEU A O 1
ATOM 2946 N N . HIS A 1 381 ? -28.034 20.736 4.774 1.00 45.78 381 HIS A N 1
ATOM 2947 C CA . HIS A 1 381 ? -29.487 20.638 4.945 1.00 45.78 381 HIS A CA 1
ATOM 2948 C C . HIS A 1 381 ? -30.243 20.110 3.710 1.00 45.78 381 HIS A C 1
ATOM 2950 O O . HIS A 1 381 ? -31.304 19.505 3.875 1.00 45.78 381 HIS A O 1
ATOM 2956 N N . ARG A 1 382 ? -29.701 20.238 2.486 1.00 42.28 382 ARG A N 1
ATOM 2957 C CA . ARG A 1 382 ? -30.383 19.792 1.246 1.00 42.28 382 ARG A CA 1
ATOM 2958 C C . ARG A 1 382 ? -29.983 18.392 0.755 1.00 42.28 382 ARG A C 1
ATOM 2960 O O . ARG A 1 382 ? -30.816 17.697 0.183 1.00 42.28 382 ARG A O 1
ATOM 2967 N N . GLY A 1 383 ? -28.754 17.929 1.006 1.00 43.62 383 GLY A N 1
ATOM 2968 C CA . GLY A 1 383 ? -28.223 16.721 0.348 1.00 43.62 383 GLY A CA 1
ATOM 2969 C C . GLY A 1 383 ? -28.632 15.363 0.944 1.00 43.62 383 GLY A C 1
ATOM 2970 O O . GLY A 1 383 ? -28.778 14.389 0.203 1.00 43.62 383 GLY A O 1
ATOM 2971 N N . ARG A 1 384 ? -28.830 15.264 2.270 1.00 44.19 384 ARG A N 1
ATOM 2972 C CA . ARG A 1 384 ? -29.081 13.971 2.953 1.00 44.19 384 ARG A CA 1
ATOM 2973 C C . ARG A 1 384 ? -30.553 13.677 3.288 1.00 44.19 384 ARG A C 1
ATOM 2975 O O . ARG A 1 384 ? -30.877 12.508 3.473 1.00 44.19 384 ARG A O 1
ATOM 2982 N N . ARG A 1 385 ? -31.466 14.665 3.271 1.00 45.62 385 ARG A N 1
ATOM 2983 C CA . ARG A 1 385 ? -32.927 14.408 3.369 1.00 45.62 385 ARG A CA 1
ATOM 2984 C C . ARG A 1 385 ? -33.498 13.799 2.083 1.00 45.62 385 ARG A C 1
ATOM 2986 O O . ARG A 1 385 ? -34.254 12.841 2.163 1.00 45.62 385 ARG A O 1
ATOM 2993 N N . VAL A 1 386 ? -33.078 14.269 0.908 1.00 47.59 386 VAL A N 1
ATOM 2994 C CA . VAL A 1 386 ? -33.612 13.803 -0.389 1.00 47.59 386 VAL A CA 1
ATOM 2995 C C . VAL A 1 386 ? -33.221 12.345 -0.675 1.00 47.59 386 VAL A C 1
ATOM 2997 O O . VAL A 1 386 ? -34.057 11.547 -1.081 1.00 47.59 386 VAL A O 1
ATOM 3000 N N . ARG A 1 387 ? -31.980 11.943 -0.359 1.00 47.75 387 ARG A N 1
ATOM 3001 C CA . ARG A 1 387 ? -31.488 10.578 -0.631 1.00 47.75 387 ARG A CA 1
ATOM 3002 C C . ARG A 1 387 ? -31.966 9.505 0.355 1.00 47.75 387 ARG A C 1
ATOM 3004 O O . ARG A 1 387 ? -32.007 8.341 -0.023 1.00 47.75 387 ARG A O 1
ATOM 3011 N N . LEU A 1 388 ? -32.350 9.863 1.586 1.00 50.38 388 LEU A N 1
ATOM 3012 C CA . LEU A 1 388 ? -32.915 8.910 2.556 1.00 50.38 388 LEU A CA 1
ATOM 3013 C C . LEU A 1 388 ? -34.449 8.855 2.533 1.00 50.38 388 LEU A C 1
ATOM 3015 O O . LEU A 1 388 ? -34.991 7.808 2.863 1.00 50.38 388 LEU A O 1
ATOM 3019 N N . ILE A 1 389 ? -35.145 9.910 2.089 1.00 56.78 389 ILE A N 1
ATOM 3020 C CA . ILE A 1 389 ? -36.601 9.856 1.863 1.00 56.78 389 ILE A CA 1
ATOM 3021 C C . ILE A 1 389 ? -36.910 9.012 0.616 1.00 56.78 389 ILE A C 1
ATOM 3023 O O . ILE A 1 389 ? -37.704 8.084 0.712 1.00 56.78 389 ILE A O 1
ATOM 3027 N N . ILE A 1 390 ? -36.195 9.208 -0.502 1.00 56.16 390 ILE A N 1
ATOM 3028 C CA . ILE A 1 390 ? -36.376 8.404 -1.730 1.00 56.16 390 ILE A CA 1
ATOM 3029 C C . ILE A 1 390 ? -36.076 6.912 -1.479 1.00 56.16 390 ILE A C 1
ATOM 3031 O O . ILE A 1 390 ? -36.845 6.046 -1.880 1.00 56.16 390 ILE A O 1
ATOM 3035 N N . LYS A 1 391 ? -35.008 6.593 -0.730 1.00 60.62 391 LYS A N 1
ATOM 3036 C CA . LYS A 1 391 ? -34.572 5.203 -0.472 1.00 60.62 391 LYS A CA 1
ATOM 3037 C C . LYS A 1 391 ? -35.383 4.468 0.612 1.00 60.62 391 LYS A C 1
ATOM 3039 O O . LYS A 1 391 ? -35.190 3.265 0.802 1.00 60.62 391 LYS A O 1
ATOM 3044 N N . ARG A 1 392 ? -36.240 5.184 1.353 1.00 58.59 392 ARG A N 1
ATOM 3045 C CA . ARG A 1 392 ? -37.138 4.630 2.386 1.00 58.59 392 ARG A CA 1
ATOM 3046 C C . ARG A 1 392 ? -38.596 4.580 1.906 1.00 58.59 392 ARG A C 1
ATOM 3048 O O . ARG A 1 392 ? -39.297 3.647 2.274 1.00 58.59 392 ARG A O 1
ATOM 3055 N N . TRP A 1 393 ? -39.008 5.503 1.029 1.00 61.06 393 TRP A N 1
ATOM 3056 C CA . TRP A 1 393 ? -40.305 5.468 0.340 1.00 61.06 393 TRP A CA 1
ATOM 3057 C C . TRP A 1 393 ? -40.363 4.337 -0.703 1.00 61.06 393 TRP A C 1
ATOM 3059 O O . TRP A 1 393 ? -41.314 3.566 -0.699 1.00 61.06 393 TRP A O 1
ATOM 3069 N N . TRP A 1 394 ? -39.292 4.133 -1.485 1.00 62.94 394 TRP A N 1
ATOM 3070 C CA . TRP A 1 394 ? -39.209 3.030 -2.460 1.00 62.94 394 TRP A CA 1
ATOM 3071 C C . TRP A 1 394 ? -39.278 1.640 -1.803 1.00 62.94 394 TRP A C 1
ATOM 3073 O O . TRP A 1 394 ? -40.021 0.775 -2.245 1.00 62.94 394 TRP A O 1
ATOM 3083 N N . ARG A 1 395 ? -38.582 1.452 -0.671 1.00 58.97 395 ARG A N 1
ATOM 3084 C CA . ARG A 1 395 ? -38.585 0.181 0.078 1.00 58.97 395 ARG A CA 1
ATOM 3085 C C . ARG A 1 395 ? -39.901 -0.143 0.790 1.00 58.97 395 ARG A C 1
ATOM 3087 O O . ARG A 1 395 ? -40.048 -1.265 1.253 1.00 58.97 395 ARG A O 1
ATOM 3094 N N . SER A 1 396 ? -40.821 0.817 0.903 1.00 66.88 396 SER A N 1
ATOM 3095 C CA . SER A 1 396 ? -42.136 0.570 1.512 1.00 66.88 396 SER A CA 1
ATOM 3096 C C . SER A 1 396 ? -43.180 0.125 0.475 1.00 66.88 396 SER A C 1
ATOM 3098 O O . SER A 1 396 ? -44.090 -0.599 0.839 1.00 66.88 396 SER A O 1
ATOM 3100 N N . PHE A 1 397 ? -43.021 0.477 -0.812 1.00 57.28 397 PHE A N 1
ATOM 3101 C CA . PHE A 1 397 ? -43.938 0.063 -1.892 1.00 57.28 397 PHE A CA 1
ATOM 3102 C C . PHE A 1 397 ? -43.677 -1.363 -2.418 1.00 57.28 397 PHE A C 1
ATOM 3104 O O . PHE A 1 397 ? -44.603 -2.035 -2.868 1.00 57.28 397 PHE A O 1
ATOM 3111 N N . GLU A 1 398 ? -42.436 -1.853 -2.339 1.00 60.19 398 GLU A N 1
ATOM 3112 C CA . GLU A 1 398 ? -42.072 -3.200 -2.820 1.00 60.19 398 GLU A CA 1
ATOM 3113 C C . GLU A 1 398 ? -42.450 -4.332 -1.847 1.00 60.19 398 GLU A C 1
ATOM 3115 O O . GLU A 1 398 ? -42.506 -5.481 -2.263 1.00 60.19 398 GLU A O 1
ATOM 3120 N N . PHE A 1 399 ? -42.751 -4.030 -0.578 1.00 56.69 399 PHE A N 1
ATOM 3121 C CA . PHE A 1 399 ? -43.111 -5.042 0.429 1.00 56.69 399 PHE A CA 1
ATOM 3122 C C . PHE A 1 399 ? -44.623 -5.211 0.656 1.00 56.69 399 PHE A C 1
ATOM 3124 O O . PHE A 1 399 ? -45.018 -6.074 1.430 1.00 56.69 399 PHE A O 1
ATOM 3131 N N . GLU A 1 400 ? -45.468 -4.416 -0.008 1.00 55.31 400 GLU A N 1
ATOM 3132 C CA . GLU A 1 400 ? -46.936 -4.562 0.045 1.00 55.31 400 GLU A CA 1
ATOM 3133 C C . GLU A 1 400 ? -47.531 -5.162 -1.244 1.00 55.31 400 GLU A C 1
ATOM 3135 O O . GLU A 1 400 ? -48.743 -5.345 -1.334 1.00 55.31 400 GLU A O 1
ATOM 3140 N N . SER A 1 401 ? -46.701 -5.482 -2.246 1.00 53.19 401 SER A N 1
ATOM 3141 C CA . SER A 1 401 ? -47.137 -6.036 -3.543 1.00 53.19 401 SER A CA 1
ATOM 3142 C C . SER A 1 401 ? -46.583 -7.431 -3.871 1.00 53.19 401 SER A C 1
ATOM 3144 O O . SER A 1 401 ? -46.814 -7.931 -4.973 1.00 53.19 401 SER A O 1
ATOM 3146 N N . ALA A 1 402 ? -45.916 -8.078 -2.912 1.00 50.97 402 ALA A N 1
ATOM 3147 C CA . ALA A 1 402 ? -45.461 -9.468 -2.959 1.00 50.97 402 ALA A CA 1
ATOM 3148 C C . ALA A 1 402 ? -45.772 -10.141 -1.620 1.00 50.97 402 ALA A C 1
ATOM 3150 O O . ALA A 1 402 ? -46.157 -11.332 -1.646 1.00 50.97 402 ALA A O 1
#

Sequence (402 aa):
MKTEYPKIVTFSLQPFCRQFSPFYYGGKISIGLSVFLSSFGVVNSAEGIVFTDNLLRPTIIGVVVPVISIALATLVSTTVNVLRQRQVDLRAFINEEAGELRFLRRAIFGMYGTRQHAGRRARALVLLRGYVEQLMTECDDGAVGRLEEMQLSGGIADNELDRFAAMLHGVDGAAASRQGSVEAAEELIRSLNSHRSKRVALLLTDFPVLHWDILAGLNVSILIAFLLTSNQPTLQYLSSIQLRFLFATIVAVCSGTATLCWDLDNPFSGSFSIAGASTQLADMRVCLREDIREALVESDEIPSDTRKFFRSQFGGPSVSASRELSEEDEELDPSSRYGLLPTLYWHLLTGPAGAYVRMFGDAAAWLTTIVGRKLQTIILHRGRRVRLIIKRWWRSFEFESA

Organism: NCBI:txid267567

InterPro domains:
  IPR025333 Protein of unknown function DUF4239 [PF14023] (51-275)

Secondary structure (DSSP, 8-state):
-------------HHHHHTTHHHHHHHHHHHHHHHHHHHTSSSSSHHHHHHIIIIIHHHIIIIIHHHHHHHHHHHHHHHHHHHHHHHHHHHHHHHHHHHHHHHHHHHHHHHT-SGGGHHHHHHHHHHHHHHHHHHHHHTSTTHHHHHHHHHHHTGGG--HHHHHHHHHHS-TTTGGGSHHHHHHHHHHHHHHHHHHHHHHHHHH----HHHHHHHHHHHHHHHHHHHHHHS-SS---S-HHHHHHHHHHHHHHHHHHHHHHHHHHSTTSSSS--HHHHHHHHHHHHHHHHHHHHHHHHHHSS-HHHHHHHHHHH------GGGTTTSS-----GGGSS-HHHHHHHHHHHSTTHHHHHHHHHHHHHHHHHHHHHHHHHHHHHHHHHHHHHHHHHHHHTTS--